Protein AF-J5SD35-F1 (afdb_monomer)

Foldseek 3Di:
DPDDLLLLLLVCQQVQLAFADACVVVVLQDPDRGFHLAPNNHDRFLRNLLCLVVVNGSHSCSDDADPVRNSSPNSVCSCPVVPNPNSVQSNPTRVSSVVSNCVSVVCCVPPVPPPVDDDDPDDDPDQWAKFWFWAAAPNWIATDKIKIKGWQCPPFFDDKDKFFAKQVRHTDDDCQQKDKADWDWDCPVGIMIMIIMGGNDRHDPLVGHTQFMDIWTQTPVRDTPPQDPNRTDTDDPQKHKHLYLQAWAAEDDDLVAGWTKTKMKGFDPDDPLKWKWKWWQFPVGIDTFTWDWDAAPDPGITMTMATDRCCVVRRTFFMWMWIQDNVRDIDTHPRRVDTHGPVPHYHHDPNHDDDPDRPPGPPPDDDDDDDDDDDDDDDDDPQWDQAPNDTHRCVVCVPSRQADPVRRGHPLVVSDPAPWDGDPRHTHGDDPPD

Radius of gyration: 27.71 Å; Cα contacts (8 Å, |Δi|>4): 828; chains: 1; bounding box: 59×79×64 Å

Secondary structure (DSSP, 8-state):
----HHHHHHHHHHHHTS-EE-TTT-TTT-SSSSEESSTTTTS-SSHHHHHHHHT----TTSSPP-TT-GGGGHHHHHHTTTTSHHHHHHTT-HHHHHHHHHHHHHHHHHTSS-TT--PPSPPPPPSEEEEEEEEEETTEEEEEEEEEEEES-TTTEEEEEEEEE-TTSPBP--TTTEEEEEEEEEESSSEEEEEEEEE--S---TTT---EEEEEEEETTSPBP---TTS--B---SEEEB-STTTSEEE-S-TTS-EEEEEEEEES---TT-EEEEEEEETTEEEEEEPEEEEESSSSEEEEEEEES-HHHHT--EEEEEEE-TTS-EEE--GGG-PEEGGG--BPPTT----SS----S-----------PPPPPPPPTT-EEETTEEE-TTT-SSTT-SBTTTTSB-GGGSSSS-EEEETTEEEE--S--

InterPro domains:
  IPR010255 Haem peroxidase superfamily [SSF48113] (1-114)

Nearest PDB structures (foldseek):
  1izk-assembly1_A  TM=6.372E-01  e=6.452E-02  Thermoactinomyces vulgaris
  7s11-assembly4_O  TM=3.031E-01  e=4.224E-03  Rattus
  1qkz-assembly1_L  TM=3.150E-01  e=8.706E-03  Mus musculus
  8fax-assembly1_B  TM=2.892E-01  e=2.649E-02  Homo sapiens
  3cm9-assembly1_A  TM=2.551E-01  e=1.572E-01  Homo sapiens

Solvent-accessible surface area (backbone atoms only — not comparable to full-atom values): 24555 Å² total; per-residue (Å²): 120,89,70,52,67,56,40,52,27,32,47,50,49,59,55,37,12,44,38,63,49,37,19,93,83,37,60,91,56,36,89,42,76,68,40,32,31,22,94,53,27,91,43,94,54,28,54,35,38,40,25,66,77,66,77,69,50,62,19,52,30,56,37,75,87,35,92,92,44,61,67,23,16,51,49,41,53,45,39,43,69,66,74,35,51,57,38,53,51,22,37,72,36,50,72,46,26,52,51,44,34,52,54,35,57,46,41,52,65,72,65,50,46,55,91,90,59,81,78,73,74,82,87,70,78,62,49,36,38,49,51,52,34,56,47,34,42,69,89,30,49,34,51,50,76,22,40,38,40,34,45,69,46,82,91,50,54,72,45,82,45,78,51,39,26,25,49,88,66,46,78,59,81,62,70,65,44,55,45,74,51,70,83,46,77,48,76,80,96,50,48,34,38,32,30,46,29,37,51,69,44,62,59,66,54,83,89,56,49,56,36,23,55,46,76,50,40,35,28,68,89,73,46,68,58,82,72,55,86,80,24,51,55,75,45,64,72,51,33,39,58,27,65,10,36,42,39,17,18,34,39,83,86,42,96,94,52,33,23,39,38,40,27,36,38,30,56,46,84,92,54,93,68,46,44,45,28,35,40,36,37,31,76,87,47,78,43,79,44,75,37,45,81,73,47,70,75,54,101,52,33,28,33,26,40,41,61,40,61,56,48,72,85,47,40,50,52,33,34,46,42,33,35,33,41,76,88,64,54,74,45,60,42,57,44,53,87,54,68,49,43,52,83,73,51,47,59,56,45,91,84,48,70,72,67,94,67,64,68,68,64,81,71,76,76,73,90,71,97,69,83,84,83,77,80,85,76,83,85,44,62,94,79,33,45,75,28,94,95,38,72,36,42,59,91,83,43,59,61,75,30,42,21,18,56,91,57,70,25,48,58,49,72,79,77,53,100,61,68,40,44,73,57,97,46,35,68,38,81,56,69,98,75,130

Structure (mmCIF, N/CA/C/O backbone):
data_AF-J5SD35-F1
#
_entry.id   AF-J5SD35-F1
#
loop_
_atom_site.group_PDB
_atom_site.id
_atom_site.type_symbol
_atom_site.label_atom_id
_atom_site.label_alt_id
_atom_site.label_comp_id
_atom_site.label_asym_id
_atom_site.label_entity_id
_atom_site.label_seq_id
_atom_site.pdbx_PDB_ins_code
_atom_site.Cartn_x
_atom_site.Cartn_y
_atom_site.Cartn_z
_atom_site.occupancy
_atom_site.B_iso_or_equiv
_atom_site.auth_seq_id
_atom_site.auth_comp_id
_atom_site.auth_asym_id
_atom_site.auth_atom_id
_atom_site.pdbx_PDB_model_num
ATOM 1 N N . MET A 1 1 ? -8.246 -31.216 -11.437 1.00 62.94 1 MET A N 1
ATOM 2 C CA . MET A 1 1 ? -8.842 -29.965 -10.920 1.00 62.94 1 MET A CA 1
ATOM 3 C C . MET A 1 1 ? -10.375 -29.949 -10.983 1.00 62.94 1 MET A C 1
ATOM 5 O O . MET A 1 1 ? -10.943 -28.931 -10.642 1.00 62.94 1 MET A O 1
ATOM 9 N N . GLY A 1 2 ? -11.066 -31.021 -11.406 1.00 76.62 2 GLY A N 1
ATOM 10 C CA . GLY A 1 2 ? -12.542 -31.066 -11.377 1.00 76.62 2 GLY A CA 1
ATOM 11 C C . GLY A 1 2 ? -13.265 -30.269 -12.474 1.00 76.62 2 GLY A C 1
ATOM 12 O O . GLY A 1 2 ? -14.464 -30.441 -12.642 1.00 76.62 2 GLY A O 1
ATOM 13 N N . PHE A 1 3 ? -12.548 -29.460 -13.256 1.00 86.88 3 PHE A N 1
ATOM 14 C CA . PHE A 1 3 ? -13.112 -28.668 -14.349 1.00 86.88 3 PHE A CA 1
ATOM 15 C C . PHE A 1 3 ? -13.407 -29.493 -15.606 1.00 86.88 3 PHE A C 1
ATOM 17 O O . PHE A 1 3 ? -12.579 -30.289 -16.059 1.00 86.88 3 PHE A O 1
ATOM 24 N N . SER A 1 4 ? -14.585 -29.263 -16.183 1.00 91.12 4 SER A N 1
ATOM 25 C CA . SER A 1 4 ? -14.988 -29.787 -17.489 1.00 91.12 4 SER A CA 1
ATOM 26 C C . SER A 1 4 ? -14.373 -28.970 -18.642 1.00 91.12 4 SER A C 1
ATOM 28 O O . SER A 1 4 ? -13.872 -27.866 -18.415 1.00 91.12 4 SER A O 1
ATOM 30 N N . PRO A 1 5 ? -14.419 -29.458 -19.898 1.00 94.19 5 PRO A N 1
ATOM 31 C CA . PRO A 1 5 ? -13.945 -28.687 -21.048 1.00 94.19 5 PRO A CA 1
ATOM 32 C C . PRO A 1 5 ? -14.626 -27.317 -21.199 1.00 94.19 5 PRO A C 1
ATOM 34 O O . PRO A 1 5 ? -13.943 -26.345 -21.507 1.00 94.19 5 PRO A O 1
ATOM 37 N N . SER A 1 6 ? -15.929 -27.205 -20.912 1.00 94.44 6 SER A N 1
ATOM 38 C CA . SER A 1 6 ? -16.630 -25.912 -20.918 1.00 94.44 6 SER A CA 1
ATOM 39 C C . SER A 1 6 ? -16.123 -24.980 -19.819 1.00 94.44 6 SER A C 1
ATOM 41 O O . SER A 1 6 ? -15.949 -23.790 -20.059 1.00 94.44 6 SER A O 1
ATOM 43 N N . ASP A 1 7 ? -15.814 -25.513 -18.633 1.00 93.38 7 ASP A N 1
ATOM 44 C CA . ASP A 1 7 ? -15.244 -24.691 -17.564 1.00 93.38 7 ASP A CA 1
ATOM 45 C C . ASP A 1 7 ? -13.842 -24.195 -17.929 1.00 93.38 7 ASP A C 1
ATOM 47 O O . ASP A 1 7 ? -13.495 -23.061 -17.627 1.00 93.38 7 ASP A O 1
ATOM 51 N N . MET A 1 8 ? -13.038 -25.014 -18.615 1.00 94.12 8 MET A N 1
ATO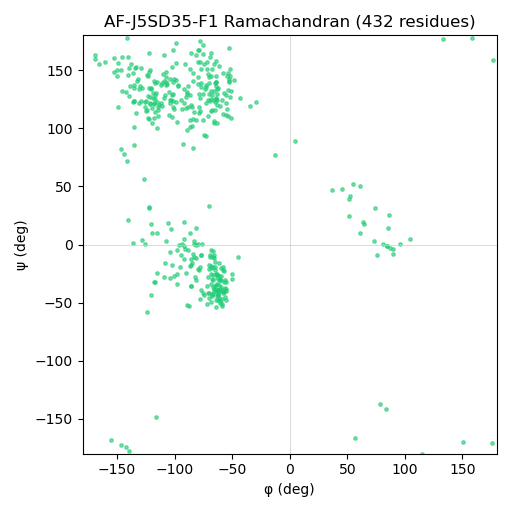M 52 C CA . MET A 1 8 ? -11.727 -24.594 -19.116 1.00 94.12 8 MET A CA 1
ATOM 53 C C . MET A 1 8 ? -11.855 -23.443 -20.124 1.00 94.12 8 MET A C 1
ATOM 55 O O . MET A 1 8 ? -11.096 -22.481 -20.030 1.00 94.12 8 MET A O 1
ATOM 59 N N . VAL A 1 9 ? -12.821 -23.514 -21.049 1.00 97.19 9 VAL A N 1
ATOM 60 C CA . VAL A 1 9 ? -13.118 -22.416 -21.986 1.00 97.19 9 VAL A CA 1
ATOM 61 C C . VAL A 1 9 ? -13.481 -21.145 -21.227 1.00 97.19 9 VAL A C 1
ATOM 63 O O . VAL A 1 9 ? -12.870 -20.105 -21.468 1.00 97.19 9 VAL A O 1
ATOM 66 N N . ALA A 1 10 ? -14.430 -21.243 -20.292 1.00 95.94 10 ALA A N 1
ATOM 67 C CA . ALA A 1 10 ? -14.883 -20.107 -19.501 1.00 95.94 10 ALA A CA 1
ATOM 68 C C . ALA A 1 10 ? -13.733 -19.503 -18.684 1.00 95.94 10 ALA A C 1
ATOM 70 O O . ALA A 1 10 ? -13.467 -18.316 -18.807 1.00 95.94 10 ALA A O 1
ATOM 71 N N . MET A 1 11 ? -12.976 -20.309 -17.935 1.00 94.31 11 MET A N 1
ATOM 72 C CA . MET A 1 11 ? -11.850 -19.833 -17.122 1.00 94.31 11 MET A CA 1
ATOM 73 C C . MET A 1 11 ? -10.808 -19.068 -17.945 1.00 94.31 11 MET A C 1
ATOM 75 O O . MET A 1 11 ? -10.359 -18.003 -17.522 1.00 94.31 11 MET A O 1
ATOM 79 N N . VAL A 1 12 ? -10.430 -19.592 -19.116 1.00 95.75 12 VAL A N 1
ATOM 80 C CA . VAL A 1 12 ? -9.432 -18.941 -19.976 1.00 95.75 12 VAL A CA 1
ATOM 81 C C . VAL A 1 12 ? -9.995 -17.663 -20.590 1.00 95.75 12 VAL A C 1
ATOM 83 O O . VAL A 1 12 ? -9.339 -16.632 -20.511 1.00 95.75 12 VAL A O 1
ATOM 86 N N . ALA A 1 13 ? -11.215 -17.681 -21.133 1.00 96.19 13 ALA A N 1
ATOM 87 C CA . ALA A 1 13 ? -11.825 -16.484 -21.714 1.00 96.19 13 ALA A CA 1
ATOM 88 C C . ALA A 1 13 ? -12.049 -15.385 -20.658 1.00 96.19 13 ALA A C 1
ATOM 90 O O . ALA A 1 13 ? -11.689 -14.235 -20.877 1.00 96.19 13 ALA A O 1
ATOM 91 N N . CYS A 1 14 ? -12.556 -15.737 -19.477 1.00 95.94 14 CYS A N 1
ATOM 92 C CA . CYS A 1 14 ? -12.758 -14.800 -18.374 1.00 95.94 14 CYS A CA 1
ATOM 93 C C . CYS A 1 14 ? -11.443 -14.229 -17.837 1.00 95.94 14 CYS A C 1
ATOM 95 O O . CYS A 1 14 ? -11.389 -13.066 -17.460 1.00 95.94 14 CYS A O 1
ATOM 97 N N . GLY A 1 15 ? -10.366 -15.016 -17.803 1.00 94.50 15 GLY A N 1
ATOM 98 C CA . GLY A 1 15 ? -9.045 -14.501 -17.443 1.00 94.50 15 GLY A CA 1
ATOM 99 C C . GLY A 1 15 ? -8.453 -13.593 -18.524 1.00 94.50 15 GLY A C 1
ATOM 100 O O . GLY A 1 15 ? -7.888 -12.551 -18.209 1.00 94.5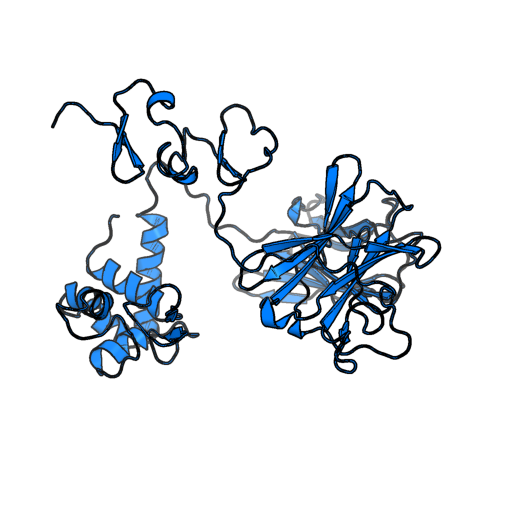0 15 GLY A O 1
ATOM 101 N N . HIS A 1 16 ? -8.595 -13.978 -19.793 1.00 95.62 16 HIS A N 1
ATOM 102 C CA . HIS A 1 16 ? -7.944 -13.324 -20.928 1.00 95.62 16 HIS A CA 1
ATOM 103 C C . HIS A 1 16 ? -8.774 -12.211 -21.585 1.00 95.62 16 HIS A C 1
ATOM 105 O O . HIS A 1 16 ? -8.315 -11.651 -22.568 1.00 95.62 16 HIS A O 1
ATOM 111 N N . THR A 1 17 ? -9.943 -11.825 -21.069 1.00 94.62 17 THR A N 1
ATOM 112 C CA . THR A 1 17 ? -10.501 -10.498 -21.420 1.00 94.62 17 THR A CA 1
ATOM 113 C C . THR A 1 17 ? -9.687 -9.363 -20.784 1.00 94.62 17 THR A C 1
ATOM 115 O O . THR A 1 17 ? -9.670 -8.238 -21.265 1.00 94.62 17 THR A O 1
ATOM 118 N N . LEU A 1 18 ? -8.929 -9.660 -19.719 1.00 93.06 18 LEU A N 1
ATOM 119 C CA . LEU A 1 18 ? -8.058 -8.688 -19.072 1.00 93.06 18 LEU A CA 1
ATOM 120 C C . LEU A 1 18 ? -6.599 -8.879 -19.486 1.00 93.06 18 LEU A C 1
ATOM 122 O O . LEU A 1 18 ? -5.992 -9.939 -19.338 1.00 93.06 18 LEU A O 1
ATOM 126 N N . GLY A 1 19 ? -6.001 -7.776 -19.904 1.00 91.56 19 GLY A N 1
ATOM 127 C CA . GLY A 1 19 ? -4.571 -7.608 -20.036 1.00 91.56 19 GLY A CA 1
ATOM 128 C C . GLY A 1 19 ? -3.944 -8.243 -21.278 1.00 91.56 19 GLY A C 1
ATOM 129 O O . GLY A 1 19 ? -4.417 -8.070 -22.402 1.00 91.56 19 GLY A O 1
ATOM 130 N N . GLY A 1 20 ? -2.794 -8.892 -21.088 1.00 90.12 20 GLY A N 1
ATOM 131 C CA . GLY A 1 20 ? -1.967 -9.393 -22.180 1.00 90.12 20 GLY A CA 1
ATOM 132 C C . GLY A 1 20 ? -0.647 -10.003 -21.720 1.00 90.12 20 GLY A C 1
ATOM 133 O O . GLY A 1 20 ? -0.381 -10.162 -20.528 1.00 90.12 20 GLY A O 1
ATOM 134 N N . VAL A 1 21 ? 0.223 -10.305 -22.682 1.00 91.00 21 VAL A N 1
ATOM 135 C CA . VAL A 1 21 ? 1.564 -10.857 -22.435 1.00 91.00 21 VAL A CA 1
ATOM 136 C C . VAL A 1 21 ? 2.664 -9.845 -22.732 1.00 91.00 21 VAL A C 1
ATOM 138 O O . VAL A 1 21 ? 2.632 -9.126 -23.728 1.00 91.00 21 VAL A O 1
ATOM 141 N N . HIS A 1 22 ? 3.698 -9.833 -21.893 1.00 86.94 22 HIS A N 1
ATOM 142 C CA . HIS A 1 22 ? 4.913 -9.051 -22.121 1.00 86.94 22 HIS A CA 1
ATOM 143 C C . HIS A 1 22 ? 5.973 -9.868 -22.864 1.00 86.94 22 HIS A C 1
ATOM 145 O O . HIS A 1 22 ? 6.283 -10.990 -22.453 1.00 86.94 22 HIS A O 1
ATOM 151 N N . SER A 1 23 ? 6.600 -9.295 -23.897 1.00 82.69 23 SER A N 1
ATOM 152 C CA . SER A 1 23 ? 7.694 -9.955 -24.633 1.00 82.69 23 SER A CA 1
ATOM 153 C C . SER A 1 23 ? 8.916 -10.261 -23.766 1.00 82.69 23 SER A C 1
ATOM 155 O O . SER A 1 23 ? 9.623 -11.228 -24.031 1.00 82.69 23 SER A O 1
ATOM 157 N N . ALA A 1 24 ? 9.149 -9.494 -22.695 1.00 80.19 24 ALA A N 1
ATOM 158 C CA . ALA A 1 24 ? 10.236 -9.750 -21.748 1.00 80.19 24 ALA A CA 1
ATOM 159 C C . ALA A 1 24 ? 10.110 -11.120 -21.054 1.00 80.19 24 ALA A C 1
ATOM 161 O O . ALA A 1 24 ? 11.122 -11.736 -20.720 1.00 80.19 24 ALA A O 1
ATOM 162 N N . ASN A 1 25 ? 8.877 -11.599 -20.859 1.00 84.38 25 ASN A N 1
ATOM 163 C CA . ASN A 1 25 ? 8.578 -12.884 -20.226 1.00 84.38 25 ASN A CA 1
ATOM 164 C C . ASN A 1 25 ? 8.162 -13.953 -21.246 1.00 84.38 25 ASN A C 1
ATOM 166 O O . ASN A 1 25 ? 8.414 -15.133 -21.026 1.00 84.38 25 ASN A O 1
ATOM 170 N N . ASN A 1 26 ? 7.562 -13.541 -22.367 1.00 86.44 26 ASN A N 1
ATOM 171 C CA . ASN A 1 26 ? 7.014 -14.423 -23.397 1.00 86.44 26 ASN A CA 1
ATOM 172 C C . ASN A 1 26 ? 7.570 -14.100 -24.801 1.00 86.44 26 ASN A C 1
ATOM 174 O O . ASN A 1 26 ? 6.792 -13.864 -25.732 1.00 86.44 26 ASN A O 1
ATOM 178 N N . PRO A 1 27 ? 8.904 -14.104 -24.999 1.00 87.56 27 PRO A N 1
ATOM 179 C CA . PRO A 1 27 ? 9.521 -13.679 -26.260 1.00 87.56 27 PRO A CA 1
ATOM 180 C C . PRO A 1 27 ? 9.205 -14.610 -27.441 1.00 87.56 27 PRO A C 1
ATOM 182 O O . PRO A 1 27 ? 9.333 -14.207 -28.592 1.00 87.56 27 PRO A O 1
ATOM 185 N N . ALA A 1 28 ? 8.783 -15.851 -27.170 1.00 86.12 28 ALA A N 1
ATOM 186 C CA . ALA A 1 28 ? 8.348 -16.802 -28.193 1.00 86.12 28 ALA A CA 1
ATOM 187 C C . ALA A 1 28 ? 6.919 -16.533 -28.710 1.00 86.12 28 ALA A C 1
ATOM 189 O O . ALA A 1 28 ? 6.563 -17.002 -29.788 1.00 86.12 28 ALA A O 1
ATOM 190 N N . LEU A 1 29 ? 6.098 -15.790 -27.956 1.00 85.69 29 LEU A N 1
ATOM 191 C CA . LEU A 1 29 ? 4.710 -15.480 -28.322 1.00 85.69 29 LEU A CA 1
ATOM 192 C C . LEU A 1 29 ? 4.568 -14.103 -28.973 1.00 85.69 29 LEU A C 1
ATOM 194 O O . LEU A 1 29 ? 3.714 -13.916 -29.833 1.00 85.69 29 LEU A O 1
ATOM 198 N N . THR A 1 30 ? 5.378 -13.124 -28.565 1.00 84.75 30 THR A N 1
ATOM 199 C CA . THR A 1 30 ? 5.265 -11.759 -29.084 1.00 84.75 30 THR A CA 1
ATOM 200 C C . THR A 1 30 ? 6.584 -10.998 -29.041 1.00 84.75 30 THR A C 1
ATOM 202 O O . THR A 1 30 ? 7.395 -11.164 -28.131 1.00 84.75 30 THR A O 1
ATOM 205 N N . SER A 1 31 ? 6.769 -10.102 -30.013 1.00 88.00 31 SER A N 1
ATOM 206 C CA . SER A 1 31 ? 7.826 -9.087 -30.014 1.00 88.00 31 SER A CA 1
ATOM 207 C C . SER A 1 31 ? 7.364 -7.737 -29.455 1.00 88.00 31 SER A C 1
ATOM 209 O O . SER A 1 31 ? 8.188 -6.844 -29.263 1.00 88.00 31 SER A O 1
ATOM 211 N N . GLN A 1 32 ? 6.064 -7.553 -29.203 1.00 83.50 32 GLN A N 1
ATOM 212 C CA . GLN A 1 32 ? 5.531 -6.319 -28.622 1.00 83.50 32 GLN A CA 1
ATOM 213 C C . GLN A 1 32 ? 5.817 -6.280 -27.118 1.00 83.50 32 GLN A C 1
ATOM 215 O O . GLN A 1 32 ? 5.664 -7.288 -26.430 1.00 83.50 32 GLN A O 1
ATOM 220 N N . GLY A 1 33 ? 6.208 -5.114 -26.591 1.00 80.75 33 GLY A N 1
ATOM 221 C CA . GLY A 1 33 ? 6.501 -4.949 -25.159 1.00 80.75 33 GLY A CA 1
ATOM 222 C C . GLY A 1 33 ? 5.339 -5.369 -24.251 1.00 80.75 33 GLY A C 1
ATOM 223 O O . GLY A 1 33 ? 5.568 -5.910 -23.171 1.00 80.75 33 GLY A O 1
ATOM 224 N N . TYR A 1 34 ? 4.109 -5.177 -24.724 1.00 89.00 34 TYR A N 1
ATOM 225 C CA . TYR A 1 34 ? 2.876 -5.664 -24.123 1.00 89.00 34 TYR A CA 1
ATOM 226 C C . TYR A 1 34 ? 1.867 -5.937 -25.244 1.00 89.00 34 TYR A C 1
ATOM 228 O O . TYR A 1 34 ? 1.562 -5.029 -26.012 1.00 89.00 34 TYR A O 1
ATOM 236 N N . HIS A 1 35 ? 1.426 -7.187 -25.390 1.00 87.81 35 HIS A N 1
ATOM 237 C CA . HIS A 1 35 ? 0.520 -7.630 -26.450 1.00 87.81 35 HIS A CA 1
ATOM 238 C C . HIS A 1 35 ? -0.783 -8.124 -25.831 1.00 87.81 35 HIS A C 1
ATOM 240 O O . HIS A 1 35 ? -0.777 -9.108 -25.088 1.00 87.81 35 HIS A O 1
ATOM 246 N N . HIS A 1 36 ? -1.867 -7.410 -26.104 1.00 92.88 36 HIS A N 1
ATOM 247 C CA . HIS A 1 36 ? -3.155 -7.620 -25.456 1.00 92.88 36 HIS A CA 1
ATOM 248 C C . HIS A 1 36 ? -3.872 -8.870 -25.966 1.00 92.88 36 HIS A C 1
ATOM 250 O O . HIS A 1 36 ? -3.645 -9.314 -27.093 1.00 92.88 36 HIS A O 1
ATOM 256 N N . PHE A 1 37 ? -4.751 -9.423 -25.137 1.00 93.19 37 PHE A N 1
ATOM 257 C CA . PHE A 1 37 ? -5.592 -10.555 -25.519 1.00 93.19 37 PHE A CA 1
ATOM 258 C C . PHE A 1 37 ? -6.842 -10.140 -26.308 1.00 93.19 37 PHE A C 1
ATOM 260 O O . PHE A 1 37 ? -7.298 -10.890 -27.166 1.00 93.19 37 PHE A O 1
ATOM 267 N N . ASP A 1 38 ? -7.356 -8.931 -26.102 1.00 92.19 38 ASP A N 1
ATOM 268 C CA . ASP A 1 38 ? -8.414 -8.331 -26.916 1.00 92.19 38 ASP A CA 1
ATOM 269 C C . ASP A 1 38 ? -8.184 -6.817 -27.108 1.00 92.19 38 ASP A C 1
ATOM 271 O O . ASP A 1 38 ? -7.116 -6.277 -26.793 1.00 92.19 38 ASP A O 1
ATOM 275 N N . ASP A 1 39 ? -9.141 -6.135 -27.734 1.00 91.00 39 ASP A N 1
ATOM 276 C CA . ASP A 1 39 ? -9.097 -4.697 -28.008 1.00 91.00 39 ASP A CA 1
ATOM 277 C C . ASP A 1 39 ? -9.575 -3.827 -26.831 1.00 91.00 39 ASP A C 1
ATOM 279 O O . ASP A 1 39 ? -9.377 -2.609 -26.860 1.00 91.00 39 ASP A O 1
ATOM 283 N N . THR A 1 40 ? -10.117 -4.434 -25.773 1.00 89.56 40 THR A N 1
ATOM 284 C CA . THR A 1 40 ? -10.655 -3.772 -24.575 1.00 89.56 40 THR A CA 1
ATOM 285 C C . THR A 1 40 ? -9.974 -4.248 -23.288 1.00 89.56 40 THR A C 1
ATOM 287 O O . THR A 1 40 ? -10.564 -4.164 -22.224 1.00 89.56 40 THR A O 1
ATOM 290 N N . PHE A 1 41 ? -8.686 -4.601 -23.349 1.00 85.69 41 PHE A N 1
ATOM 291 C CA . PHE A 1 41 ? -7.852 -5.234 -22.304 1.00 85.69 41 PHE A CA 1
ATOM 292 C C . PHE A 1 41 ? -7.915 -4.717 -20.845 1.00 85.69 41 PHE A C 1
ATOM 294 O O . PHE A 1 41 ? -7.312 -5.319 -19.955 1.00 85.69 41 PHE A O 1
ATOM 301 N N . ALA A 1 42 ? -8.542 -3.576 -20.571 1.00 84.69 42 ALA A N 1
ATOM 302 C CA . ALA A 1 42 ? -8.759 -3.035 -19.226 1.00 84.69 42 ALA A CA 1
ATOM 303 C C . ALA A 1 42 ? -10.225 -3.142 -18.756 1.00 84.69 42 ALA A C 1
ATOM 305 O O . ALA A 1 42 ? -10.563 -2.655 -17.675 1.00 84.69 42 ALA A O 1
ATOM 306 N N . HIS A 1 43 ? -11.091 -3.753 -19.560 1.00 84.69 43 HIS A N 1
ATOM 307 C CA . HIS A 1 43 ? -12.513 -3.936 -19.326 1.00 84.69 43 HIS A CA 1
ATOM 308 C C . HIS A 1 43 ? -12.820 -5.430 -19.237 1.00 84.69 43 HIS A C 1
ATOM 310 O O . HIS A 1 43 ? -12.255 -6.238 -19.959 1.00 84.69 43 HIS A O 1
ATOM 316 N N . PHE A 1 44 ? -13.688 -5.801 -18.299 1.00 92.75 44 PHE A N 1
ATOM 317 C CA . PHE A 1 44 ? -14.128 -7.183 -18.143 1.00 92.75 44 PHE A CA 1
ATOM 318 C C . PHE A 1 44 ? -15.413 -7.377 -18.949 1.00 92.75 44 PHE A C 1
ATOM 320 O O . PHE A 1 44 ? -16.512 -7.171 -18.425 1.00 92.75 44 PHE A O 1
ATOM 327 N N . ASP A 1 45 ? -15.271 -7.701 -20.229 1.00 93.69 45 ASP A N 1
ATOM 328 C CA . ASP A 1 45 ? -16.362 -7.759 -21.202 1.00 93.69 45 ASP A CA 1
ATOM 329 C C . ASP A 1 45 ? -16.216 -8.975 -22.134 1.00 93.69 45 ASP A C 1
ATOM 331 O O . ASP A 1 45 ? -15.348 -9.829 -21.952 1.00 93.69 45 ASP A O 1
ATOM 335 N N . ASN A 1 46 ? -17.122 -9.128 -23.099 1.00 95.50 46 ASN A N 1
ATOM 336 C CA . ASN A 1 46 ? -17.118 -10.301 -23.965 1.00 95.50 46 ASN A CA 1
ATOM 337 C C . ASN A 1 46 ? -16.217 -10.193 -25.211 1.00 95.50 46 ASN A C 1
ATOM 339 O O . ASN A 1 46 ? -16.294 -11.072 -26.082 1.00 95.50 46 ASN A O 1
ATOM 343 N N . HIS A 1 47 ? -15.363 -9.169 -25.327 1.00 94.44 47 HIS A N 1
ATOM 344 C CA . HIS A 1 47 ? -14.608 -8.903 -26.553 1.00 94.44 47 HIS A CA 1
ATOM 345 C C . HIS A 1 47 ? -13.646 -10.030 -26.925 1.00 94.44 47 HIS A C 1
ATOM 347 O O . HIS A 1 47 ? -13.589 -10.402 -28.098 1.00 94.44 47 HIS A O 1
ATOM 353 N N . VAL A 1 48 ? -12.970 -10.665 -25.963 1.00 94.19 48 VAL A N 1
ATOM 354 C CA . VAL A 1 48 ? -12.142 -11.858 -26.230 1.00 94.19 48 VAL A CA 1
ATOM 355 C C . VAL A 1 48 ? -12.933 -12.986 -26.916 1.00 94.19 48 VAL A C 1
ATOM 357 O O . VAL A 1 48 ? -12.431 -13.636 -27.838 1.00 94.19 48 VAL A O 1
ATOM 360 N N . ALA A 1 49 ? -14.199 -13.185 -26.530 1.00 94.81 49 ALA A N 1
ATOM 361 C CA . ALA A 1 49 ? -15.072 -14.203 -27.110 1.00 94.81 49 ALA A CA 1
ATOM 362 C C . ALA A 1 49 ? -15.583 -13.787 -28.497 1.00 94.81 49 ALA A C 1
ATOM 364 O O . ALA A 1 49 ? -15.576 -14.593 -29.428 1.00 94.81 49 ALA A O 1
ATOM 365 N N . VAL A 1 50 ? -15.972 -12.520 -28.668 1.00 93.69 50 VAL A N 1
ATOM 366 C CA . VAL A 1 50 ? -16.394 -11.956 -29.963 1.00 93.69 50 VAL A CA 1
ATOM 367 C C . VAL A 1 50 ? -15.246 -11.994 -30.980 1.00 93.69 50 VAL A C 1
ATOM 369 O O . VAL A 1 50 ? -15.427 -12.395 -32.135 1.00 93.69 50 VAL A O 1
ATOM 372 N N . ALA A 1 51 ? -14.041 -11.626 -30.551 1.00 89.62 51 ALA A N 1
ATOM 373 C CA . ALA A 1 51 ? -12.858 -11.544 -31.394 1.00 89.62 51 ALA A CA 1
ATOM 374 C C . ALA A 1 51 ? -12.386 -12.918 -31.893 1.00 89.62 51 ALA A C 1
ATOM 376 O O . ALA A 1 51 ? -11.857 -13.005 -33.006 1.00 89.62 51 ALA A O 1
ATOM 377 N N . HIS A 1 52 ? -12.625 -13.990 -31.125 1.00 90.12 52 HIS A N 1
ATOM 378 C CA . HIS A 1 52 ? -12.345 -15.363 -31.554 1.00 90.12 52 HIS A CA 1
ATOM 379 C C . HIS A 1 52 ? -13.091 -15.731 -32.851 1.00 90.12 52 HIS A C 1
ATOM 381 O O . HIS A 1 52 ? -12.496 -16.322 -33.753 1.00 90.12 52 HIS A O 1
ATOM 387 N N . PHE A 1 53 ? -14.361 -15.330 -32.991 1.00 82.94 53 PHE A N 1
ATOM 388 C CA . PHE A 1 53 ? -15.167 -15.618 -34.189 1.00 82.94 53 PHE A CA 1
ATOM 389 C C . PHE A 1 53 ? -14.913 -14.656 -35.347 1.00 82.94 53 PHE A C 1
ATOM 391 O O . PHE A 1 53 ? -15.024 -15.043 -36.509 1.00 82.94 53 PHE A O 1
ATOM 398 N N . ASN A 1 54 ? -14.556 -13.409 -35.047 1.00 76.81 54 ASN A N 1
ATOM 399 C CA . ASN A 1 54 ? -14.359 -12.386 -36.072 1.00 76.81 54 ASN A CA 1
ATOM 400 C C . ASN A 1 54 ? -12.978 -12.453 -36.749 1.00 76.81 54 ASN A C 1
ATOM 402 O O . ASN A 1 54 ? -12.704 -11.644 -37.633 1.00 76.81 54 ASN A O 1
ATOM 406 N N . HIS A 1 55 ? -12.106 -13.393 -36.349 1.00 64.12 55 HIS A N 1
ATOM 407 C CA . HIS A 1 55 ? -10.733 -13.560 -36.858 1.00 64.12 55 HIS A CA 1
ATOM 408 C C . HIS A 1 55 ? -9.890 -12.266 -36.840 1.00 64.12 55 HIS A C 1
ATOM 410 O O . HIS A 1 55 ? -8.937 -12.127 -37.604 1.00 64.12 55 HIS A O 1
ATOM 416 N N . GLY A 1 56 ? -10.245 -11.320 -35.966 1.00 61.81 56 GLY A N 1
ATOM 417 C CA . GLY A 1 56 ? -9.612 -10.004 -35.837 1.00 61.81 56 GLY A CA 1
ATOM 418 C C . GLY A 1 56 ? -8.910 -9.791 -34.497 1.00 61.81 56 GLY A C 1
ATOM 419 O O . GLY A 1 56 ? -8.549 -8.663 -34.180 1.00 61.81 56 GLY A O 1
ATOM 420 N N . SER A 1 57 ? -8.762 -10.846 -33.692 1.00 66.94 57 SER A N 1
ATOM 421 C CA . SER A 1 57 ? -8.254 -10.732 -32.326 1.00 66.94 57 SER A CA 1
ATOM 422 C C . SER A 1 57 ? -6.767 -10.341 -32.292 1.00 66.94 57 SER A C 1
ATOM 424 O O . SER A 1 57 ? -5.963 -10.987 -32.971 1.00 66.94 57 SER A O 1
ATOM 426 N N . PRO A 1 58 ? -6.366 -9.346 -31.472 1.00 78.94 58 PRO A N 1
ATOM 427 C CA . PRO A 1 58 ? -4.958 -9.078 -31.179 1.00 78.94 58 PRO A CA 1
ATOM 428 C C . PRO A 1 58 ? -4.307 -10.197 -30.347 1.00 78.94 58 PRO A C 1
ATOM 430 O O . PRO A 1 58 ? -3.101 -10.162 -30.137 1.00 78.94 58 PRO A O 1
ATOM 433 N N . ASN A 1 59 ? -5.066 -11.209 -29.907 1.00 90.69 59 ASN A N 1
ATOM 434 C CA . ASN A 1 59 ? -4.579 -12.264 -29.031 1.00 90.69 59 ASN A CA 1
ATOM 435 C C . ASN A 1 59 ? -3.376 -13.031 -29.625 1.00 90.69 59 ASN A C 1
ATOM 437 O O . ASN A 1 59 ? -3.558 -13.820 -30.563 1.00 90.69 59 ASN A O 1
ATOM 441 N N . PRO A 1 60 ? -2.161 -12.928 -29.051 1.00 91.38 60 PRO A N 1
ATOM 442 C CA . PRO A 1 60 ? -0.997 -13.690 -29.517 1.00 91.38 60 PRO A CA 1
ATOM 443 C C . PRO A 1 60 ? -1.125 -15.209 -29.342 1.00 91.38 60 PRO A C 1
ATOM 445 O O . PRO A 1 60 ? -0.342 -15.951 -29.929 1.00 91.38 60 PRO A O 1
ATOM 448 N N . MET A 1 61 ? -2.082 -15.666 -28.534 1.00 92.62 61 MET A N 1
ATOM 449 C CA . MET A 1 61 ? -2.397 -17.073 -28.274 1.00 92.62 61 MET A CA 1
ATOM 450 C C . MET A 1 61 ? -3.664 -17.552 -29.004 1.00 92.62 61 MET A C 1
ATOM 452 O O . MET A 1 61 ? -3.973 -18.747 -28.998 1.00 92.62 61 MET A O 1
ATOM 456 N N . GLY A 1 62 ? -4.385 -16.631 -29.649 1.00 89.88 62 GLY A N 1
ATOM 457 C CA . GLY A 1 62 ? -5.578 -16.880 -30.460 1.00 89.88 62 GLY A CA 1
ATOM 458 C C . GLY A 1 62 ? -5.273 -17.096 -31.946 1.00 89.88 62 GLY A C 1
ATOM 459 O O . GLY A 1 62 ? -6.154 -16.929 -32.788 1.00 89.88 62 GLY A O 1
ATOM 460 N N . GLN A 1 63 ? -4.027 -17.429 -32.293 1.00 87.56 63 GLN A N 1
ATOM 461 C CA . GLN A 1 63 ? -3.608 -17.642 -33.677 1.00 87.56 63 GLN A CA 1
ATOM 462 C C . GLN A 1 63 ? -4.012 -19.036 -34.174 1.00 87.56 63 GLN A C 1
ATOM 464 O O . GLN A 1 63 ? -4.404 -19.926 -33.409 1.00 87.56 63 GLN A O 1
ATOM 469 N N . GLN A 1 64 ? -3.919 -19.237 -35.490 1.00 85.44 64 GLN A N 1
ATOM 470 C CA . GLN A 1 64 ? -4.048 -20.567 -36.082 1.00 85.44 64 GLN A CA 1
ATOM 471 C C . GLN A 1 64 ? -2.887 -21.467 -35.641 1.00 85.44 64 GLN A C 1
ATOM 473 O O . GLN A 1 64 ? -1.812 -20.992 -35.282 1.00 85.44 64 GLN A O 1
ATOM 478 N N . TRP A 1 65 ? -3.108 -22.782 -35.659 1.00 86.81 65 TRP A N 1
ATOM 479 C CA . TRP A 1 65 ? -2.070 -23.741 -35.294 1.00 86.81 65 TRP A CA 1
ATOM 480 C C . TRP A 1 65 ? -0.836 -23.610 -36.196 1.00 86.81 65 TRP A C 1
ATOM 482 O O . TRP A 1 65 ? -0.927 -23.769 -37.413 1.00 86.81 65 TRP A O 1
ATOM 492 N N . ASP A 1 66 ? 0.319 -23.406 -35.567 1.00 83.62 66 ASP A N 1
ATOM 493 C CA . ASP A 1 66 ? 1.636 -23.456 -36.190 1.00 83.62 66 ASP A CA 1
ATOM 494 C C . ASP A 1 66 ? 2.511 -24.466 -35.436 1.00 83.62 66 ASP A C 1
ATOM 496 O O . ASP A 1 66 ? 2.733 -24.345 -34.231 1.00 83.62 66 ASP A O 1
ATOM 500 N N . ALA A 1 67 ? 3.034 -25.463 -36.152 1.00 83.50 67 ALA A N 1
ATOM 501 C CA . ALA A 1 67 ? 3.924 -26.467 -35.578 1.00 83.50 67 ALA A CA 1
ATOM 502 C C . ALA A 1 67 ? 5.272 -25.875 -35.123 1.00 83.50 67 ALA A C 1
ATOM 504 O O . ALA A 1 67 ? 5.899 -26.428 -34.220 1.00 83.50 67 ALA A O 1
ATOM 505 N N . ALA A 1 68 ? 5.714 -24.762 -35.722 1.00 85.06 68 ALA A N 1
ATOM 506 C CA . ALA A 1 68 ? 6.925 -24.053 -35.316 1.00 85.06 68 ALA A CA 1
ATOM 507 C C . ALA A 1 68 ? 6.708 -23.180 -34.067 1.00 85.06 68 ALA A C 1
ATOM 509 O O . ALA A 1 68 ? 7.670 -22.890 -33.355 1.00 85.06 68 ALA A O 1
ATOM 510 N N . ASN A 1 69 ? 5.460 -22.800 -33.770 1.00 81.31 69 ASN A N 1
ATOM 511 C CA . ASN A 1 69 ? 5.096 -22.032 -32.583 1.00 81.31 69 ASN A CA 1
ATOM 512 C C . ASN A 1 69 ? 3.763 -22.510 -31.974 1.00 81.31 69 ASN A C 1
ATOM 514 O O . ASN A 1 69 ? 2.753 -21.798 -32.027 1.00 81.31 69 ASN A O 1
ATOM 518 N N . PRO A 1 70 ? 3.735 -23.699 -31.346 1.00 82.12 70 PRO A N 1
ATOM 519 C CA . PRO A 1 70 ? 2.498 -24.283 -30.831 1.00 82.12 70 PRO A CA 1
ATOM 520 C C . PRO A 1 70 ? 1.873 -23.461 -29.694 1.00 82.12 70 PRO A C 1
ATOM 522 O O . PRO A 1 70 ? 0.684 -23.612 -29.413 1.00 82.12 70 PRO A O 1
ATOM 525 N N . GLY A 1 71 ? 2.635 -22.581 -29.036 1.00 84.25 71 GLY A N 1
ATOM 526 C CA . GLY A 1 71 ? 2.111 -21.678 -28.008 1.00 84.25 71 GLY A CA 1
ATOM 527 C C . GLY A 1 71 ? 1.136 -20.636 -28.563 1.00 84.25 71 GLY A C 1
ATOM 528 O O . GLY A 1 71 ? 0.184 -20.279 -27.883 1.00 84.25 71 GLY A O 1
ATOM 529 N N . SER A 1 72 ? 1.308 -20.223 -29.822 1.00 88.19 72 SER A N 1
ATOM 530 C CA . SER A 1 72 ? 0.506 -19.158 -30.448 1.00 88.19 72 SER A CA 1
ATOM 531 C C . SER A 1 72 ? -0.974 -19.498 -30.660 1.00 88.19 72 SER A C 1
ATOM 533 O O . SER A 1 72 ? -1.764 -18.619 -30.978 1.00 88.19 72 SER A O 1
ATOM 535 N N . SER A 1 73 ? -1.366 -20.761 -30.478 1.00 90.31 73 SER A N 1
ATOM 536 C CA . SER A 1 73 ? -2.739 -21.241 -30.682 1.00 90.31 73 SER A CA 1
ATOM 537 C C . SER A 1 73 ? -3.357 -21.860 -29.427 1.00 90.31 73 SER A C 1
ATOM 539 O O . SER A 1 73 ? -4.316 -22.624 -29.537 1.00 90.31 73 SER A O 1
ATOM 541 N N . SER A 1 74 ? -2.805 -21.611 -28.232 1.00 93.12 74 SER A N 1
ATOM 542 C CA . SER A 1 74 ? -3.359 -22.182 -26.996 1.00 93.12 74 SER A CA 1
ATOM 543 C C . SER A 1 74 ? -4.809 -21.776 -26.770 1.00 93.12 74 SER A C 1
ATOM 545 O O . SER A 1 74 ? -5.633 -22.657 -26.534 1.00 93.12 74 SER A O 1
ATOM 547 N N . ASP A 1 75 ? -5.134 -20.494 -26.920 1.00 94.62 75 ASP A N 1
ATOM 548 C CA . ASP A 1 75 ? -6.483 -19.985 -26.671 1.00 94.62 75 ASP A CA 1
ATOM 549 C C . ASP A 1 75 ? -7.439 -20.488 -27.747 1.00 94.62 75 ASP A C 1
ATOM 551 O O . ASP A 1 75 ? -8.504 -20.998 -27.421 1.00 94.62 75 ASP A O 1
ATOM 555 N N . THR A 1 76 ? -7.018 -20.492 -29.017 1.00 91.75 76 THR A N 1
ATOM 556 C CA . THR A 1 76 ? -7.796 -21.095 -30.113 1.00 91.75 76 THR A CA 1
ATOM 557 C C . THR A 1 76 ? -8.138 -22.553 -29.821 1.00 91.75 76 THR A C 1
ATOM 559 O O . THR A 1 76 ? -9.286 -22.963 -29.963 1.00 91.75 76 THR A O 1
ATOM 562 N N . ARG A 1 77 ? -7.160 -23.360 -29.387 1.00 93.00 77 ARG A N 1
ATOM 563 C CA . ARG A 1 77 ? -7.396 -24.775 -29.064 1.00 93.00 77 ARG A CA 1
ATOM 564 C C . ARG A 1 77 ? -8.317 -24.946 -27.863 1.00 93.00 77 ARG A C 1
ATOM 566 O O . ARG A 1 77 ? -9.141 -25.855 -27.878 1.00 93.00 77 ARG A O 1
ATOM 573 N N . VAL A 1 78 ? -8.158 -24.111 -26.835 1.00 95.81 78 VAL A N 1
ATOM 574 C CA . VAL A 1 78 ? -9.017 -24.145 -25.650 1.00 95.81 78 VAL A CA 1
ATOM 575 C C . VAL A 1 78 ? -10.443 -23.793 -26.045 1.00 95.81 78 VAL A C 1
ATOM 577 O O . VAL A 1 78 ? -11.330 -24.603 -25.816 1.00 95.81 78 VAL A O 1
ATOM 580 N N . PHE A 1 79 ? -10.658 -22.655 -26.703 1.00 95.31 79 PHE A N 1
ATOM 581 C CA . PHE A 1 79 ? -11.981 -22.173 -27.108 1.00 95.31 79 PHE A CA 1
ATOM 582 C C . PHE A 1 79 ? -12.708 -23.139 -28.048 1.00 95.31 79 PHE A C 1
ATOM 584 O O . PHE A 1 79 ? -13.934 -23.217 -28.015 1.00 95.31 79 PHE A O 1
ATOM 591 N N . SER A 1 80 ? -11.959 -23.936 -28.814 1.00 93.75 80 SER A N 1
ATOM 592 C CA . SER A 1 80 ? -12.508 -24.956 -29.708 1.00 93.75 80 SER A CA 1
ATOM 593 C C . SER A 1 80 ? -12.658 -26.355 -29.114 1.00 93.75 80 SER A C 1
ATOM 595 O O . SER A 1 80 ? -13.162 -27.239 -29.809 1.00 93.75 80 SER A O 1
ATOM 597 N N . VAL A 1 81 ? -12.275 -26.590 -27.853 1.00 95.88 81 VAL A N 1
ATOM 598 C CA . VAL A 1 81 ? -12.289 -27.940 -27.256 1.00 95.88 81 VAL A CA 1
ATOM 599 C C . VAL A 1 81 ? -13.688 -28.564 -27.208 1.00 95.88 81 VAL A C 1
ATOM 601 O O . VAL A 1 81 ? -13.828 -29.783 -27.292 1.00 95.88 81 VAL A O 1
ATOM 604 N N . ASP A 1 82 ? -14.723 -27.735 -27.085 1.00 96.25 82 ASP A N 1
ATOM 605 C CA . ASP A 1 82 ? -16.124 -28.147 -27.003 1.00 96.25 82 ASP A CA 1
ATOM 606 C C . ASP A 1 82 ? -16.897 -27.862 -28.301 1.00 96.25 82 ASP A C 1
ATOM 608 O O . ASP A 1 82 ? -18.126 -27.815 -28.304 1.00 96.25 82 ASP A O 1
ATOM 612 N N . GLY A 1 83 ? -16.179 -27.668 -29.413 1.00 94.94 83 GLY A N 1
ATOM 613 C CA . GLY A 1 83 ? -16.778 -27.305 -30.696 1.00 94.94 83 GLY A CA 1
ATOM 614 C C . GLY A 1 83 ? -17.254 -25.852 -30.758 1.00 94.94 83 GLY A C 1
ATOM 615 O O . GLY A 1 83 ? -18.226 -25.570 -31.456 1.00 94.94 83 GLY A O 1
ATOM 616 N N . ASN A 1 84 ? -16.579 -24.941 -30.046 1.00 94.88 84 ASN A N 1
ATOM 617 C CA . ASN A 1 84 ? -16.901 -23.513 -29.932 1.00 94.88 84 ASN A CA 1
ATOM 618 C C . ASN A 1 84 ? -18.258 -23.223 -29.260 1.00 94.88 84 ASN A C 1
ATOM 620 O O . ASN A 1 84 ? -18.809 -22.131 -29.423 1.00 94.88 84 ASN A O 1
ATOM 624 N N . VAL A 1 85 ? -18.820 -24.173 -28.510 1.00 97.19 85 VAL A N 1
ATOM 625 C CA . VAL A 1 85 ? -20.155 -24.025 -27.911 1.00 97.19 85 VAL A CA 1
ATOM 626 C C . VAL A 1 85 ? -20.118 -23.015 -26.767 1.00 97.19 85 VAL A C 1
ATOM 628 O O . VAL A 1 85 ? -20.905 -22.065 -26.759 1.00 97.19 85 VAL A O 1
ATOM 631 N N . THR A 1 86 ? -19.194 -23.176 -25.815 1.00 97.00 86 THR A N 1
ATOM 632 C CA . THR A 1 86 ? -19.112 -22.281 -24.653 1.00 97.00 86 THR A CA 1
ATOM 633 C C . THR A 1 86 ? -18.668 -20.885 -25.062 1.00 97.00 86 THR A C 1
ATOM 635 O O . THR A 1 86 ? -19.358 -19.918 -24.743 1.00 97.00 86 THR A O 1
ATOM 638 N N . ILE A 1 87 ? -17.590 -20.768 -25.844 1.00 96.50 87 ILE A N 1
ATOM 639 C CA . ILE A 1 87 ? -17.106 -19.460 -26.306 1.00 96.50 87 ILE A CA 1
ATOM 640 C C . ILE A 1 87 ? -18.149 -18.757 -27.193 1.00 96.50 87 ILE A C 1
ATOM 642 O O . ILE A 1 87 ? -18.323 -17.544 -27.108 1.00 96.50 87 ILE A O 1
ATOM 646 N N . GLY A 1 88 ? -18.920 -19.521 -27.978 1.00 96.75 88 GLY A N 1
ATOM 647 C CA . GLY A 1 88 ? -20.028 -19.013 -28.789 1.00 96.75 88 GLY A CA 1
ATOM 648 C C . GLY A 1 88 ? -21.163 -18.426 -27.964 1.00 96.75 88 GLY A C 1
ATOM 649 O O . GLY A 1 88 ? -21.712 -17.393 -28.335 1.00 96.75 88 GLY A O 1
ATOM 650 N N . ARG A 1 89 ? -21.496 -19.040 -26.824 1.00 96.44 89 ARG A N 1
ATOM 651 C CA . ARG A 1 89 ? -22.469 -18.497 -25.865 1.00 96.44 89 ARG A CA 1
ATOM 652 C C . ARG A 1 89 ? -21.948 -17.224 -25.199 1.00 96.44 89 ARG A C 1
ATOM 654 O O . ARG A 1 89 ? -22.679 -16.240 -25.133 1.00 96.44 89 ARG A O 1
ATOM 661 N N . MET A 1 90 ? -20.686 -17.219 -24.776 1.00 97.19 90 MET A N 1
ATOM 662 C CA . MET A 1 90 ? -20.033 -16.049 -24.177 1.00 97.19 90 MET A CA 1
ATOM 663 C C . MET A 1 90 ? -20.003 -14.848 -25.139 1.00 97.19 90 MET A C 1
ATOM 665 O O . MET A 1 90 ? -20.236 -13.715 -24.729 1.00 97.19 90 MET A O 1
ATOM 669 N N . ALA A 1 91 ? -19.821 -15.088 -26.440 1.00 96.25 91 ALA A N 1
ATOM 670 C CA . ALA A 1 91 ? -19.818 -14.041 -27.462 1.00 96.25 91 ALA A CA 1
ATOM 671 C C . ALA A 1 91 ? -21.194 -13.382 -27.718 1.00 96.25 91 ALA A C 1
ATOM 673 O O . ALA A 1 91 ? -21.259 -12.369 -28.409 1.00 96.25 91 ALA A O 1
ATOM 674 N N . GLN A 1 92 ? -22.305 -13.920 -27.192 1.00 95.88 92 GLN A N 1
ATOM 675 C CA . GLN A 1 92 ? -23.652 -13.401 -27.486 1.00 95.88 92 GLN A CA 1
ATOM 676 C C . GLN A 1 92 ? -23.942 -12.048 -26.826 1.00 95.88 92 GLN A C 1
ATOM 678 O O . GLN A 1 92 ? -24.670 -11.236 -27.395 1.00 95.88 92 GLN A O 1
ATOM 683 N N . SER A 1 93 ? -23.434 -11.827 -25.611 1.00 94.31 93 SER A N 1
ATOM 684 C CA . SER A 1 93 ? -23.596 -10.578 -24.855 1.00 94.31 93 SER A CA 1
ATOM 685 C C . SER A 1 93 ? -22.676 -10.554 -23.635 1.00 94.31 93 SER A C 1
ATOM 687 O O . SER A 1 93 ? -22.320 -11.618 -23.126 1.00 94.31 93 SER A O 1
ATOM 689 N N . ASP A 1 94 ? -22.398 -9.364 -23.100 1.00 88.00 94 ASP A N 1
ATOM 690 C CA . ASP A 1 94 ? -21.687 -9.209 -21.822 1.00 88.00 94 ASP A CA 1
ATOM 691 C C . ASP A 1 94 ? -22.371 -9.961 -20.679 1.00 88.00 94 ASP A C 1
ATOM 693 O O . ASP A 1 94 ? -21.711 -10.633 -19.898 1.00 88.00 94 ASP A O 1
ATOM 697 N N . ALA A 1 95 ? -23.705 -9.937 -20.619 1.00 87.50 95 ALA A N 1
ATOM 698 C CA . ALA A 1 95 ? -24.449 -10.651 -19.584 1.00 87.50 95 ALA A CA 1
ATOM 699 C C . ALA A 1 95 ? -24.220 -12.173 -19.641 1.00 87.50 95 ALA A C 1
ATOM 701 O O . ALA A 1 95 ? -24.068 -12.813 -18.601 1.00 87.50 95 ALA A O 1
ATOM 702 N N . ALA A 1 96 ? -24.174 -12.753 -20.846 1.00 90.56 96 ALA A N 1
ATOM 703 C CA . ALA A 1 96 ? -23.879 -14.173 -21.025 1.00 90.56 96 ALA A CA 1
ATOM 704 C C . ALA A 1 96 ? -22.428 -14.490 -20.639 1.00 90.56 96 ALA A C 1
ATOM 706 O O . ALA A 1 96 ? -22.180 -15.470 -19.943 1.00 90.56 96 ALA A O 1
ATOM 707 N N . PHE A 1 97 ? -21.484 -13.635 -21.039 1.00 96.19 97 PHE A N 1
ATOM 708 C CA . PHE A 1 97 ? -20.081 -13.745 -20.652 1.00 96.19 97 PHE A CA 1
ATOM 709 C C . PHE A 1 97 ? -19.902 -13.702 -19.128 1.00 96.19 97 PHE A C 1
ATOM 711 O O . PHE A 1 97 ? -19.338 -14.630 -18.552 1.00 96.19 97 PHE A O 1
ATOM 718 N N . HIS A 1 98 ? -20.446 -12.682 -18.455 1.00 90.19 98 HIS A N 1
ATOM 719 C CA . HIS A 1 98 ? -20.359 -12.531 -17.000 1.00 90.19 98 HIS A CA 1
ATOM 720 C C . HIS A 1 98 ? -20.967 -13.718 -16.260 1.00 90.19 98 HIS A C 1
ATOM 722 O O . HIS A 1 98 ? -20.388 -14.166 -15.273 1.00 90.19 98 HIS A O 1
ATOM 728 N N . HIS A 1 99 ? -22.091 -14.253 -16.743 1.00 90.94 99 HIS A N 1
ATOM 729 C CA . HIS A 1 99 ? -22.708 -15.437 -16.151 1.00 90.94 99 HIS A CA 1
ATOM 730 C C . HIS A 1 99 ? -21.770 -16.654 -16.197 1.00 90.94 99 HIS A C 1
ATOM 732 O O . HIS A 1 99 ? -21.547 -17.286 -15.166 1.00 90.94 99 HIS A O 1
ATOM 738 N N . GLU A 1 100 ? -21.156 -16.950 -17.351 1.00 93.31 100 GLU A N 1
ATOM 739 C CA . GLU A 1 100 ? -20.172 -18.042 -17.447 1.00 93.31 100 GLU A CA 1
ATOM 740 C C . GLU A 1 100 ? -18.960 -17.815 -16.533 1.00 93.31 100 GLU A C 1
ATOM 742 O O . GLU A 1 100 ? -18.463 -18.759 -15.918 1.00 93.31 100 GLU A O 1
ATOM 747 N N . CYS A 1 101 ? -18.498 -16.567 -16.410 1.00 92.56 101 CYS A N 1
ATOM 748 C CA . CYS A 1 101 ? -17.366 -16.233 -15.548 1.00 92.56 101 CYS A CA 1
ATOM 749 C C . CYS A 1 101 ? -17.669 -16.425 -14.065 1.00 92.56 101 CYS A C 1
ATOM 751 O O . CYS A 1 101 ? -16.839 -16.970 -13.336 1.00 92.56 101 CYS A O 1
ATOM 753 N N . VAL A 1 102 ? -18.852 -16.003 -13.612 1.00 88.44 102 VAL A N 1
ATOM 754 C CA . VAL A 1 102 ? -19.285 -16.197 -12.224 1.00 88.44 102 VAL A CA 1
ATOM 755 C C . VAL A 1 102 ? -19.357 -17.684 -11.898 1.00 88.44 102 VAL A C 1
ATOM 757 O O . VAL A 1 102 ? -18.824 -18.095 -10.866 1.00 88.44 102 VAL A O 1
ATOM 760 N N . ASP A 1 103 ? -19.942 -18.496 -12.777 1.00 89.31 103 ASP A N 1
ATOM 761 C CA . ASP A 1 103 ? -20.040 -19.941 -12.570 1.00 89.31 103 ASP A CA 1
ATOM 762 C C . ASP A 1 103 ? -18.652 -20.596 -12.509 1.00 89.31 103 ASP A C 1
ATOM 764 O O . ASP A 1 103 ? -18.353 -21.350 -11.577 1.00 89.31 103 ASP A O 1
ATOM 768 N N . ALA A 1 104 ? -17.770 -20.273 -13.459 1.00 89.81 104 ALA A N 1
ATOM 769 C CA . ALA A 1 104 ? -16.430 -20.848 -13.538 1.00 89.81 104 ALA A CA 1
ATOM 770 C C . ALA A 1 104 ? -15.553 -20.472 -12.327 1.00 89.81 104 ALA A C 1
ATOM 772 O O . ALA A 1 104 ? -14.959 -21.351 -11.692 1.00 89.81 104 ALA A O 1
ATOM 773 N N . PHE A 1 105 ? -15.517 -19.190 -11.943 1.00 89.25 105 PHE A N 1
ATOM 774 C CA . PHE A 1 105 ? -14.763 -18.742 -10.769 1.00 89.25 105 PHE A CA 1
ATOM 775 C C . PHE A 1 105 ? -15.363 -19.252 -9.457 1.00 89.25 105 PHE A C 1
ATOM 777 O O . PHE A 1 105 ? -14.615 -19.593 -8.540 1.00 89.25 105 PHE A O 1
ATOM 784 N N . SER A 1 106 ? -16.689 -19.390 -9.366 1.00 84.50 106 SER A N 1
ATOM 785 C CA . SER A 1 106 ? -17.331 -19.974 -8.182 1.00 84.50 106 SER A CA 1
ATOM 786 C C . SER A 1 106 ? -16.916 -21.429 -7.981 1.00 84.50 106 SER A C 1
ATOM 788 O O . SER A 1 106 ? -16.596 -21.816 -6.861 1.00 84.50 106 SER A O 1
ATOM 790 N N . LYS A 1 107 ? -16.837 -22.233 -9.050 1.00 84.19 107 LYS A N 1
ATOM 791 C CA . LYS A 1 107 ? -16.338 -23.619 -8.971 1.00 84.19 107 LYS A CA 1
ATOM 792 C C . LYS A 1 107 ? -14.892 -23.699 -8.501 1.00 84.19 107 LYS A C 1
ATOM 794 O O . LYS A 1 107 ? -14.533 -24.615 -7.766 1.00 84.19 107 LYS A O 1
ATOM 799 N N . MET A 1 108 ? -14.056 -22.733 -8.878 1.00 79.44 108 MET A N 1
ATOM 800 C CA . MET A 1 108 ? -12.678 -22.676 -8.390 1.00 79.44 108 MET A CA 1
ATOM 801 C C . MET A 1 108 ? -12.631 -22.628 -6.857 1.00 79.44 108 MET A C 1
ATOM 803 O O . MET A 1 108 ? -11.814 -23.316 -6.249 1.00 79.44 108 MET A O 1
ATOM 807 N N . TRP A 1 109 ? -13.529 -21.871 -6.224 1.00 77.81 109 TRP A N 1
ATOM 808 C CA . TRP A 1 109 ? -13.584 -21.747 -4.764 1.00 77.81 109 TRP A CA 1
ATOM 809 C C . TRP A 1 109 ? -14.399 -22.845 -4.091 1.00 77.81 109 TRP A C 1
ATOM 811 O O . TRP A 1 109 ? -14.028 -23.302 -3.014 1.00 77.81 109 TRP A O 1
ATOM 821 N N . ASN A 1 110 ? -15.476 -23.295 -4.721 1.00 74.44 110 ASN A N 1
ATOM 822 C CA . ASN A 1 110 ? -16.395 -24.247 -4.109 1.00 74.44 110 ASN A CA 1
ATOM 823 C C . ASN A 1 110 ? -15.958 -25.705 -4.307 1.00 74.44 110 ASN A C 1
ATOM 825 O O . ASN A 1 110 ? -16.129 -26.513 -3.399 1.00 74.44 110 ASN A O 1
ATOM 829 N N . ASP A 1 111 ? -15.366 -26.026 -5.462 1.00 75.25 111 ASP A N 1
ATOM 830 C CA . ASP A 1 111 ? -15.139 -27.411 -5.895 1.00 75.25 111 ASP A CA 1
ATOM 831 C C . ASP A 1 111 ? -13.653 -27.756 -6.070 1.00 75.25 111 ASP A C 1
ATOM 833 O O . ASP A 1 111 ? -13.253 -28.901 -5.856 1.00 75.25 111 ASP A O 1
ATOM 837 N N . ALA A 1 112 ? -12.816 -26.791 -6.478 1.00 75.62 112 ALA A N 1
ATOM 838 C CA . ALA A 1 112 ? -11.383 -27.032 -6.684 1.00 75.62 112 ALA A CA 1
ATOM 839 C C . ALA A 1 112 ? -10.549 -26.877 -5.400 1.00 75.62 112 ALA A C 1
ATOM 841 O O . ALA A 1 112 ? -9.386 -27.291 -5.369 1.00 75.62 112 ALA A O 1
ATOM 842 N N . VAL A 1 113 ? -11.136 -26.319 -4.338 1.00 76.12 113 VAL A N 1
ATOM 843 C CA . VAL A 1 113 ? -10.517 -26.275 -3.013 1.00 76.12 113 VAL A CA 1
ATOM 844 C C . VAL A 1 113 ? -10.508 -27.693 -2.426 1.00 76.12 113 VAL A C 1
ATOM 846 O O . VAL A 1 113 ? -11.564 -28.323 -2.351 1.00 76.12 113 VAL A O 1
ATOM 849 N N . PRO A 1 114 ? -9.337 -28.238 -2.025 1.00 79.50 114 PRO A N 1
ATOM 850 C CA . PRO A 1 114 ? -9.255 -29.584 -1.466 1.00 79.50 114 PRO A CA 1
ATOM 851 C C . PRO A 1 114 ? -10.232 -29.770 -0.306 1.00 79.50 114 PRO A C 1
ATOM 853 O O . PRO A 1 114 ? -10.349 -28.896 0.546 1.00 79.50 114 PRO A O 1
ATOM 856 N N . SER A 1 115 ? -10.873 -30.935 -0.205 1.00 76.56 115 SER A N 1
ATOM 857 C CA . SER A 1 115 ? -11.871 -31.210 0.844 1.00 76.56 115 SER A CA 1
ATOM 858 C C . SER A 1 115 ? -11.312 -31.146 2.273 1.00 76.56 115 SER A C 1
ATOM 860 O O . SER A 1 115 ? -12.072 -31.096 3.234 1.00 76.56 115 SER A O 1
ATOM 862 N N . SER A 1 116 ? -9.985 -31.175 2.425 1.00 80.81 116 SER A N 1
ATOM 863 C CA . SER A 1 116 ? -9.279 -30.960 3.691 1.00 80.81 116 SER A CA 1
ATOM 864 C C . SER A 1 116 ? -9.190 -29.484 4.101 1.00 80.81 116 SER A C 1
ATOM 866 O O . SER A 1 116 ? -8.740 -29.189 5.206 1.00 80.81 116 SER A O 1
ATOM 868 N N . VAL A 1 117 ? -9.576 -28.557 3.222 1.00 75.88 117 VAL A N 1
ATOM 869 C CA . VAL A 1 117 ? -9.557 -27.113 3.448 1.00 75.88 117 VAL A CA 1
ATOM 870 C C . VAL A 1 117 ? -10.982 -26.636 3.691 1.00 75.88 117 VAL A C 1
ATOM 872 O O . VAL A 1 117 ? -11.817 -26.602 2.792 1.00 75.88 117 VAL A O 1
ATOM 875 N N . THR A 1 118 ? -11.253 -26.211 4.920 1.00 76.94 118 THR A N 1
ATOM 876 C CA . THR A 1 118 ? -12.498 -25.515 5.246 1.00 76.94 118 THR A CA 1
ATOM 877 C C . THR A 1 118 ? -12.313 -24.031 4.968 1.00 76.94 118 THR A C 1
ATOM 879 O O . THR A 1 118 ? -11.635 -23.335 5.730 1.00 76.94 118 THR A O 1
ATOM 882 N N . LEU A 1 119 ? -12.932 -23.531 3.899 1.00 72.44 119 LEU A N 1
ATOM 883 C CA . LEU A 1 119 ? -13.039 -22.092 3.696 1.00 72.44 119 LEU A CA 1
ATOM 884 C C . LEU A 1 119 ? -13.884 -21.499 4.824 1.00 72.44 119 LEU A C 1
ATOM 886 O O . LEU A 1 119 ? -15.007 -21.936 5.084 1.00 72.44 119 LEU A O 1
ATOM 890 N N . LYS A 1 120 ? -13.346 -20.489 5.508 1.00 70.69 120 LYS A N 1
ATOM 891 C CA . LYS A 1 120 ? -14.198 -19.608 6.306 1.00 70.69 120 LYS A CA 1
ATOM 892 C C . LYS A 1 120 ? -15.078 -18.817 5.335 1.00 70.69 120 LYS A C 1
ATOM 894 O O . LYS A 1 120 ? -14.683 -18.600 4.191 1.00 70.69 120 LYS A O 1
ATOM 899 N N . GLY A 1 121 ? -16.274 -18.435 5.785 1.00 69.56 121 GLY A N 1
ATOM 900 C CA . GLY A 1 121 ? -17.201 -17.632 4.983 1.00 69.56 121 GLY A CA 1
ATOM 901 C C . GLY A 1 121 ? -16.549 -16.356 4.429 1.00 69.56 121 GLY A C 1
ATOM 902 O O . GLY A 1 121 ? -15.439 -16.005 4.840 1.00 69.56 121 GLY A O 1
ATOM 903 N N . PRO A 1 122 ? -17.225 -15.656 3.502 1.00 70.06 122 PRO A N 1
ATOM 904 C CA . PRO A 1 122 ? -16.670 -14.466 2.867 1.00 70.06 122 PRO A CA 1
ATOM 905 C C . PRO A 1 122 ? -16.155 -13.492 3.926 1.00 70.06 122 PRO A C 1
ATOM 907 O O . PRO A 1 122 ? -16.861 -13.222 4.903 1.00 70.06 122 PRO A O 1
ATOM 910 N N . MET A 1 123 ? -14.932 -12.984 3.728 1.00 69.44 123 MET A N 1
ATOM 911 C CA . MET A 1 123 ? -14.368 -11.955 4.599 1.00 69.44 123 MET A CA 1
ATOM 912 C C . MET A 1 123 ? -15.350 -10.787 4.648 1.00 69.44 123 MET A C 1
ATOM 914 O O . MET A 1 123 ? -15.658 -10.186 3.620 1.00 69.44 123 MET A O 1
ATOM 918 N N . GLN A 1 124 ? -15.882 -10.515 5.835 1.00 74.31 124 GLN A N 1
ATOM 919 C CA . GLN A 1 124 ? -16.755 -9.371 6.040 1.00 74.31 124 GLN A CA 1
ATOM 920 C C . GLN A 1 124 ? -15.892 -8.137 6.291 1.00 74.31 124 GLN A C 1
ATOM 922 O O . GLN A 1 124 ? -14.878 -8.245 6.985 1.00 74.31 124 GLN A O 1
ATOM 927 N N . PRO A 1 125 ? -16.270 -6.966 5.755 1.00 81.25 125 PRO A N 1
ATOM 928 C CA . PRO A 1 125 ? -15.649 -5.719 6.161 1.00 81.25 125 PRO A CA 1
ATOM 929 C C . PRO A 1 125 ? -15.737 -5.538 7.678 1.00 81.25 125 PRO A C 1
ATOM 931 O O . PRO A 1 125 ? -16.750 -5.881 8.291 1.00 81.25 125 PRO A O 1
ATOM 934 N N . LEU A 1 126 ? -14.698 -4.938 8.261 1.00 84.06 126 LEU A N 1
ATOM 935 C CA . LEU A 1 126 ? -14.698 -4.571 9.675 1.00 84.06 126 LEU A CA 1
ATOM 936 C C . LEU A 1 126 ? -15.920 -3.720 10.004 1.00 84.06 126 LEU A C 1
ATOM 938 O O . LEU A 1 126 ? -16.217 -2.745 9.292 1.00 84.06 126 LEU A O 1
ATOM 942 N N . LYS A 1 127 ? -16.588 -4.085 11.104 1.00 88.06 127 LYS A N 1
ATOM 943 C CA . LYS A 1 127 ? -17.766 -3.379 11.617 1.00 88.06 127 LYS A CA 1
ATOM 944 C C . LYS A 1 127 ? -17.452 -1.918 11.908 1.00 88.06 127 LYS A C 1
ATOM 946 O O . LYS A 1 127 ? -18.248 -1.058 11.554 1.00 88.06 127 LYS A O 1
ATOM 951 N N . VAL A 1 128 ? -16.270 -1.641 12.450 1.00 87.62 128 VAL A N 1
ATOM 952 C CA . VAL A 1 128 ? -15.739 -0.292 12.661 1.00 87.62 128 VAL A CA 1
ATOM 953 C C . VAL A 1 128 ? -14.431 -0.160 11.892 1.00 87.62 128 VAL A C 1
ATOM 955 O O . VAL A 1 128 ? -13.593 -1.055 11.950 1.00 87.62 128 VAL A O 1
ATOM 958 N N . ALA A 1 129 ? -14.236 0.939 11.169 1.00 82.94 129 ALA A N 1
ATOM 959 C CA . ALA A 1 129 ? -12.968 1.220 10.500 1.00 82.94 129 ALA A CA 1
ATOM 960 C C . ALA A 1 129 ? -12.669 2.719 10.461 1.00 82.94 129 ALA A C 1
ATOM 962 O O . ALA A 1 129 ? -13.580 3.546 10.375 1.00 82.94 129 ALA A O 1
ATOM 963 N N . THR A 1 130 ? -11.382 3.056 10.470 1.00 78.56 130 THR A N 1
ATOM 964 C CA . THR A 1 130 ? -10.879 4.405 10.204 1.00 78.56 130 THR A CA 1
ATOM 965 C C . THR A 1 130 ? -9.877 4.377 9.066 1.00 78.56 130 THR A C 1
ATOM 967 O O . THR A 1 130 ? -9.123 3.424 8.914 1.00 78.56 130 THR A O 1
ATOM 970 N N . SER A 1 131 ? -9.863 5.435 8.266 1.00 75.81 131 SER A N 1
ATOM 971 C CA . SER A 1 131 ? -8.842 5.653 7.247 1.00 75.81 131 SER A CA 1
ATOM 972 C C . SER A 1 131 ? -8.518 7.133 7.184 1.00 75.81 131 SER A C 1
ATOM 974 O O . SER A 1 131 ? -9.430 7.957 7.086 1.00 75.81 131 SER A O 1
ATOM 976 N N . PHE A 1 132 ? -7.243 7.492 7.199 1.00 73.75 132 PHE A N 1
ATOM 977 C CA . PHE A 1 132 ? -6.821 8.861 6.939 1.00 73.75 132 PHE A CA 1
ATOM 978 C C . PHE A 1 132 ? -5.483 8.874 6.217 1.00 73.75 132 PHE A C 1
ATOM 980 O O . PHE A 1 132 ? -4.728 7.905 6.228 1.00 73.75 132 PHE A O 1
ATOM 987 N N . ARG A 1 133 ? -5.174 10.007 5.587 1.00 72.00 133 ARG A N 1
ATOM 988 C CA . ARG A 1 133 ? -3.887 10.203 4.930 1.00 72.00 133 ARG A CA 1
ATOM 989 C C . ARG A 1 133 ? -3.195 11.427 5.499 1.00 72.00 133 ARG A C 1
ATOM 991 O O . ARG A 1 133 ? -3.595 12.555 5.215 1.00 72.00 133 ARG A O 1
ATOM 998 N N . SER A 1 134 ? -2.134 11.204 6.261 1.00 71.62 134 SER A N 1
ATOM 999 C CA . SER A 1 134 ? -1.185 12.249 6.641 1.00 71.62 134 SER A CA 1
ATOM 1000 C C . SER A 1 134 ? -0.111 12.413 5.575 1.00 71.62 134 SER A C 1
ATOM 1002 O O . SER A 1 134 ? 0.223 11.456 4.878 1.00 71.62 134 SER A O 1
ATOM 1004 N N . TYR A 1 135 ? 0.434 13.618 5.452 1.00 72.56 135 TYR A N 1
ATOM 1005 C CA . TYR A 1 135 ? 1.647 13.860 4.693 1.00 72.56 135 TYR A CA 1
ATOM 1006 C C . TYR A 1 135 ? 2.464 15.024 5.232 1.00 72.56 135 TYR A C 1
ATOM 1008 O O . TYR A 1 135 ? 1.924 16.036 5.668 1.00 72.56 135 TYR A O 1
ATOM 1016 N N . LEU A 1 136 ? 3.786 14.909 5.157 1.00 76.25 136 LEU A N 1
ATOM 1017 C CA . LEU A 1 136 ? 4.693 16.006 5.468 1.00 76.25 136 LEU A CA 1
ATOM 1018 C C . LEU A 1 136 ? 5.059 16.745 4.179 1.00 76.25 136 LEU A C 1
ATOM 1020 O O . LEU A 1 136 ? 5.536 16.144 3.215 1.00 76.25 136 LEU A O 1
ATOM 1024 N N . ARG A 1 137 ? 4.832 18.059 4.146 1.00 78.25 137 ARG A N 1
ATOM 1025 C CA . ARG A 1 137 ? 5.186 18.903 3.002 1.00 78.25 137 ARG A CA 1
ATOM 1026 C C . ARG A 1 137 ? 5.838 20.193 3.467 1.00 78.25 137 ARG A C 1
ATOM 1028 O O . ARG A 1 137 ? 5.211 20.988 4.158 1.00 78.25 137 ARG A O 1
ATOM 1035 N N . ASN A 1 138 ? 7.053 20.446 2.990 1.00 76.19 138 ASN A N 1
ATOM 1036 C CA . ASN A 1 138 ? 7.819 21.657 3.291 1.00 76.19 138 ASN A CA 1
ATOM 1037 C C . ASN A 1 138 ? 7.918 21.902 4.805 1.00 76.19 138 ASN A C 1
ATOM 1039 O O . ASN A 1 138 ? 7.744 23.020 5.285 1.00 76.19 138 ASN A O 1
ATOM 1043 N N . GLY A 1 139 ? 8.152 20.831 5.556 1.00 72.00 139 GLY A N 1
ATOM 1044 C CA . GLY A 1 139 ? 8.294 20.853 6.998 1.00 72.00 139 GLY A CA 1
ATOM 1045 C C . GLY A 1 139 ? 6.985 20.874 7.790 1.00 72.00 139 GLY A C 1
ATOM 1046 O O . GLY A 1 139 ? 7.015 20.888 9.022 1.00 72.00 139 GLY A O 1
ATOM 1047 N N . VAL A 1 140 ? 5.841 20.861 7.115 1.00 71.88 140 VAL A N 1
ATOM 1048 C CA . VAL A 1 140 ? 4.522 21.001 7.731 1.00 71.88 140 VAL A CA 1
ATOM 1049 C C . VAL A 1 140 ? 3.734 19.701 7.564 1.00 71.88 140 VAL A C 1
ATOM 1051 O O . VAL A 1 140 ? 3.490 19.267 6.436 1.00 71.88 140 VAL A O 1
ATOM 1054 N N . ILE A 1 141 ? 3.372 19.051 8.677 1.00 69.88 141 ILE A N 1
ATOM 1055 C CA . ILE A 1 141 ? 2.540 17.837 8.655 1.00 69.88 141 ILE A CA 1
ATOM 1056 C C . ILE A 1 141 ? 1.100 18.255 8.377 1.00 69.88 141 ILE A C 1
ATOM 1058 O O . ILE A 1 141 ? 0.429 18.809 9.240 1.00 69.88 141 ILE A O 1
ATOM 1062 N N . SER A 1 142 ? 0.633 17.966 7.171 1.00 67.06 142 SER A N 1
ATOM 1063 C CA . SER A 1 142 ? -0.741 18.170 6.731 1.00 67.06 142 SER A CA 1
ATOM 1064 C C . SER A 1 142 ? -1.505 16.849 6.724 1.00 67.06 142 SER A C 1
ATOM 1066 O O . SER A 1 142 ? -0.934 15.780 6.519 1.00 67.06 142 SER A O 1
ATOM 1068 N N . PHE A 1 143 ? -2.819 16.917 6.888 1.00 64.62 143 PHE A N 1
ATOM 1069 C CA . PHE A 1 143 ? -3.701 15.758 6.783 1.00 64.62 143 PHE A CA 1
ATOM 1070 C C . PHE A 1 143 ? -4.711 16.031 5.683 1.00 64.62 143 PHE A C 1
ATOM 1072 O O . PHE A 1 143 ? -5.293 17.113 5.628 1.00 64.62 143 PHE A O 1
ATOM 1079 N N . ASN A 1 144 ? -4.914 15.054 4.806 1.00 64.38 144 ASN A N 1
ATOM 1080 C CA . ASN A 1 144 ? -6.088 15.038 3.945 1.00 64.38 144 ASN A CA 1
ATOM 1081 C C . ASN A 1 144 ? -7.287 14.471 4.718 1.00 64.38 144 ASN A C 1
ATOM 1083 O O . ASN A 1 144 ? -7.113 13.798 5.736 1.00 64.38 144 ASN A O 1
ATOM 1087 N N . LEU A 1 145 ? -8.483 14.724 4.177 1.00 68.81 145 LEU A N 1
ATOM 1088 C CA . LEU A 1 145 ? -9.765 14.136 4.578 1.00 68.81 145 LEU A CA 1
ATOM 1089 C C . LEU A 1 145 ? -9.604 12.678 5.026 1.00 68.81 145 LEU A C 1
ATOM 1091 O O . LEU A 1 145 ? -9.179 11.825 4.245 1.00 68.81 145 LEU A O 1
ATOM 1095 N N . GLY A 1 146 ? -9.951 12.407 6.280 1.00 80.81 146 GLY A N 1
ATOM 1096 C CA . GLY A 1 146 ? -10.116 11.059 6.798 1.00 80.81 146 GLY A CA 1
ATOM 1097 C C . GLY A 1 146 ? -11.589 10.671 6.889 1.00 80.81 146 GLY A C 1
ATOM 1098 O O . GLY A 1 146 ? -12.492 11.501 6.749 1.00 80.81 146 GLY A O 1
ATOM 1099 N N . ASN A 1 147 ? -11.835 9.386 7.102 1.00 85.94 147 ASN A N 1
ATOM 1100 C CA . ASN A 1 147 ? -13.164 8.817 7.235 1.00 85.94 147 ASN A CA 1
ATOM 1101 C C . ASN A 1 147 ? -13.192 7.781 8.359 1.00 85.94 147 ASN A C 1
ATOM 1103 O O . ASN A 1 147 ? -12.283 6.961 8.481 1.00 85.94 147 ASN A O 1
ATOM 1107 N N . ALA A 1 148 ? -14.238 7.836 9.176 1.00 89.06 148 ALA A N 1
ATOM 1108 C CA . ALA A 1 148 ? -14.614 6.774 10.093 1.00 89.06 148 ALA A CA 1
ATOM 1109 C C . ALA A 1 148 ? -15.919 6.148 9.598 1.00 89.06 148 ALA A C 1
ATOM 1111 O O . ALA A 1 148 ? -16.827 6.874 9.187 1.00 89.06 148 ALA A O 1
ATOM 1112 N N . ARG A 1 149 ? -16.018 4.820 9.662 1.00 89.88 149 ARG A N 1
ATOM 1113 C CA . ARG A 1 149 ? -17.082 4.040 9.028 1.00 89.88 149 ARG A CA 1
ATOM 1114 C C . ARG A 1 149 ? -17.630 2.967 9.963 1.00 89.88 149 ARG A C 1
ATOM 1116 O O . ARG A 1 149 ? -16.845 2.234 10.564 1.00 89.88 149 ARG A O 1
ATOM 1123 N N . LEU A 1 150 ? -18.955 2.826 9.984 1.00 92.25 150 LEU A N 1
ATOM 1124 C CA . LEU A 1 150 ? -19.682 1.709 10.584 1.00 92.25 150 LEU A CA 1
ATOM 1125 C C . LEU A 1 150 ? -20.360 0.878 9.494 1.00 92.25 150 LEU A C 1
ATOM 1127 O O . LEU A 1 150 ? -21.157 1.409 8.720 1.00 92.25 150 LEU A O 1
ATOM 1131 N N . TYR A 1 151 ? -20.032 -0.410 9.422 1.00 91.19 151 TYR A N 1
ATOM 1132 C CA . TYR A 1 151 ? -20.534 -1.336 8.406 1.00 91.19 151 TYR A CA 1
ATOM 1133 C C . TYR A 1 151 ? -21.672 -2.197 8.951 1.00 91.19 151 TYR A C 1
ATOM 1135 O O . TYR A 1 151 ? -21.454 -3.019 9.843 1.00 91.19 151 TYR A O 1
ATOM 1143 N N . ASP A 1 152 ? -22.873 -2.058 8.383 1.00 92.19 152 ASP A N 1
ATOM 1144 C CA . ASP A 1 152 ? -24.047 -2.846 8.766 1.00 92.19 152 ASP A CA 1
ATOM 1145 C C . ASP A 1 152 ? -24.337 -2.748 10.281 1.00 92.19 152 ASP A C 1
ATOM 1147 O O . ASP A 1 152 ? -24.392 -3.739 11.019 1.00 92.19 152 ASP A O 1
ATOM 1151 N N . MET A 1 153 ? -24.415 -1.502 10.762 1.00 91.56 153 MET A N 1
ATOM 1152 C CA . MET A 1 153 ? -24.666 -1.147 12.167 1.00 91.56 153 MET A CA 1
ATOM 1153 C C . MET A 1 153 ? -25.820 -0.149 12.346 1.00 91.56 153 MET A C 1
ATOM 1155 O O . MET A 1 153 ? -26.111 0.248 13.479 1.00 91.56 153 MET A O 1
ATOM 1159 N N . GLU A 1 154 ? -26.508 0.223 11.262 1.00 93.06 154 GLU A N 1
ATOM 1160 C CA . GLU A 1 154 ? -27.556 1.243 11.298 1.00 93.06 154 GLU A CA 1
ATOM 1161 C C . GLU A 1 154 ? -28.635 0.889 12.327 1.00 93.06 154 GLU A C 1
ATOM 1163 O O . GLU A 1 154 ? -29.161 -0.225 12.386 1.00 93.06 154 GLU A O 1
ATOM 1168 N N . GLY A 1 155 ? -28.938 1.851 13.198 1.00 92.50 155 GLY A N 1
ATOM 1169 C CA . GLY A 1 155 ? -29.939 1.684 14.246 1.00 92.50 155 GLY A CA 1
ATOM 1170 C C . GLY A 1 155 ? -29.520 0.791 15.421 1.00 92.50 155 GLY A C 1
ATOM 1171 O O . GLY A 1 155 ? -30.338 0.611 16.326 1.00 92.50 155 GLY A O 1
ATOM 1172 N N . GLN A 1 156 ? -28.286 0.282 15.471 1.00 93.19 156 GLN A N 1
ATOM 1173 C CA . GLN A 1 156 ? -27.787 -0.566 16.568 1.00 93.19 156 GLN A CA 1
ATOM 1174 C C . GLN A 1 156 ? -27.024 0.225 17.645 1.00 93.19 156 GLN A C 1
ATOM 1176 O O . GLN A 1 156 ? -26.902 -0.232 18.783 1.00 93.19 156 GLN A O 1
ATOM 1181 N N . TRP A 1 157 ? -26.552 1.430 17.320 1.00 94.06 157 TRP A N 1
ATOM 1182 C CA . TRP A 1 157 ? -25.745 2.276 18.200 1.00 94.06 157 TRP A CA 1
ATOM 1183 C C . TRP A 1 157 ? -26.499 3.514 18.717 1.00 94.06 157 TRP A C 1
ATOM 1185 O O . TRP A 1 157 ? -27.577 3.873 18.237 1.00 94.06 157 TRP A O 1
ATOM 1195 N N . SER A 1 158 ? -25.954 4.114 19.774 1.00 93.00 158 SER A N 1
ATOM 1196 C CA . SER A 1 158 ? -26.461 5.291 20.491 1.00 93.00 158 SER A CA 1
ATOM 1197 C C . SER A 1 158 ? -25.500 6.480 20.421 1.00 93.00 158 SER A C 1
ATOM 1199 O O . SER A 1 158 ? -25.957 7.620 20.348 1.00 93.00 158 SER A O 1
ATOM 1201 N N . SER A 1 159 ? -24.186 6.230 20.364 1.00 91.44 159 SER A N 1
ATOM 1202 C CA . SER A 1 159 ? -23.187 7.232 19.986 1.00 91.44 159 SER A CA 1
ATOM 1203 C C . SER A 1 159 ? -22.149 6.660 19.019 1.00 91.44 159 SER A C 1
ATOM 1205 O O . SER A 1 159 ? -21.820 5.476 19.070 1.00 91.44 159 SER A O 1
ATOM 1207 N N . PHE A 1 160 ? -21.652 7.522 18.132 1.00 91.50 160 PHE A N 1
ATOM 1208 C CA . PHE A 1 160 ? -20.543 7.260 17.218 1.00 91.50 160 PHE A CA 1
ATOM 1209 C C . PHE A 1 160 ? -19.623 8.479 17.261 1.00 91.50 160 PHE A C 1
ATOM 1211 O O . PHE A 1 160 ? -19.921 9.528 16.681 1.00 91.50 160 PHE A O 1
ATOM 1218 N N . GLU A 1 161 ? -18.529 8.356 17.996 1.00 87.94 161 GLU A N 1
ATOM 1219 C CA . GLU A 1 161 ? -17.577 9.424 18.268 1.00 87.94 161 GLU A CA 1
ATOM 1220 C C . GLU A 1 161 ? -16.253 9.139 17.572 1.00 87.94 161 GLU A C 1
ATOM 1222 O O . GLU A 1 161 ? -15.755 8.014 17.583 1.00 87.94 161 GLU A O 1
ATOM 1227 N N . VAL A 1 162 ? -15.681 10.183 16.979 1.00 86.06 162 VAL A N 1
ATOM 1228 C CA . VAL A 1 162 ? -14.342 10.161 16.392 1.00 86.06 162 VAL A CA 1
ATOM 1229 C C . VAL A 1 162 ? -13.502 11.156 17.173 1.00 86.06 162 VAL A C 1
ATOM 1231 O O . VAL A 1 162 ? -13.911 12.305 17.345 1.00 86.06 162 VAL A O 1
ATOM 1234 N N . GLY A 1 163 ? -12.342 10.720 17.644 1.00 82.50 163 GLY A N 1
ATOM 1235 C CA . GLY A 1 163 ? -11.414 11.560 18.387 1.00 82.50 163 GLY A CA 1
ATOM 1236 C C . GLY A 1 163 ? -9.967 11.187 18.110 1.00 82.50 163 GLY A C 1
ATOM 1237 O O . GLY A 1 163 ? -9.671 10.386 17.224 1.00 82.50 163 GLY A O 1
ATOM 1238 N N . TYR A 1 164 ? -9.053 11.795 18.858 1.00 79.12 164 TYR A N 1
ATOM 1239 C CA . TYR A 1 164 ? -7.621 11.573 18.703 1.00 79.12 164 TYR A CA 1
ATOM 1240 C C . TYR A 1 164 ? -6.919 11.466 20.057 1.00 79.12 164 TYR A C 1
ATOM 1242 O O . TYR A 1 164 ? -7.379 12.012 21.062 1.00 79.12 164 TYR A O 1
ATOM 1250 N N . TYR A 1 165 ? -5.783 10.778 20.065 1.00 76.50 165 TYR A N 1
ATOM 1251 C CA . TYR A 1 165 ? -4.846 10.767 21.181 1.00 76.50 165 TYR A CA 1
ATOM 1252 C C . TYR A 1 165 ? -3.700 11.741 20.909 1.00 76.50 165 TYR A C 1
ATOM 1254 O O . TYR A 1 165 ? -3.207 11.838 19.781 1.00 76.50 165 TYR A O 1
ATOM 1262 N N . ASN A 1 166 ? -3.249 12.435 21.948 1.00 72.69 166 ASN A N 1
ATOM 1263 C CA . ASN A 1 166 ? -1.954 13.107 21.960 1.00 72.69 166 ASN A CA 1
ATOM 1264 C C . ASN A 1 166 ? -0.835 12.052 21.959 1.00 72.69 166 ASN A C 1
ATOM 1266 O O . ASN A 1 166 ? -1.079 10.873 22.237 1.00 72.69 166 ASN A O 1
ATOM 1270 N N . ARG A 1 167 ? 0.408 12.449 21.664 1.00 72.75 167 ARG A N 1
ATOM 1271 C CA . ARG A 1 167 ? 1.519 11.484 21.588 1.00 72.75 167 ARG A CA 1
ATOM 1272 C C . ARG A 1 167 ? 1.833 10.805 22.926 1.00 72.75 167 ARG A C 1
ATOM 1274 O O . ARG A 1 167 ? 2.339 9.690 22.943 1.00 72.75 167 ARG A O 1
ATOM 1281 N N . ASP A 1 168 ? 1.503 11.442 24.045 1.00 67.94 168 ASP A N 1
ATOM 1282 C CA . ASP A 1 168 ? 1.634 10.853 25.384 1.00 67.94 168 ASP A CA 1
ATOM 1283 C C . ASP A 1 168 ? 0.532 9.824 25.722 1.00 67.94 168 ASP A C 1
ATOM 1285 O O . ASP A 1 168 ? 0.527 9.261 26.816 1.00 67.94 168 ASP A O 1
ATOM 1289 N N . GLY A 1 169 ? -0.401 9.577 24.796 1.00 69.44 169 GLY A N 1
ATOM 1290 C CA . GLY A 1 169 ? -1.529 8.663 24.967 1.00 69.44 169 GLY A CA 1
ATOM 1291 C C . GLY A 1 169 ? -2.745 9.282 25.661 1.00 69.44 169 GLY A C 1
ATOM 1292 O O . GLY A 1 169 ? -3.766 8.611 25.807 1.00 69.44 169 GLY A O 1
ATOM 1293 N N . SER A 1 170 ? -2.684 10.550 26.077 1.00 71.88 170 SER A N 1
ATOM 1294 C CA . SER A 1 170 ? -3.852 11.252 26.615 1.00 71.88 170 SER A CA 1
ATOM 1295 C C . SER A 1 170 ? -4.870 11.573 25.516 1.00 71.88 170 SER A C 1
ATOM 1297 O O . SER A 1 170 ? -4.522 11.747 24.349 1.00 71.88 170 SER A O 1
ATOM 1299 N N . VAL A 1 171 ? -6.155 11.653 25.873 1.00 78.62 171 VAL A N 1
ATOM 1300 C CA . VAL A 1 171 ? -7.217 12.036 24.928 1.00 78.62 171 VAL A CA 1
ATOM 1301 C C . VAL A 1 171 ? -7.087 13.519 24.581 1.00 78.62 171 VAL A C 1
ATOM 1303 O O . VAL A 1 171 ? -7.013 14.375 25.464 1.00 78.62 171 VAL A O 1
ATOM 1306 N N . GLY A 1 172 ? -7.086 13.820 23.286 1.00 77.12 172 GLY A N 1
ATOM 1307 C CA . GLY A 1 172 ? -7.071 15.178 22.769 1.00 77.12 172 GLY A CA 1
ATOM 1308 C C . GLY A 1 172 ? -8.384 15.922 23.011 1.00 77.12 172 GLY A C 1
ATOM 1309 O O . GLY A 1 172 ? -9.465 15.362 22.846 1.00 77.12 172 GLY A O 1
ATOM 1310 N N . THR A 1 173 ? -8.299 17.197 23.393 1.00 80.56 173 THR A N 1
ATOM 1311 C CA . THR A 1 173 ? -9.467 18.043 23.714 1.00 80.56 173 THR A CA 1
ATOM 1312 C C . THR A 1 173 ? -9.517 19.351 22.919 1.00 80.56 173 THR A C 1
ATOM 1314 O O . THR A 1 173 ? -10.438 20.149 23.096 1.00 80.56 173 THR A O 1
ATOM 1317 N N . ASP A 1 174 ? -8.545 19.593 22.034 1.00 79.75 174 ASP A N 1
ATOM 1318 C CA . ASP A 1 174 ? -8.491 20.808 21.223 1.00 79.75 174 ASP A CA 1
ATOM 1319 C C . ASP A 1 174 ? -9.355 20.648 19.965 1.00 79.75 174 ASP A C 1
ATOM 1321 O O . ASP A 1 174 ? -8.954 20.056 18.961 1.00 79.75 174 ASP A O 1
ATOM 1325 N N . ASN A 1 175 ? -10.547 21.243 20.002 1.00 75.31 175 ASN A N 1
ATOM 1326 C CA . ASN A 1 175 ? -11.490 21.249 18.881 1.00 75.31 175 ASN A CA 1
ATOM 1327 C C . ASN A 1 175 ? -10.981 22.028 17.649 1.00 75.31 175 ASN A C 1
ATOM 1329 O O . ASN A 1 175 ? -11.610 21.978 16.595 1.00 75.31 175 ASN A O 1
ATOM 1333 N N . SER A 1 176 ? -9.860 22.757 17.752 1.00 77.56 176 SER A N 1
ATOM 1334 C CA . SER A 1 176 ? -9.180 23.348 16.592 1.00 77.56 176 SER A CA 1
ATOM 1335 C C . SER A 1 176 ? -8.289 22.355 15.845 1.00 77.56 176 SER A C 1
ATOM 1337 O O . SER A 1 176 ? -7.839 22.671 14.747 1.00 77.56 176 SER A O 1
ATOM 1339 N N . ILE A 1 177 ? -8.019 21.172 16.411 1.00 78.50 177 ILE A N 1
ATOM 1340 C CA . ILE A 1 177 ? -7.176 20.148 15.788 1.00 78.50 177 ILE A CA 1
ATOM 1341 C C . ILE A 1 177 ? -8.002 19.248 14.883 1.00 78.50 177 ILE A C 1
ATOM 1343 O O . ILE A 1 177 ? -7.650 19.130 13.717 1.00 78.50 177 ILE A O 1
ATOM 1347 N N . LEU A 1 178 ? -9.093 18.660 15.377 1.00 82.94 178 LEU A N 1
ATOM 1348 C CA . LEU A 1 178 ? -9.925 17.713 14.633 1.00 82.94 178 LEU A CA 1
ATOM 1349 C C . LEU A 1 178 ? -11.344 18.263 14.459 1.00 82.94 178 LEU A C 1
ATOM 1351 O O . LEU A 1 178 ? -12.052 18.497 15.435 1.00 82.94 178 LEU A O 1
ATOM 1355 N N . GLN A 1 179 ? -11.780 18.411 13.211 1.00 86.56 179 GLN A N 1
ATOM 1356 C CA . GLN A 1 179 ? -13.175 18.652 12.863 1.00 86.56 179 GLN A CA 1
ATOM 1357 C C . GLN A 1 179 ? -13.788 17.376 12.314 1.00 86.56 179 GLN A C 1
ATOM 1359 O O . GLN A 1 179 ? -13.340 16.851 11.298 1.00 86.56 179 GLN A O 1
ATOM 1364 N N . VAL A 1 180 ? -14.852 16.918 12.961 1.00 89.00 180 VAL A N 1
ATOM 1365 C CA . VAL A 1 180 ? -15.639 15.769 12.521 1.00 89.00 180 VAL A CA 1
ATOM 1366 C C . VAL A 1 180 ? -16.910 16.293 11.864 1.00 89.00 180 VAL A C 1
ATOM 1368 O O . VAL A 1 180 ? -17.591 17.156 12.414 1.00 89.00 180 VAL A O 1
ATOM 1371 N N . GLY A 1 181 ? -17.190 15.812 10.661 1.00 88.81 181 GLY A N 1
ATOM 1372 C CA . GLY A 1 181 ? -18.401 16.116 9.917 1.00 88.81 181 GLY A CA 1
ATOM 1373 C C . GLY A 1 181 ? -19.620 15.370 10.453 1.00 88.81 181 GLY A C 1
ATOM 1374 O O . GLY A 1 181 ? -19.527 14.480 11.303 1.00 88.81 181 GLY A O 1
ATOM 1375 N N . GLU A 1 182 ? -20.776 15.742 9.916 1.00 92.38 182 GLU A N 1
ATOM 1376 C CA . GLU A 1 182 ? -22.041 15.073 10.204 1.00 92.38 182 GLU A CA 1
ATOM 1377 C C . GLU A 1 182 ? -22.040 13.617 9.723 1.00 92.38 182 GLU A C 1
ATOM 1379 O O . GLU A 1 182 ? -21.275 13.228 8.834 1.00 92.38 182 GLU A O 1
ATOM 1384 N N . LEU A 1 183 ? -22.920 12.811 10.321 1.00 93.88 183 LEU A N 1
ATOM 1385 C CA . LEU A 1 183 ? -23.148 11.436 9.893 1.00 93.88 183 LEU A CA 1
ATOM 1386 C C . LEU A 1 183 ? -23.762 11.413 8.487 1.00 93.88 183 LEU A C 1
ATOM 1388 O O . LEU A 1 183 ? -24.757 12.088 8.227 1.00 93.88 183 LEU A O 1
ATOM 1392 N N . VAL A 1 184 ? -23.205 10.586 7.608 1.00 92.88 184 VAL A N 1
ATOM 1393 C CA . VAL A 1 184 ? -23.754 10.303 6.280 1.00 92.88 184 VAL A CA 1
ATOM 1394 C C . VAL A 1 184 ? -23.969 8.804 6.138 1.00 92.88 184 VAL A C 1
ATOM 1396 O O . VAL A 1 184 ? -23.028 8.034 6.329 1.00 92.88 184 VAL A O 1
ATOM 1399 N N . THR A 1 185 ? -25.178 8.408 5.748 1.00 91.56 185 THR A N 1
ATOM 1400 C CA . THR A 1 185 ? -25.543 7.009 5.491 1.00 91.56 185 THR A CA 1
ATOM 1401 C C . THR A 1 185 ? -25.703 6.768 3.994 1.00 91.56 185 THR A C 1
ATOM 1403 O O . THR A 1 185 ? -26.302 7.582 3.289 1.00 91.56 185 THR A O 1
ATOM 1406 N N . PHE A 1 186 ? -25.178 5.649 3.505 1.00 85.19 186 PHE A N 1
ATOM 1407 C CA . PHE A 1 186 ? -25.342 5.184 2.130 1.00 85.19 186 PHE A CA 1
ATOM 1408 C C . PHE A 1 186 ? -25.540 3.668 2.083 1.00 85.19 186 PHE A C 1
ATOM 1410 O O . PHE A 1 186 ? -25.229 2.964 3.038 1.00 85.19 186 PHE A O 1
ATOM 1417 N N . ASP A 1 187 ? -26.077 3.174 0.970 1.00 82.31 187 ASP A N 1
ATOM 1418 C CA . ASP A 1 187 ? -26.434 1.768 0.777 1.00 82.31 187 ASP A CA 1
ATOM 1419 C C . ASP A 1 187 ? -25.598 1.172 -0.366 1.00 82.31 187 ASP A C 1
ATOM 1421 O O . ASP A 1 187 ? -25.557 1.718 -1.471 1.00 82.31 187 ASP A O 1
ATOM 1425 N N . VAL A 1 188 ? -24.906 0.069 -0.079 1.00 73.69 188 VAL A N 1
ATOM 1426 C CA . VAL A 1 188 ? -24.114 -0.718 -1.044 1.00 73.69 188 VAL A CA 1
ATOM 1427 C C . VAL A 1 188 ? -24.588 -2.179 -1.114 1.00 73.69 188 VAL A C 1
ATOM 1429 O O . VAL A 1 188 ? -23.794 -3.093 -1.320 1.00 73.69 188 VAL A O 1
ATOM 1432 N N . GLY A 1 189 ? -25.884 -2.410 -0.889 1.00 81.12 189 GLY A N 1
ATOM 1433 C CA . GLY A 1 189 ? -26.481 -3.717 -0.583 1.00 81.12 189 GLY A CA 1
ATOM 1434 C C . GLY A 1 189 ? -26.523 -4.022 0.921 1.00 81.12 189 GLY A C 1
ATOM 1435 O O . GLY A 1 189 ? -27.135 -5.002 1.339 1.00 81.12 189 GLY A O 1
ATOM 1436 N N . VAL A 1 190 ? -25.881 -3.167 1.718 1.00 84.06 190 VAL A N 1
ATOM 1437 C CA . VAL A 1 190 ? -25.866 -3.110 3.183 1.00 84.06 190 VAL A CA 1
ATOM 1438 C C . VAL A 1 190 ? -25.673 -1.645 3.600 1.00 84.06 190 VAL A C 1
ATOM 1440 O O . VAL A 1 190 ? -25.029 -0.891 2.855 1.00 84.06 190 VAL A O 1
ATOM 1443 N N . PRO A 1 191 ? -26.194 -1.216 4.764 1.00 89.62 191 PRO A N 1
ATOM 1444 C CA . PRO A 1 191 ? -26.058 0.165 5.200 1.00 89.62 191 PRO A CA 1
ATOM 1445 C C . PRO A 1 191 ? -24.627 0.464 5.657 1.00 89.62 191 PRO A C 1
ATOM 1447 O O . PRO A 1 191 ? -24.007 -0.305 6.401 1.00 89.62 191 PRO A O 1
ATOM 1450 N N . LEU A 1 192 ? -24.113 1.611 5.223 1.00 90.44 192 LEU A N 1
ATOM 1451 C CA . LEU A 1 192 ? -22.802 2.131 5.579 1.00 90.44 192 LEU A CA 1
ATOM 1452 C C . LEU A 1 192 ? -22.950 3.542 6.139 1.00 90.44 192 LEU A C 1
ATOM 1454 O O . LEU A 1 192 ? -23.412 4.451 5.452 1.00 90.44 192 LEU A O 1
ATOM 1458 N N . GLU A 1 193 ? -22.551 3.726 7.392 1.00 93.25 193 GLU A N 1
ATOM 1459 C CA . GLU A 1 193 ? -22.638 5.007 8.090 1.00 93.25 193 GLU A CA 1
ATOM 1460 C C . GLU A 1 193 ? -21.235 5.586 8.247 1.00 93.25 193 GLU A C 1
ATOM 1462 O O . GLU A 1 193 ? -20.323 4.904 8.714 1.00 93.25 193 GLU A O 1
ATOM 1467 N N . THR A 1 194 ? -21.028 6.841 7.858 1.00 91.75 194 THR A N 1
ATOM 1468 C CA . THR A 1 194 ? -19.697 7.451 7.864 1.00 91.75 194 THR A CA 1
ATOM 1469 C C . THR A 1 194 ? -19.675 8.842 8.458 1.00 91.75 194 THR A C 1
ATOM 1471 O O . THR A 1 194 ? -20.641 9.596 8.367 1.00 91.75 194 THR A O 1
ATOM 1474 N N . LYS A 1 195 ? -18.522 9.196 9.023 1.00 92.06 195 LYS A N 1
ATOM 1475 C CA . LYS A 1 195 ? -18.164 10.562 9.391 1.00 92.06 195 LYS A CA 1
ATOM 1476 C C . LYS A 1 195 ? -16.847 10.912 8.724 1.00 92.06 195 LYS A C 1
ATOM 1478 O O . LYS A 1 195 ? -15.810 10.318 9.024 1.00 92.06 195 LYS A O 1
ATOM 1483 N N . ALA A 1 196 ? -16.889 11.877 7.812 1.00 88.94 196 ALA A N 1
ATOM 1484 C CA . ALA A 1 196 ? -15.671 12.498 7.314 1.00 88.94 196 ALA A CA 1
ATOM 1485 C C . ALA A 1 196 ? -15.059 13.352 8.427 1.00 88.94 196 ALA A C 1
ATOM 1487 O O . ALA A 1 196 ? -15.788 13.980 9.190 1.00 88.94 196 ALA A O 1
ATOM 1488 N N . PHE A 1 197 ? -13.739 13.410 8.520 1.00 85.44 197 PHE A N 1
ATOM 1489 C CA . PHE A 1 197 ? -13.062 14.297 9.456 1.00 85.44 197 PHE A CA 1
ATOM 1490 C C . PHE A 1 197 ? -11.835 14.935 8.814 1.00 85.44 197 PHE A C 1
ATOM 1492 O O . PHE A 1 197 ? -11.218 14.378 7.908 1.00 85.44 197 PHE A O 1
ATOM 1499 N N . ASN A 1 198 ? -11.490 16.126 9.286 1.00 80.94 198 ASN A N 1
ATOM 1500 C CA . ASN A 1 198 ? -10.353 16.905 8.821 1.00 80.94 198 ASN A CA 1
ATOM 1501 C C . ASN A 1 198 ? -9.551 17.398 10.011 1.00 80.94 198 ASN A C 1
ATOM 1503 O O . ASN A 1 198 ? -10.128 17.829 11.010 1.00 80.94 198 ASN A O 1
ATOM 1507 N N . PHE A 1 199 ? -8.230 17.423 9.867 1.00 75.50 199 PHE A N 1
ATOM 1508 C CA . PHE A 1 199 ? -7.411 18.169 10.805 1.00 75.50 199 PHE A CA 1
ATOM 1509 C C . PHE A 1 199 ? -7.347 19.632 10.366 1.00 75.50 199 PHE A C 1
ATOM 15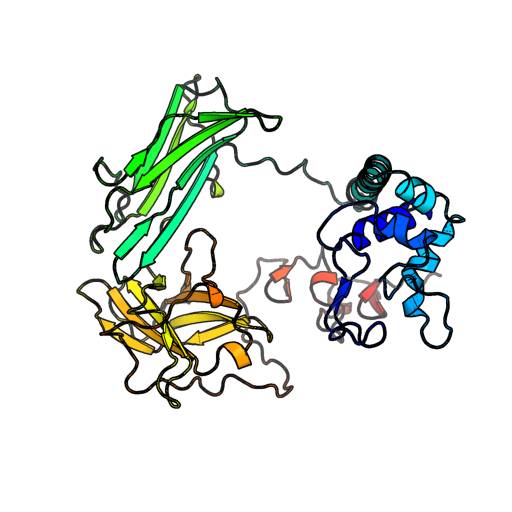11 O O . PHE A 1 199 ? -6.907 19.936 9.259 1.00 75.50 199 PHE A O 1
ATOM 1518 N N . LEU A 1 200 ? -7.841 20.537 11.211 1.00 68.06 200 LEU A N 1
ATOM 1519 C CA . LEU A 1 200 ? -8.001 21.956 10.872 1.00 68.06 200 LEU A CA 1
ATOM 1520 C C . LEU A 1 200 ? -6.733 22.782 11.094 1.00 68.06 200 LEU A C 1
ATOM 1522 O O . LEU A 1 200 ? -6.624 23.890 10.561 1.00 68.06 200 LEU A O 1
ATOM 1526 N N . ARG A 1 201 ? -5.757 22.260 11.847 1.00 65.62 201 ARG A N 1
ATOM 1527 C CA . ARG A 1 201 ? -4.440 22.890 11.955 1.00 65.62 201 ARG A CA 1
ATOM 1528 C C . ARG A 1 201 ? -3.503 22.361 10.873 1.00 65.62 201 ARG A C 1
ATOM 1530 O O . ARG A 1 201 ? -3.282 21.155 10.816 1.00 65.62 201 ARG A O 1
ATOM 1537 N N . PRO A 1 202 ? -2.870 23.247 10.082 1.00 55.41 202 PRO A N 1
ATOM 1538 C CA . PRO A 1 202 ? -1.876 22.823 9.107 1.00 55.41 202 PRO A CA 1
ATOM 1539 C C . PRO A 1 202 ? -0.597 22.299 9.768 1.00 55.41 202 PRO A C 1
ATOM 1541 O O . PRO A 1 202 ? 0.150 21.609 9.101 1.00 55.41 202 PRO A O 1
ATOM 1544 N N . SER A 1 203 ? -0.325 22.597 11.044 1.00 59.66 203 SER A N 1
ATOM 1545 C CA . SER A 1 203 ? 0.874 22.133 11.751 1.00 59.66 203 SER A CA 1
ATOM 1546 C C . SER A 1 203 ? 0.528 21.588 13.137 1.00 59.66 203 SER A C 1
ATOM 1548 O O . SER A 1 203 ? 0.133 22.350 14.024 1.00 59.66 203 SER A O 1
ATOM 1550 N N . ILE A 1 204 ? 0.703 20.284 13.332 1.00 65.62 204 ILE A N 1
ATOM 1551 C CA . ILE A 1 204 ? 0.804 19.685 14.668 1.00 65.62 204 ILE A CA 1
ATOM 1552 C C . ILE A 1 204 ? 2.160 20.068 15.249 1.00 65.62 204 ILE A C 1
ATOM 1554 O O . ILE A 1 204 ? 3.162 20.033 14.534 1.00 65.62 204 ILE A O 1
ATOM 1558 N N . ASP A 1 205 ? 2.187 20.435 16.528 1.00 63.56 205 ASP A N 1
ATOM 1559 C CA . ASP A 1 205 ? 3.433 20.716 17.233 1.00 63.56 205 ASP A CA 1
ATOM 1560 C C . ASP A 1 205 ? 4.298 19.438 17.296 1.00 63.56 205 ASP A C 1
ATOM 1562 O O . ASP A 1 205 ? 3.862 18.431 17.860 1.00 63.56 205 ASP A O 1
ATOM 1566 N N . PRO A 1 206 ? 5.521 19.453 16.736 1.00 60.25 206 PRO A N 1
ATOM 1567 C CA . PRO A 1 206 ? 6.475 18.353 16.828 1.00 60.25 206 PRO A CA 1
ATOM 1568 C C . PRO A 1 206 ? 6.731 17.826 18.238 1.00 60.25 206 PRO A C 1
ATOM 1570 O O . PRO A 1 206 ? 7.043 16.645 18.368 1.00 60.25 206 PRO A O 1
ATOM 1573 N N . ALA A 1 207 ? 6.609 18.660 19.273 1.00 59.03 207 ALA A N 1
ATOM 1574 C CA . ALA A 1 207 ? 6.868 18.294 20.660 1.00 59.03 207 ALA A CA 1
ATOM 1575 C C . ALA A 1 207 ? 5.755 17.417 21.249 1.00 59.03 207 ALA A C 1
ATOM 1577 O O . ALA A 1 207 ? 6.034 16.428 21.926 1.00 59.03 207 ALA A O 1
ATOM 1578 N N . THR A 1 208 ? 4.495 17.766 20.979 1.00 63.31 208 THR A N 1
ATOM 1579 C CA . THR A 1 208 ? 3.317 17.114 21.576 1.00 63.31 208 THR A CA 1
ATOM 1580 C C . THR A 1 208 ? 2.661 16.098 20.647 1.00 63.31 208 THR A C 1
ATOM 1582 O O . THR A 1 208 ? 2.105 15.117 21.138 1.00 63.31 208 THR A O 1
ATOM 1585 N N . GLY A 1 209 ? 2.796 16.275 19.329 1.00 66.44 209 GLY A N 1
ATOM 1586 C CA . GLY A 1 209 ? 2.415 15.309 18.303 1.00 66.44 209 GLY A CA 1
ATOM 1587 C C . GLY A 1 209 ? 0.960 14.851 18.333 1.00 66.44 209 GLY A C 1
ATOM 1588 O O . GLY A 1 209 ? 0.106 15.405 19.021 1.00 66.44 209 GLY A O 1
ATOM 1589 N N . LEU A 1 210 ? 0.698 13.776 17.593 1.00 72.56 210 LEU A N 1
ATOM 1590 C CA . LEU A 1 210 ? -0.485 12.935 17.764 1.00 72.56 210 LEU A CA 1
ATOM 1591 C C . LEU A 1 210 ? -0.020 11.504 18.054 1.00 72.56 210 LEU A C 1
ATOM 1593 O O . LEU A 1 210 ? 1.052 11.101 17.614 1.00 72.56 210 LEU A O 1
ATOM 1597 N N . GLY A 1 211 ? -0.809 10.748 18.810 1.00 68.19 211 GLY A N 1
ATOM 1598 C CA . GLY A 1 211 ? -0.586 9.319 19.052 1.00 68.19 211 GLY A CA 1
ATOM 1599 C C . GLY A 1 211 ? -1.428 8.426 18.137 1.00 68.19 211 GLY A C 1
ATOM 1600 O O . GLY A 1 211 ? -1.065 7.290 17.852 1.00 68.19 211 GLY A O 1
ATOM 1601 N N . GLY A 1 212 ? -2.558 8.937 17.646 1.00 73.44 212 GLY A N 1
ATOM 1602 C CA . GLY A 1 212 ? -3.461 8.191 16.776 1.00 73.44 212 GLY A CA 1
ATOM 1603 C C . GLY A 1 212 ? -4.870 8.758 16.778 1.00 73.44 212 GLY A C 1
ATOM 1604 O O . GLY A 1 212 ? -5.175 9.713 17.494 1.00 73.44 212 GLY A O 1
ATOM 1605 N N . LEU A 1 213 ? -5.731 8.148 15.973 1.00 75.75 213 LEU A N 1
ATOM 1606 C CA . LEU A 1 213 ? -7.170 8.382 15.997 1.00 75.75 213 LEU A CA 1
ATOM 1607 C C . LEU A 1 213 ? -7.867 7.285 16.784 1.00 75.75 213 LEU A C 1
ATOM 1609 O O . LEU A 1 213 ? -7.363 6.169 16.881 1.00 75.75 213 LEU A O 1
ATOM 1613 N N . PHE A 1 214 ? -9.052 7.593 17.296 1.00 76.31 214 PHE A N 1
ATOM 1614 C CA . PHE A 1 214 ? -9.950 6.585 17.826 1.00 76.31 214 PHE A CA 1
ATOM 1615 C C . PHE A 1 214 ? -11.371 6.763 17.333 1.00 76.31 214 PHE A C 1
ATOM 1617 O O . PHE A 1 214 ? -11.824 7.872 17.037 1.00 76.31 214 PHE A O 1
ATOM 1624 N N . VAL A 1 215 ? -12.077 5.638 17.299 1.00 82.44 215 VAL A N 1
ATOM 1625 C CA . VAL A 1 215 ? -13.517 5.586 17.106 1.00 82.44 215 VAL A CA 1
ATOM 1626 C C . VAL A 1 215 ? -14.125 4.889 18.303 1.00 82.44 215 VAL A C 1
ATOM 1628 O O . VAL A 1 215 ? -13.802 3.740 18.576 1.00 82.44 215 VAL A O 1
ATOM 1631 N N . ASN A 1 216 ? -15.023 5.585 18.990 1.00 83.75 216 ASN A N 1
ATOM 1632 C CA . ASN A 1 216 ? -15.817 5.016 20.065 1.00 83.75 216 ASN A CA 1
ATOM 1633 C C . ASN A 1 216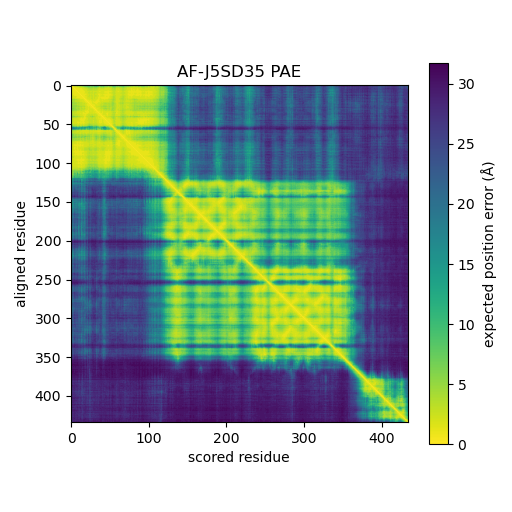 ? -17.258 4.896 19.588 1.00 83.75 216 ASN A C 1
ATOM 1635 O O . ASN A 1 216 ? -17.866 5.876 19.155 1.00 83.75 216 ASN A O 1
ATOM 1639 N N . VAL A 1 217 ? -17.814 3.695 19.686 1.00 88.94 217 VAL A N 1
ATOM 1640 C CA . VAL A 1 217 ? -19.210 3.433 19.339 1.00 88.94 217 VAL A CA 1
ATOM 1641 C C . VAL A 1 217 ? -19.876 2.807 20.550 1.00 88.94 217 VAL A C 1
ATOM 1643 O O . VAL A 1 217 ? -19.492 1.712 20.961 1.00 88.94 217 VAL A O 1
ATOM 1646 N N . GLN A 1 218 ? -20.860 3.498 21.123 1.00 89.94 218 GLN A N 1
ATOM 1647 C CA . GLN A 1 218 ? -21.710 2.924 22.165 1.00 89.94 218 GLN A CA 1
ATOM 1648 C C . GLN A 1 218 ? -22.943 2.307 21.533 1.00 89.94 218 GLN A C 1
ATOM 1650 O O . GLN A 1 218 ? -23.735 2.996 20.892 1.00 89.94 218 GLN A O 1
ATOM 1655 N N . MET A 1 219 ? -23.145 1.020 21.766 1.00 91.12 219 MET A N 1
ATOM 1656 C CA . MET A 1 219 ? -24.317 0.273 21.331 1.00 91.12 219 MET A CA 1
ATOM 1657 C C . MET A 1 219 ? -25.551 0.672 22.155 1.00 91.12 219 MET A C 1
ATOM 1659 O O . MET A 1 219 ? -25.443 1.179 23.273 1.00 91.12 219 MET A O 1
ATOM 1663 N N . LYS A 1 220 ? -26.757 0.462 21.615 1.00 93.00 220 LYS A N 1
ATOM 1664 C CA . LYS A 1 220 ? -28.013 0.779 22.330 1.00 93.00 220 LYS A CA 1
ATOM 1665 C C . LYS A 1 220 ? -28.240 -0.072 23.579 1.00 93.00 220 LYS A C 1
ATOM 1667 O O . LYS A 1 220 ? -28.989 0.341 24.460 1.00 93.00 220 LYS A O 1
ATOM 1672 N N . ASP A 1 221 ? -27.609 -1.240 23.657 1.00 89.75 221 ASP A N 1
ATOM 1673 C CA . ASP A 1 221 ? -27.631 -2.106 24.839 1.00 89.75 221 ASP A CA 1
ATOM 1674 C C . ASP A 1 221 ? -26.647 -1.656 25.940 1.00 89.75 221 ASP A C 1
ATOM 1676 O O . ASP A 1 221 ? -26.586 -2.272 27.004 1.00 89.75 221 ASP A O 1
ATOM 1680 N N . GLY A 1 222 ? -25.908 -0.563 25.709 1.00 82.81 222 GLY A N 1
ATOM 1681 C CA . GLY A 1 222 ? -24.935 0.007 26.637 1.00 82.81 222 GLY A CA 1
ATOM 1682 C C . GLY A 1 222 ? -23.531 -0.593 26.536 1.00 82.81 222 GLY A C 1
ATOM 1683 O O . GLY A 1 222 ? -22.636 -0.117 27.237 1.00 82.81 222 GLY A O 1
ATOM 1684 N N . SER A 1 223 ? -23.321 -1.604 25.687 1.00 82.62 223 SER A N 1
ATOM 1685 C CA . SER A 1 223 ? -21.993 -2.149 25.396 1.00 82.62 223 SER A CA 1
ATOM 1686 C C . SER A 1 223 ? -21.208 -1.254 24.429 1.00 82.62 223 SER A C 1
ATOM 1688 O O . SER A 1 223 ? -21.790 -0.492 23.658 1.00 82.62 223 SER A O 1
ATOM 1690 N N . ALA A 1 224 ? -19.879 -1.353 24.450 1.00 79.12 224 ALA A N 1
ATOM 1691 C CA . ALA A 1 224 ? -19.046 -0.769 23.403 1.00 79.12 224 ALA A CA 1
ATOM 1692 C C . ALA A 1 224 ? -19.042 -1.695 22.180 1.00 79.12 224 ALA A C 1
ATOM 1694 O O . ALA A 1 224 ? -19.034 -2.920 22.334 1.00 79.12 224 ALA A O 1
ATOM 1695 N N . ALA A 1 225 ? -19.021 -1.129 20.971 1.00 75.62 225 ALA A N 1
ATOM 1696 C CA . ALA A 1 225 ? -18.877 -1.934 19.764 1.00 75.62 225 ALA A CA 1
ATOM 1697 C C . ALA A 1 225 ? -17.573 -2.750 19.809 1.00 75.62 225 ALA A C 1
ATOM 1699 O O . ALA A 1 225 ? -16.570 -2.275 20.353 1.00 75.62 225 ALA A O 1
ATOM 1700 N N . PRO A 1 226 ? -17.554 -3.957 19.221 1.00 65.19 226 PRO A N 1
ATOM 1701 C CA . PRO A 1 226 ? -16.318 -4.700 19.054 1.00 65.19 226 PRO A CA 1
ATOM 1702 C C . PRO A 1 226 ? -15.423 -3.921 18.088 1.00 65.19 226 PRO A C 1
ATOM 1704 O O . PRO A 1 226 ? -15.702 -3.854 16.892 1.00 65.19 226 PRO A O 1
ATOM 1707 N N . ILE A 1 227 ? -14.379 -3.288 18.621 1.00 67.25 227 ILE A N 1
ATOM 1708 C CA . ILE A 1 227 ? -13.359 -2.650 17.797 1.00 67.25 227 ILE A CA 1
ATOM 1709 C C . ILE A 1 227 ? -12.235 -3.659 17.601 1.00 67.25 227 ILE A C 1
ATOM 1711 O O . ILE A 1 227 ? -11.608 -4.106 18.564 1.00 67.25 227 ILE A O 1
ATOM 1715 N N . GLU A 1 228 ? -12.029 -4.056 16.353 1.00 66.44 228 GLU A N 1
ATOM 1716 C CA . GLU A 1 228 ? -10.990 -5.005 15.974 1.00 66.44 228 GLU A CA 1
ATOM 1717 C C . GLU A 1 228 ? -9.634 -4.276 15.897 1.00 66.44 228 GLU A C 1
ATOM 1719 O O . GLU A 1 228 ? -9.569 -3.049 15.787 1.00 66.44 228 GLU A O 1
ATOM 1724 N N . ALA A 1 229 ? -8.521 -5.004 16.031 1.00 59.31 229 ALA A N 1
ATOM 1725 C CA . ALA A 1 229 ? -7.189 -4.388 16.129 1.00 59.31 229 ALA A CA 1
ATOM 1726 C C . ALA A 1 229 ? -6.790 -3.602 14.862 1.00 59.31 229 ALA A C 1
ATOM 1728 O O . ALA A 1 229 ? -6.001 -2.665 14.932 1.00 59.31 229 ALA A O 1
ATOM 1729 N N . ASP A 1 230 ? -7.358 -3.976 13.721 1.00 61.00 230 ASP A N 1
ATOM 1730 C CA . ASP A 1 2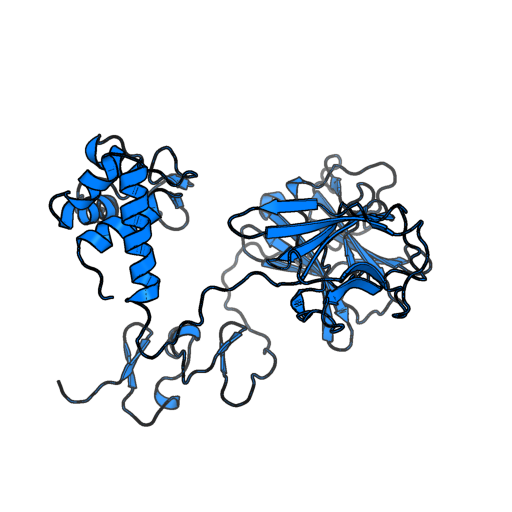30 ? -7.203 -3.377 12.397 1.00 61.00 230 ASP A CA 1
ATOM 1731 C C . ASP A 1 230 ? -8.242 -2.283 12.088 1.00 61.00 230 ASP A C 1
ATOM 1733 O O . ASP A 1 230 ? -8.143 -1.601 11.069 1.00 61.00 230 ASP A O 1
ATOM 1737 N N . SER A 1 231 ? -9.204 -2.039 12.984 1.00 62.38 231 SER A N 1
ATOM 1738 C CA . SER A 1 231 ? -10.110 -0.885 12.903 1.00 62.38 231 SER A CA 1
ATOM 1739 C C . SER A 1 231 ? -9.392 0.450 13.152 1.00 62.38 231 SER A C 1
ATOM 1741 O O . SER A 1 231 ? -9.909 1.516 12.791 1.00 62.38 231 SER A O 1
ATOM 1743 N N . PHE A 1 232 ? -8.219 0.393 13.792 1.00 61.34 232 PHE A N 1
ATOM 1744 C CA . PHE A 1 232 ? -7.392 1.532 14.170 1.00 61.34 232 PHE A CA 1
ATOM 1745 C C . PHE A 1 232 ? -6.173 1.672 13.264 1.00 61.34 232 PHE A C 1
ATOM 1747 O O . PHE A 1 232 ? -5.386 0.742 13.103 1.00 61.34 232 PHE A O 1
ATOM 1754 N N . GLN A 1 233 ? -5.953 2.889 12.775 1.00 59.50 233 GLN A N 1
ATOM 1755 C CA . GLN A 1 233 ? -4.702 3.266 12.133 1.00 59.50 233 GLN A CA 1
ATOM 1756 C C . GLN A 1 233 ? -3.857 4.091 13.122 1.00 59.50 233 GLN A C 1
ATOM 1758 O O . GLN A 1 233 ? -4.239 5.225 13.442 1.00 59.50 233 GLN A O 1
ATOM 1763 N N . PRO A 1 234 ? -2.736 3.556 13.651 1.00 61.16 234 PRO A N 1
ATOM 1764 C CA . PRO A 1 234 ? -1.851 4.338 14.504 1.00 61.16 234 PRO A CA 1
ATOM 1765 C C . PRO A 1 234 ? -1.251 5.488 13.695 1.00 61.16 234 PRO A C 1
ATOM 1767 O O . PRO A 1 234 ? -0.874 5.321 12.534 1.00 61.16 234 PRO A O 1
ATOM 1770 N N . PHE A 1 235 ? -1.147 6.663 14.312 1.00 67.50 235 PHE A N 1
ATOM 1771 C CA . PHE A 1 235 ? -0.397 7.756 13.711 1.00 67.50 235 PHE A CA 1
ATOM 1772 C C . PHE A 1 235 ? 1.057 7.640 14.149 1.00 67.50 235 PHE A C 1
ATOM 1774 O O . PHE A 1 235 ? 1.358 7.707 15.338 1.00 67.50 235 PHE A O 1
ATOM 1781 N N . GLN A 1 236 ? 1.956 7.459 13.188 1.00 67.81 236 GLN A N 1
ATOM 1782 C CA . GLN A 1 236 ? 3.381 7.350 13.456 1.00 67.81 236 GLN A CA 1
ATOM 1783 C C . GLN A 1 236 ? 4.140 8.420 12.675 1.00 67.81 236 GLN A C 1
ATOM 1785 O O . GLN A 1 236 ? 4.337 8.310 11.470 1.00 67.81 236 GLN A O 1
ATOM 1790 N N . ASP A 1 237 ? 4.634 9.425 13.389 1.00 71.69 237 ASP A N 1
ATOM 1791 C CA . ASP A 1 237 ? 5.445 10.524 12.854 1.00 71.69 237 ASP A CA 1
ATOM 1792 C C . ASP A 1 237 ? 6.943 10.385 13.163 1.00 71.69 237 ASP A C 1
ATOM 1794 O O . ASP A 1 237 ? 7.724 11.315 12.970 1.00 71.69 237 ASP A O 1
ATOM 1798 N N . THR A 1 238 ? 7.364 9.203 13.620 1.00 78.50 238 THR A N 1
ATOM 1799 C CA . THR A 1 238 ? 8.761 8.931 13.973 1.00 78.50 238 THR A CA 1
ATOM 1800 C C . THR A 1 238 ? 9.705 9.045 12.783 1.00 78.50 238 THR A C 1
ATOM 1802 O O . THR A 1 238 ? 10.818 9.545 12.929 1.00 78.50 238 THR A O 1
ATOM 1805 N N . VAL A 1 239 ? 9.277 8.582 11.611 1.00 83.38 239 VAL A N 1
ATOM 1806 C CA . VAL A 1 239 ? 10.007 8.742 10.357 1.00 83.38 239 VAL A CA 1
ATOM 1807 C C . VAL A 1 239 ? 9.010 9.051 9.249 1.00 83.38 239 VAL A C 1
ATOM 1809 O O . VAL A 1 239 ? 8.011 8.348 9.109 1.00 83.38 239 VAL A O 1
ATOM 1812 N N . LEU A 1 240 ? 9.262 10.123 8.500 1.00 83.31 240 LEU A N 1
ATOM 1813 C CA . LEU A 1 240 ? 8.391 10.591 7.422 1.00 83.31 240 LEU A CA 1
ATOM 1814 C C . LEU A 1 240 ? 9.225 11.071 6.237 1.00 83.31 240 LEU A C 1
ATOM 1816 O O . LEU A 1 240 ? 10.274 11.692 6.426 1.00 83.31 240 LEU A O 1
ATOM 1820 N N . VAL A 1 241 ? 8.738 10.869 5.015 1.00 87.38 241 VAL A N 1
ATOM 1821 C CA . VAL A 1 241 ? 9.261 11.602 3.855 1.00 87.38 241 VAL A CA 1
ATOM 1822 C C . VAL A 1 241 ? 8.682 13.017 3.824 1.00 87.38 241 VAL A C 1
ATOM 1824 O O . VAL A 1 241 ? 7.465 13.194 3.843 1.00 87.38 241 VAL A O 1
ATOM 1827 N N . ASP A 1 242 ? 9.539 14.034 3.691 1.00 85.38 242 ASP A N 1
ATOM 1828 C CA . ASP A 1 242 ? 9.087 15.397 3.404 1.00 85.38 242 ASP A CA 1
ATOM 1829 C C . ASP A 1 242 ? 8.946 15.598 1.894 1.00 85.38 242 ASP A C 1
ATOM 1831 O O . ASP A 1 242 ? 9.925 15.817 1.179 1.00 85.38 242 ASP A O 1
ATOM 1835 N N . TYR A 1 243 ? 7.714 15.533 1.398 1.00 80.50 243 TYR A N 1
ATOM 1836 C CA . TYR A 1 243 ? 7.373 15.632 -0.023 1.00 80.50 243 TYR A CA 1
ATOM 1837 C C . TYR A 1 243 ? 7.309 17.092 -0.543 1.00 80.50 243 TYR A C 1
ATOM 1839 O O . TYR A 1 243 ? 6.793 17.403 -1.621 1.00 80.50 243 TYR A O 1
ATOM 1847 N N . GLY A 1 244 ? 7.829 18.042 0.230 1.00 76.94 244 GLY A N 1
ATOM 1848 C CA . GLY A 1 244 ? 7.986 19.429 -0.179 1.00 76.94 244 GLY A CA 1
ATOM 1849 C C . GLY A 1 244 ? 9.040 19.633 -1.269 1.00 76.94 244 GLY A C 1
ATOM 1850 O O . GLY A 1 244 ? 10.089 19.002 -1.242 1.00 76.94 244 GLY A O 1
ATOM 1851 N N . ASN A 1 245 ? 8.823 20.578 -2.189 1.00 80.69 245 ASN A N 1
ATOM 1852 C CA . ASN A 1 245 ? 9.785 20.912 -3.250 1.00 80.69 245 ASN A CA 1
ATOM 1853 C C . ASN A 1 245 ? 11.097 21.551 -2.744 1.00 80.69 245 ASN A C 1
ATOM 1855 O O . ASN A 1 245 ? 12.006 21.781 -3.539 1.00 80.69 245 ASN A O 1
ATOM 1859 N N . LEU A 1 246 ? 11.192 21.842 -1.444 1.00 81.00 246 LEU A N 1
ATOM 1860 C CA . LEU A 1 246 ? 12.430 22.225 -0.761 1.00 81.00 246 LEU A CA 1
ATOM 1861 C C . LEU A 1 246 ? 13.249 21.016 -0.267 1.00 81.00 246 LEU A C 1
ATOM 1863 O O . LEU A 1 246 ? 14.440 21.159 0.009 1.00 81.00 246 LEU A O 1
ATOM 1867 N N . TYR A 1 247 ? 12.616 19.844 -0.158 1.00 85.88 247 TYR A N 1
ATOM 1868 C CA . TYR A 1 247 ? 13.145 18.664 0.527 1.00 85.88 247 TYR A CA 1
ATOM 1869 C C . TYR A 1 247 ? 13.187 17.427 -0.381 1.00 85.88 247 TYR A C 1
ATOM 1871 O O . TYR A 1 247 ? 14.262 16.877 -0.608 1.00 85.88 247 TYR A O 1
ATOM 1879 N N . THR A 1 248 ? 12.054 16.998 -0.941 1.00 89.00 248 THR A N 1
ATOM 1880 C CA . THR A 1 248 ? 11.980 15.893 -1.910 1.00 89.00 248 THR A CA 1
ATOM 1881 C C . THR A 1 248 ? 11.520 16.426 -3.259 1.00 89.00 248 THR A C 1
ATOM 1883 O O . THR A 1 248 ? 10.378 16.861 -3.419 1.00 89.00 248 THR A O 1
ATOM 1886 N N . CYS A 1 249 ? 12.416 16.431 -4.242 1.00 88.62 249 CYS A N 1
ATOM 1887 C CA . CYS A 1 249 ? 12.198 17.144 -5.496 1.00 88.62 249 CYS A CA 1
ATOM 1888 C C . CYS A 1 249 ? 13.094 16.645 -6.641 1.00 88.62 249 CYS A C 1
ATOM 1890 O O . CYS A 1 249 ? 14.163 16.071 -6.423 1.00 88.62 249 CYS A O 1
ATOM 1892 N N . LYS A 1 250 ? 12.647 16.879 -7.881 1.00 88.06 250 LYS A N 1
ATOM 1893 C CA . LYS A 1 250 ? 13.383 16.575 -9.115 1.00 88.06 250 LYS A CA 1
ATOM 1894 C C . LYS A 1 250 ? 14.262 17.747 -9.542 1.00 88.06 250 LYS A C 1
ATOM 1896 O O . LYS A 1 250 ? 13.773 18.862 -9.742 1.00 88.06 250 LYS A O 1
ATOM 1901 N N . TYR A 1 251 ? 15.526 17.460 -9.800 1.00 83.88 251 TYR A N 1
ATOM 1902 C CA . TYR A 1 251 ? 16.503 18.388 -10.349 1.00 83.88 251 TYR A CA 1
ATOM 1903 C C . TYR A 1 251 ? 16.645 18.221 -11.863 1.00 83.88 251 TYR A C 1
ATOM 1905 O O . TYR A 1 251 ? 16.707 17.102 -12.371 1.00 83.88 251 TYR A O 1
ATOM 1913 N N . LYS A 1 252 ? 16.711 19.342 -12.595 1.00 73.31 252 LYS A N 1
ATOM 1914 C CA . LYS A 1 252 ? 16.801 19.355 -14.071 1.00 73.31 252 LYS A CA 1
ATOM 1915 C C . LYS A 1 252 ? 17.823 20.348 -14.657 1.00 73.31 252 LYS A C 1
ATOM 1917 O O . LYS A 1 252 ? 17.898 20.468 -15.873 1.00 73.31 252 LYS A O 1
ATOM 1922 N N . GLY A 1 253 ? 18.565 21.088 -13.827 1.00 60.97 253 GLY A N 1
ATOM 1923 C CA . GLY A 1 253 ? 19.300 22.291 -14.263 1.00 60.97 253 GLY A CA 1
ATOM 1924 C C . GLY A 1 253 ? 20.828 22.195 -14.349 1.00 60.97 253 GLY A C 1
ATOM 1925 O O . GLY A 1 253 ? 21.442 23.048 -14.979 1.00 60.97 253 GLY A O 1
ATOM 1926 N N . ASP A 1 254 ? 21.450 21.187 -13.740 1.00 64.06 254 ASP A N 1
ATOM 1927 C CA . ASP A 1 254 ? 22.909 21.021 -13.677 1.00 64.06 254 ASP A CA 1
ATOM 1928 C C . ASP A 1 254 ? 23.236 19.582 -14.081 1.00 64.06 254 ASP A C 1
ATOM 1930 O O . ASP A 1 254 ? 22.725 18.651 -13.464 1.00 64.06 254 ASP A O 1
ATOM 1934 N N . ALA A 1 255 ? 24.054 19.389 -15.122 1.00 57.09 255 ALA A N 1
ATOM 1935 C CA . ALA A 1 255 ? 24.391 18.065 -15.656 1.00 57.09 255 ALA A CA 1
ATOM 1936 C C . ALA A 1 255 ? 25.029 17.130 -14.609 1.00 57.09 255 ALA A C 1
ATOM 1938 O O . ALA A 1 255 ? 24.968 15.916 -14.771 1.00 57.09 255 ALA A O 1
ATOM 1939 N N . SER A 1 256 ? 25.605 17.682 -13.535 1.00 61.53 256 SER A N 1
ATOM 1940 C CA . SER A 1 256 ? 26.155 16.925 -12.402 1.00 61.53 256 SER A CA 1
ATOM 1941 C C . SER A 1 256 ? 25.140 16.624 -11.288 1.00 61.53 256 SER A C 1
ATOM 1943 O O . SER A 1 256 ? 25.475 15.944 -10.322 1.00 61.53 256 SER A O 1
ATOM 1945 N N . LYS A 1 257 ? 23.913 17.152 -11.392 1.00 65.25 257 LYS A N 1
ATOM 1946 C CA . LYS A 1 257 ? 22.863 17.068 -10.365 1.00 65.25 257 LYS A CA 1
ATOM 1947 C C . LYS A 1 257 ? 21.470 16.843 -10.948 1.00 65.25 257 LYS A C 1
ATOM 1949 O O . LYS A 1 257 ? 20.492 17.162 -10.286 1.00 65.25 257 LYS A O 1
ATOM 1954 N N . VAL A 1 258 ? 21.336 16.332 -12.170 1.00 77.94 258 VAL A N 1
ATOM 1955 C CA . VAL A 1 258 ? 20.039 15.811 -12.634 1.00 77.94 258 VAL A CA 1
ATOM 1956 C C . VAL A 1 258 ? 19.690 14.622 -11.744 1.00 77.94 258 VAL A C 1
ATOM 1958 O O . VAL A 1 258 ? 20.594 13.870 -11.402 1.00 77.94 258 VAL A O 1
ATOM 1961 N N . GLY A 1 259 ? 18.436 14.504 -11.298 1.00 84.00 259 GLY A N 1
ATOM 1962 C CA . GLY A 1 259 ? 18.031 13.404 -10.422 1.00 84.00 259 GLY A CA 1
ATOM 1963 C C . GLY A 1 259 ? 16.895 13.723 -9.456 1.00 84.00 259 GLY A C 1
ATOM 1964 O O . GLY A 1 259 ? 16.241 14.763 -9.546 1.00 84.00 259 GLY A O 1
ATOM 1965 N N . LEU A 1 260 ? 16.655 12.811 -8.518 1.00 87.94 260 LEU A N 1
ATOM 1966 C CA . LEU A 1 260 ? 15.682 12.931 -7.438 1.00 87.94 260 LEU A CA 1
ATOM 1967 C C . LEU A 1 260 ? 16.412 13.066 -6.102 1.00 87.94 260 LEU A C 1
ATOM 1969 O O . LEU A 1 260 ? 17.128 12.158 -5.687 1.00 87.94 260 LEU A O 1
ATOM 1973 N N . ASN A 1 261 ? 16.193 14.183 -5.413 1.00 87.75 261 ASN A N 1
ATOM 1974 C CA . ASN A 1 261 ? 16.527 14.310 -3.998 1.00 87.75 261 ASN A CA 1
ATOM 1975 C C . ASN A 1 261 ? 15.337 13.846 -3.172 1.00 87.75 261 ASN A C 1
ATOM 1977 O O . ASN A 1 261 ? 14.195 14.187 -3.479 1.00 87.75 261 ASN A O 1
ATOM 1981 N N . MET A 1 262 ? 15.625 13.078 -2.135 1.00 89.75 262 MET A N 1
ATOM 1982 C CA . MET A 1 262 ? 14.656 12.495 -1.226 1.00 89.75 262 MET A CA 1
ATOM 1983 C C . MET A 1 262 ? 15.106 12.828 0.184 1.00 89.75 262 MET A C 1
ATOM 1985 O O . MET A 1 262 ? 16.235 12.512 0.566 1.00 89.75 262 MET A O 1
ATOM 1989 N N . THR A 1 263 ? 14.234 13.467 0.954 1.00 89.62 263 THR A N 1
ATOM 1990 C CA . THR A 1 263 ? 14.535 13.843 2.334 1.00 89.62 263 THR A CA 1
ATOM 1991 C C . THR A 1 263 ? 13.567 13.158 3.278 1.00 89.62 263 THR A C 1
ATOM 1993 O O . THR A 1 263 ? 12.350 13.290 3.150 1.00 89.62 263 THR A O 1
ATOM 1996 N N . ALA A 1 264 ? 14.131 12.453 4.246 1.00 89.75 264 ALA A N 1
ATOM 1997 C CA . ALA A 1 264 ? 13.421 11.918 5.384 1.00 89.75 264 ALA A CA 1
ATOM 1998 C C . ALA A 1 264 ? 13.642 12.820 6.596 1.00 89.75 264 ALA A C 1
ATOM 2000 O O . ALA A 1 264 ? 14.746 13.330 6.816 1.00 89.75 264 ALA A O 1
ATOM 2001 N N . VAL A 1 265 ? 12.596 12.980 7.397 1.00 86.50 265 VAL A N 1
ATOM 2002 C CA . VAL A 1 265 ? 12.686 13.553 8.736 1.00 86.50 265 VAL A CA 1
ATOM 2003 C C . VAL A 1 265 ? 12.527 12.441 9.760 1.00 86.50 265 VAL A C 1
ATOM 2005 O O . VAL A 1 265 ? 11.685 11.559 9.597 1.00 86.50 265 VAL A O 1
ATOM 2008 N N . VAL A 1 266 ? 13.339 12.482 10.812 1.00 87.06 266 VAL A N 1
ATOM 2009 C CA . VAL A 1 266 ? 13.283 11.528 11.922 1.00 87.06 266 VAL A CA 1
ATOM 2010 C C . VAL A 1 266 ? 13.043 12.278 13.218 1.00 87.06 266 VAL A C 1
ATOM 2012 O O . VAL A 1 266 ? 13.853 13.125 13.593 1.00 87.06 266 VAL A O 1
ATOM 2015 N N . LEU A 1 267 ? 11.952 11.955 13.906 1.00 80.50 267 LEU A N 1
ATOM 2016 C CA . LEU A 1 267 ? 11.643 12.456 15.240 1.00 80.50 267 LEU A CA 1
ATOM 2017 C C . LEU A 1 267 ? 12.354 11.598 16.287 1.00 80.50 267 LEU A C 1
ATOM 2019 O O . LEU A 1 267 ? 11.798 10.645 16.840 1.00 80.50 267 LEU A O 1
ATOM 2023 N N . ALA A 1 268 ? 13.621 11.903 16.525 1.00 71.75 268 ALA A N 1
ATOM 2024 C CA . ALA A 1 268 ? 14.410 11.279 17.574 1.00 71.75 268 ALA A CA 1
ATOM 2025 C C . ALA A 1 268 ? 15.685 12.082 17.814 1.00 71.75 268 ALA A C 1
ATOM 2027 O O . ALA A 1 268 ? 16.180 12.696 16.867 1.00 71.75 268 ALA A O 1
ATOM 2028 N N . PRO A 1 269 ? 16.292 11.997 19.010 1.00 73.44 269 PRO A N 1
ATOM 2029 C CA . PRO A 1 269 ? 17.697 12.344 19.172 1.00 73.44 269 PRO A CA 1
ATOM 2030 C C . PRO A 1 269 ? 18.554 11.598 18.144 1.00 73.44 269 PRO A C 1
ATOM 2032 O O . PRO A 1 269 ? 18.261 10.453 17.799 1.00 73.44 269 PRO A O 1
ATOM 2035 N N . TYR A 1 270 ? 19.610 12.246 17.655 1.00 77.75 270 TYR A N 1
ATOM 2036 C CA . TYR A 1 270 ? 20.522 11.601 16.717 1.00 77.75 270 TYR A CA 1
ATOM 2037 C C . TYR A 1 270 ? 21.260 10.445 17.402 1.00 77.75 270 TYR A C 1
ATOM 2039 O O . TYR A 1 270 ? 21.959 10.654 18.396 1.00 77.75 270 TYR A O 1
ATOM 2047 N N . ASP A 1 271 ? 21.153 9.254 16.817 1.00 76.69 271 ASP A N 1
ATOM 2048 C CA . ASP A 1 271 ? 21.947 8.080 17.158 1.00 76.69 271 ASP A CA 1
ATOM 2049 C C . ASP A 1 271 ? 22.702 7.616 15.903 1.00 76.69 271 ASP A C 1
ATOM 2051 O O . ASP A 1 271 ? 22.121 7.422 14.835 1.00 76.69 271 ASP A O 1
ATOM 2055 N N . ALA A 1 272 ? 24.021 7.452 16.012 1.00 79.88 272 ALA A N 1
ATOM 2056 C CA . ALA A 1 272 ? 24.860 7.021 14.895 1.00 79.88 272 ALA A CA 1
ATOM 2057 C C . ALA A 1 272 ? 24.631 5.550 14.495 1.00 79.88 272 ALA A C 1
ATOM 2059 O O . ALA A 1 272 ? 25.036 5.134 13.405 1.00 79.88 272 ALA A O 1
ATOM 2060 N N . SER A 1 273 ? 24.024 4.759 15.383 1.00 83.06 273 SER A N 1
ATOM 2061 C CA . SER A 1 273 ? 23.672 3.362 15.136 1.00 83.06 273 SER A CA 1
ATOM 2062 C C . SER A 1 273 ? 22.318 3.194 14.442 1.00 83.06 273 SER A C 1
ATOM 2064 O O . SER A 1 273 ? 22.106 2.164 13.798 1.00 83.06 273 SER A O 1
ATOM 2066 N N . ASP A 1 274 ? 21.466 4.224 14.465 1.00 82.25 274 ASP A N 1
ATOM 2067 C CA . ASP A 1 274 ? 20.224 4.245 13.701 1.00 82.25 274 ASP A CA 1
ATOM 2068 C C . ASP A 1 274 ? 20.514 4.229 12.188 1.00 82.25 274 ASP A C 1
ATOM 2070 O O . ASP A 1 274 ? 21.437 4.873 11.662 1.00 82.25 274 ASP A O 1
ATOM 2074 N N . LYS A 1 275 ? 19.700 3.472 11.450 1.00 89.25 275 LYS A N 1
ATOM 2075 C CA . LYS A 1 275 ? 19.757 3.393 9.988 1.00 89.25 275 LYS A CA 1
ATOM 2076 C C . LYS A 1 275 ? 18.479 3.970 9.411 1.00 89.25 275 LYS A C 1
ATOM 2078 O O . LYS A 1 275 ? 17.407 3.408 9.597 1.00 89.25 275 LYS A O 1
ATOM 2083 N N . VAL A 1 276 ? 18.609 5.067 8.677 1.00 90.12 276 VAL A N 1
ATOM 2084 C CA . VAL A 1 276 ? 17.522 5.607 7.858 1.00 90.12 276 VAL A CA 1
ATOM 2085 C C . VAL A 1 276 ? 17.743 5.147 6.431 1.00 90.12 276 VAL A C 1
ATOM 2087 O O . VAL A 1 276 ? 18.811 5.379 5.861 1.00 90.12 276 VAL A O 1
ATOM 2090 N N . GLU A 1 277 ? 16.760 4.464 5.867 1.00 91.38 277 GLU A N 1
ATOM 2091 C CA . GLU A 1 277 ? 16.862 3.818 4.564 1.00 91.38 277 GLU A CA 1
ATOM 2092 C C . GLU A 1 277 ? 15.610 4.106 3.746 1.00 91.38 277 GLU A C 1
ATOM 2094 O O . GLU A 1 277 ? 14.491 3.993 4.241 1.00 91.38 277 GLU A O 1
ATOM 2099 N N . PHE A 1 278 ? 15.794 4.460 2.480 1.00 89.75 278 PHE A N 1
ATOM 2100 C CA . PHE A 1 278 ? 14.697 4.540 1.533 1.00 89.75 278 PHE A CA 1
ATOM 2101 C C . PHE A 1 278 ? 14.469 3.179 0.900 1.00 89.75 278 PHE A C 1
ATOM 2103 O O . PHE A 1 278 ? 15.395 2.568 0.367 1.00 89.75 278 PHE A O 1
ATOM 2110 N N . PHE A 1 279 ? 13.223 2.732 0.942 1.00 88.25 279 PHE A N 1
ATOM 2111 C CA . PHE A 1 279 ? 12.747 1.614 0.152 1.00 88.25 279 PHE A CA 1
ATOM 2112 C C . PHE A 1 279 ? 12.336 2.144 -1.220 1.00 88.25 279 PHE A C 1
ATOM 2114 O O . PHE A 1 279 ? 11.471 3.014 -1.311 1.00 88.25 279 PHE A O 1
ATOM 2121 N N . LEU A 1 280 ? 12.973 1.643 -2.270 1.00 87.50 280 LEU A N 1
ATOM 2122 C CA . LEU A 1 280 ? 12.791 2.056 -3.654 1.00 87.50 280 LEU A CA 1
ATOM 2123 C C . LEU A 1 280 ? 12.209 0.892 -4.448 1.00 87.50 280 LEU A C 1
ATOM 2125 O O . LEU A 1 280 ? 12.848 -0.158 -4.543 1.00 87.50 280 LEU A O 1
ATOM 2129 N N . ARG A 1 281 ? 11.050 1.087 -5.076 1.00 86.25 281 ARG A N 1
ATOM 2130 C CA . ARG A 1 281 ? 10.532 0.137 -6.057 1.00 86.25 281 ARG A CA 1
ATOM 2131 C C . ARG A 1 281 ? 11.034 0.502 -7.441 1.00 86.25 281 ARG A C 1
ATOM 2133 O O . ARG A 1 281 ? 10.751 1.581 -7.964 1.00 86.25 281 ARG A O 1
ATOM 2140 N N . THR A 1 282 ? 11.800 -0.403 -8.033 1.00 83.69 282 THR A N 1
ATOM 2141 C CA . THR A 1 282 ? 12.447 -0.190 -9.329 1.00 83.69 282 THR A CA 1
ATOM 2142 C C . THR A 1 282 ? 12.022 -1.258 -10.329 1.00 83.69 282 THR A C 1
ATOM 2144 O O . THR A 1 282 ? 11.561 -2.335 -9.951 1.00 83.69 282 THR A O 1
ATOM 2147 N N . SER A 1 283 ? 12.271 -1.018 -11.615 1.00 79.75 283 SER A N 1
ATOM 2148 C CA . SER A 1 283 ? 12.084 -2.025 -12.673 1.00 79.75 283 SER A CA 1
ATOM 2149 C C . SER A 1 283 ? 12.894 -3.316 -12.457 1.00 79.75 283 SER A C 1
ATOM 2151 O O . SER A 1 283 ? 12.578 -4.357 -13.029 1.00 79.75 283 SER A O 1
ATOM 2153 N N . SER A 1 284 ? 13.941 -3.256 -11.627 1.00 76.56 284 SER A N 1
ATOM 2154 C CA . SER A 1 284 ? 14.813 -4.386 -11.294 1.00 76.56 284 SER A CA 1
ATOM 2155 C C . SER A 1 284 ? 14.446 -5.106 -9.991 1.00 76.56 284 SER A C 1
ATOM 2157 O O . SER A 1 284 ? 15.114 -6.077 -9.637 1.00 76.56 284 SER A O 1
ATOM 2159 N N . GLY A 1 285 ? 13.401 -4.644 -9.298 1.00 77.50 285 GLY A N 1
ATOM 2160 C CA . GLY A 1 285 ? 12.987 -5.120 -7.981 1.00 77.50 285 GLY A CA 1
ATOM 2161 C C . GLY A 1 285 ? 13.117 -4.055 -6.892 1.00 77.50 285 GLY A C 1
ATOM 2162 O O . GLY A 1 285 ? 13.527 -2.916 -7.143 1.00 77.50 285 GLY A O 1
ATOM 2163 N N . ASP A 1 286 ? 12.753 -4.445 -5.677 1.00 83.31 286 ASP A N 1
ATOM 2164 C CA . ASP A 1 286 ? 12.767 -3.574 -4.507 1.00 83.31 286 ASP A CA 1
ATOM 2165 C C . ASP A 1 286 ? 14.187 -3.446 -3.930 1.00 83.31 286 ASP A C 1
ATOM 2167 O O . ASP A 1 286 ? 14.932 -4.425 -3.840 1.00 83.31 286 ASP A O 1
ATOM 2171 N N . GLN A 1 287 ? 14.576 -2.231 -3.542 1.00 81.38 287 GLN A N 1
ATOM 2172 C CA . GLN A 1 287 ? 15.904 -1.926 -3.005 1.00 81.38 287 GLN A CA 1
ATOM 2173 C C . GLN A 1 287 ? 15.801 -1.085 -1.733 1.00 81.38 287 GLN A C 1
ATOM 2175 O O . GLN A 1 287 ? 15.002 -0.157 -1.666 1.00 81.38 287 GLN A O 1
ATOM 2180 N N . LEU A 1 288 ? 16.652 -1.365 -0.746 1.00 84.00 288 LEU A N 1
ATOM 2181 C CA . LEU A 1 288 ? 16.853 -0.503 0.419 1.00 84.00 288 LEU A CA 1
ATOM 2182 C C . LEU A 1 288 ? 18.159 0.268 0.255 1.00 84.00 288 LEU A C 1
ATOM 2184 O O . LEU A 1 288 ? 19.219 -0.325 0.055 1.00 84.00 288 LEU A O 1
ATOM 2188 N N . VAL A 1 289 ? 18.082 1.594 0.331 1.00 86.62 289 VAL A N 1
ATOM 2189 C CA . VAL A 1 289 ? 19.234 2.476 0.135 1.00 86.62 289 VAL A CA 1
ATOM 2190 C C . VAL A 1 289 ? 19.384 3.404 1.329 1.00 86.62 289 VAL A C 1
ATOM 2192 O O . VAL A 1 289 ? 18.476 4.160 1.671 1.00 86.62 289 VAL A O 1
ATOM 2195 N N . ARG A 1 290 ? 20.557 3.363 1.965 1.00 87.81 290 ARG A N 1
ATOM 2196 C CA . ARG A 1 290 ? 20.847 4.156 3.161 1.00 87.81 290 ARG A CA 1
ATOM 2197 C C . ARG A 1 290 ? 20.898 5.651 2.848 1.00 87.81 290 ARG A C 1
ATOM 2199 O O . ARG A 1 290 ? 21.635 6.084 1.964 1.00 87.81 290 ARG A O 1
ATOM 2206 N N . ALA A 1 291 ? 20.156 6.430 3.625 1.00 88.50 291 ALA A N 1
ATOM 2207 C CA . ALA A 1 291 ? 20.193 7.882 3.610 1.00 88.50 291 ALA A CA 1
ATOM 2208 C C . ALA A 1 291 ? 21.340 8.410 4.486 1.00 88.50 291 ALA A C 1
ATOM 2210 O O . ALA A 1 291 ? 21.701 7.825 5.512 1.00 88.50 291 ALA A O 1
ATOM 2211 N N . ALA A 1 292 ? 21.910 9.543 4.090 1.00 86.81 292 ALA A N 1
ATOM 2212 C CA . ALA A 1 292 ? 22.964 10.217 4.832 1.00 86.81 292 ALA A CA 1
ATOM 2213 C C . ALA A 1 292 ? 22.367 11.204 5.837 1.00 86.81 292 ALA A C 1
ATOM 2215 O O . ALA A 1 292 ? 21.546 12.040 5.458 1.00 86.81 292 ALA A O 1
ATOM 2216 N N . TYR A 1 293 ? 22.819 11.153 7.092 1.00 87.06 293 TYR A N 1
ATOM 2217 C CA . TYR A 1 293 ? 22.473 12.165 8.089 1.00 87.06 293 TYR A CA 1
ATOM 2218 C C . TYR A 1 293 ? 22.991 13.542 7.664 1.00 87.06 293 TYR A C 1
ATOM 2220 O O . TYR A 1 293 ? 24.133 13.686 7.220 1.00 87.06 293 TYR A O 1
ATOM 2228 N N . ARG A 1 294 ? 22.144 14.560 7.798 1.00 85.12 294 ARG A N 1
ATOM 2229 C CA . ARG A 1 294 ? 22.440 15.938 7.385 1.00 85.12 294 ARG A CA 1
ATOM 2230 C C . ARG A 1 294 ? 22.631 16.881 8.557 1.00 85.12 294 ARG A C 1
ATOM 2232 O O . ARG A 1 294 ? 23.353 17.864 8.415 1.00 85.12 294 ARG A O 1
ATOM 2239 N N . GLY A 1 295 ? 21.995 16.586 9.681 1.00 82.25 295 GLY A N 1
ATOM 2240 C CA . GLY A 1 295 ? 21.939 17.476 10.827 1.00 82.25 295 GLY A CA 1
ATOM 2241 C C . GLY A 1 295 ? 20.524 17.606 11.384 1.00 82.25 295 GLY A C 1
ATOM 2242 O O . GLY A 1 295 ? 19.573 17.072 10.798 1.00 82.25 295 GLY A O 1
ATOM 2243 N N . PRO A 1 296 ? 20.382 18.354 12.485 1.00 81.88 296 PRO A N 1
ATOM 2244 C CA . PRO A 1 296 ? 19.078 18.727 13.001 1.00 81.88 296 PRO A CA 1
ATOM 2245 C C . PRO A 1 296 ? 18.365 19.643 12.001 1.00 81.88 296 PRO A C 1
ATOM 2247 O O . PRO A 1 296 ? 18.968 20.541 11.406 1.00 81.88 296 PRO A O 1
ATOM 2250 N N . ARG A 1 297 ? 17.068 19.409 11.822 1.00 78.06 297 ARG A N 1
ATOM 2251 C CA . ARG A 1 297 ? 16.142 20.341 11.177 1.00 78.06 297 ARG A CA 1
ATOM 2252 C C . ARG A 1 297 ? 15.759 21.454 12.152 1.00 78.06 297 ARG A C 1
ATOM 2254 O O . ARG A 1 297 ? 15.747 22.625 11.786 1.00 78.06 297 ARG A O 1
ATOM 2261 N N 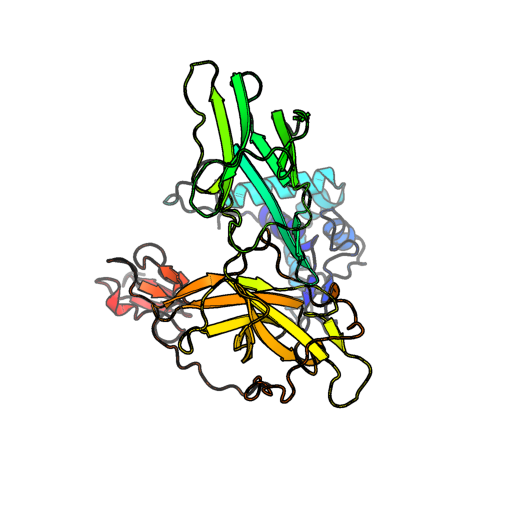. ASP A 1 298 ? 15.419 21.035 13.365 1.00 75.50 298 ASP A N 1
ATOM 2262 C CA . ASP A 1 298 ? 14.956 21.821 14.503 1.00 75.50 298 ASP A CA 1
ATOM 2263 C C . ASP A 1 298 ? 15.270 21.044 15.799 1.00 75.50 298 ASP A C 1
ATOM 2265 O O . ASP A 1 298 ? 16.029 20.072 15.769 1.00 75.50 298 ASP A O 1
ATOM 2269 N N . ASP A 1 299 ? 14.712 21.471 16.934 1.00 71.62 299 ASP A N 1
ATOM 2270 C CA . ASP A 1 299 ? 14.950 20.851 18.246 1.00 71.62 299 ASP A CA 1
ATOM 2271 C C . ASP A 1 299 ? 14.414 19.408 18.361 1.00 71.62 299 ASP A C 1
ATOM 2273 O O . ASP A 1 299 ? 14.738 18.706 19.321 1.00 71.62 299 ASP A O 1
ATOM 2277 N N . TYR A 1 300 ? 13.605 18.952 17.399 1.00 73.56 300 TYR A N 1
ATOM 2278 C CA . TYR A 1 300 ? 12.886 17.679 17.457 1.00 73.56 300 TYR A CA 1
ATOM 2279 C C . TYR A 1 300 ? 13.252 16.739 16.307 1.00 73.56 300 TYR A C 1
ATOM 2281 O O . TYR A 1 300 ? 13.442 15.539 16.522 1.00 73.56 300 TYR A O 1
ATOM 2289 N N . TYR A 1 301 ? 13.344 17.266 15.086 1.00 80.12 301 TYR A N 1
ATOM 2290 C CA . TYR A 1 301 ? 13.558 16.474 13.881 1.00 80.12 301 TYR A CA 1
ATOM 2291 C C . TYR A 1 301 ? 15.000 16.519 13.389 1.00 80.12 301 TYR A C 1
ATOM 2293 O O . TYR A 1 301 ? 15.627 17.572 13.297 1.00 80.12 301 TYR A O 1
ATOM 2301 N N . ASN A 1 302 ? 15.47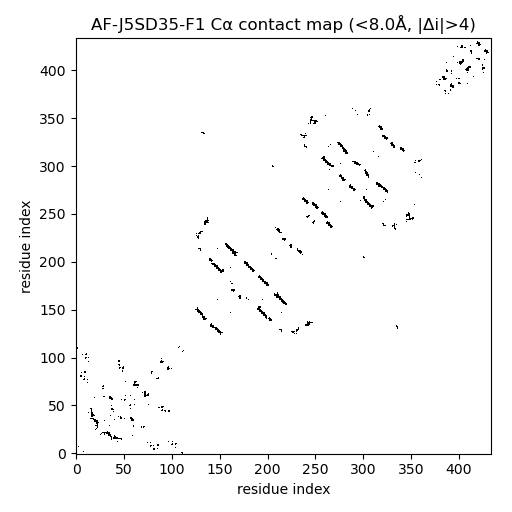8 15.366 12.937 1.00 84.50 302 ASN A N 1
ATOM 2302 C CA . ASN A 1 302 ? 16.727 15.195 12.207 1.00 84.50 302 ASN A CA 1
ATOM 2303 C C . ASN A 1 302 ? 16.467 14.976 10.715 1.00 84.50 302 ASN A C 1
ATOM 2305 O O . ASN A 1 302 ? 15.512 14.293 10.347 1.00 84.50 302 ASN A O 1
ATOM 2309 N N . LEU A 1 303 ? 17.324 15.530 9.853 1.00 87.75 303 LEU A N 1
ATOM 2310 C CA . LEU A 1 303 ? 17.244 15.359 8.401 1.00 87.75 303 LEU A CA 1
ATOM 2311 C C . LEU A 1 303 ? 18.181 14.258 7.912 1.00 87.75 303 LEU A C 1
ATOM 2313 O O . LEU A 1 303 ? 19.362 14.217 8.271 1.00 87.75 303 LEU A O 1
ATOM 2317 N N . TYR A 1 304 ? 17.664 13.425 7.016 1.00 90.12 304 TYR A N 1
ATOM 2318 C CA . TYR A 1 304 ? 18.424 12.420 6.288 1.00 90.12 304 TYR A CA 1
ATOM 2319 C C . TYR A 1 304 ? 18.099 12.516 4.802 1.00 90.12 304 TYR A C 1
ATOM 2321 O O . TYR A 1 304 ? 16.932 12.577 4.426 1.00 90.12 304 TYR A O 1
ATOM 2329 N N . ASN A 1 305 ? 19.120 12.501 3.946 1.00 87.88 305 ASN A N 1
ATOM 2330 C CA . ASN A 1 305 ? 18.939 12.674 2.506 1.00 87.88 305 ASN A CA 1
ATOM 2331 C C . ASN A 1 305 ? 19.496 11.504 1.703 1.00 87.88 305 ASN A C 1
ATOM 2333 O O . ASN A 1 305 ? 20.554 10.956 2.020 1.00 87.88 305 ASN A O 1
ATOM 2337 N N . LEU A 1 306 ? 18.811 11.202 0.606 1.00 88.50 306 LEU A N 1
ATOM 2338 C CA . LEU A 1 306 ? 19.272 10.336 -0.468 1.00 88.50 306 LEU A CA 1
ATOM 2339 C C . LEU A 1 306 ? 19.098 11.067 -1.802 1.00 88.50 306 LEU A C 1
ATOM 2341 O O . LEU A 1 306 ? 18.056 11.668 -2.052 1.00 88.50 306 LEU A O 1
ATOM 2345 N N . PHE A 1 307 ? 20.115 11.010 -2.658 1.00 86.88 307 PHE A N 1
ATOM 2346 C CA . PHE A 1 307 ? 20.055 11.565 -4.005 1.00 86.88 307 PHE A CA 1
ATOM 2347 C C . PHE A 1 307 ? 20.262 10.460 -5.040 1.00 86.88 307 PHE A C 1
ATOM 2349 O O . PHE A 1 307 ? 21.217 9.691 -4.937 1.00 86.88 307 PHE A O 1
ATOM 2356 N N . ILE A 1 308 ? 19.371 10.395 -6.028 1.00 84.81 308 ILE A N 1
ATOM 2357 C CA . ILE A 1 308 ? 19.416 9.436 -7.134 1.00 84.81 308 ILE A CA 1
ATOM 2358 C C . ILE A 1 308 ? 19.554 10.212 -8.441 1.00 84.81 308 ILE A C 1
ATOM 2360 O O . ILE A 1 308 ? 18.602 10.858 -8.869 1.00 84.81 308 ILE A O 1
ATOM 2364 N N . GLU A 1 309 ? 20.723 10.138 -9.077 1.00 80.19 309 GLU A N 1
ATOM 2365 C CA . GLU A 1 309 ? 21.045 10.897 -10.297 1.00 80.19 309 GLU A CA 1
ATOM 2366 C C . GLU A 1 309 ? 20.135 10.551 -11.489 1.00 80.19 309 GLU A C 1
ATOM 2368 O O . GLU A 1 309 ? 19.703 11.418 -12.243 1.00 80.19 309 GLU A O 1
ATOM 2373 N N . ASP A 1 310 ? 19.793 9.275 -11.658 1.00 79.06 310 ASP A N 1
ATOM 2374 C CA . ASP A 1 310 ? 19.029 8.820 -12.819 1.00 79.06 310 ASP A CA 1
ATOM 2375 C C . ASP A 1 310 ? 17.919 7.854 -12.399 1.00 79.06 310 ASP A C 1
ATOM 2377 O O . ASP A 1 310 ? 18.084 6.631 -12.369 1.00 79.06 310 ASP A O 1
ATOM 2381 N N . ILE A 1 311 ? 16.777 8.434 -12.022 1.00 81.81 311 ILE A N 1
ATOM 2382 C CA . ILE A 1 311 ? 15.588 7.672 -11.623 1.00 81.81 311 ILE A CA 1
ATOM 2383 C C . ILE A 1 311 ? 14.952 6.911 -12.791 1.00 81.81 311 ILE A C 1
ATOM 2385 O O . ILE A 1 311 ? 14.311 5.883 -12.562 1.00 81.81 311 ILE A O 1
ATOM 2389 N N . ASP A 1 312 ? 15.151 7.379 -14.026 1.00 81.94 312 ASP A N 1
ATOM 2390 C CA . ASP A 1 312 ? 14.603 6.748 -15.225 1.00 81.94 312 ASP A CA 1
ATOM 2391 C C . ASP A 1 312 ? 15.422 5.501 -15.584 1.00 81.94 312 ASP A C 1
ATOM 2393 O O . ASP A 1 312 ? 14.849 4.457 -15.894 1.00 81.94 312 ASP A O 1
ATOM 2397 N N . ALA A 1 313 ? 16.753 5.551 -15.443 1.00 77.44 313 ALA A N 1
ATOM 2398 C CA . ALA A 1 313 ? 17.626 4.400 -15.688 1.00 77.44 313 ALA A CA 1
ATOM 2399 C C . ALA A 1 313 ? 17.372 3.214 -14.749 1.00 77.44 313 ALA A C 1
ATOM 2401 O O . ALA A 1 313 ? 17.626 2.071 -15.134 1.00 77.44 313 ALA A O 1
ATOM 2402 N N . ILE A 1 314 ? 16.893 3.464 -13.527 1.00 77.50 314 ILE A N 1
ATOM 2403 C CA . ILE A 1 314 ? 16.484 2.394 -12.605 1.00 77.50 314 ILE A CA 1
ATOM 2404 C C . ILE A 1 314 ? 14.992 2.052 -12.740 1.00 77.50 314 ILE A C 1
ATOM 2406 O O . ILE A 1 314 ? 14.545 1.015 -12.251 1.00 77.50 314 ILE A O 1
ATOM 2410 N N . GLY A 1 315 ? 14.207 2.874 -13.438 1.00 82.81 315 GLY A N 1
ATOM 2411 C CA . GLY A 1 315 ? 12.758 2.718 -13.533 1.00 82.81 315 GLY A CA 1
ATOM 2412 C C . GLY A 1 315 ? 12.091 2.819 -12.163 1.00 82.81 315 GLY A C 1
ATOM 2413 O O . GLY A 1 315 ? 11.351 1.916 -11.781 1.00 82.81 315 GLY A O 1
ATOM 2414 N N . LEU A 1 316 ? 12.414 3.867 -11.397 1.00 84.81 316 LEU A N 1
ATOM 2415 C CA . LEU A 1 316 ? 11.839 4.111 -10.071 1.00 84.81 316 LEU A CA 1
ATOM 2416 C C . LEU A 1 316 ? 10.345 4.441 -10.191 1.00 84.81 316 LEU A C 1
ATOM 2418 O O . LEU A 1 316 ? 9.982 5.490 -10.732 1.00 84.81 316 LEU A O 1
ATOM 2422 N N . THR A 1 317 ? 9.477 3.593 -9.641 1.00 86.00 317 THR A N 1
ATOM 2423 C CA . THR A 1 317 ? 8.024 3.825 -9.628 1.00 86.00 317 THR A CA 1
ATOM 2424 C C . THR A 1 317 ? 7.606 4.598 -8.390 1.00 86.00 317 THR A C 1
ATOM 2426 O O . THR A 1 317 ? 6.951 5.639 -8.479 1.00 86.00 317 THR A O 1
ATOM 2429 N N . ASP A 1 318 ? 8.019 4.103 -7.232 1.00 88.19 318 ASP A N 1
ATOM 2430 C CA . ASP A 1 318 ? 7.571 4.579 -5.940 1.00 88.19 318 ASP A CA 1
ATOM 2431 C C . ASP A 1 318 ? 8.632 4.344 -4.861 1.00 88.19 318 ASP A C 1
ATOM 2433 O O . ASP A 1 318 ? 9.589 3.585 -5.044 1.00 88.19 318 ASP A O 1
ATOM 2437 N N . PHE A 1 319 ? 8.509 5.081 -3.763 1.00 88.06 319 PHE A N 1
ATOM 2438 C CA . PHE A 1 319 ? 9.410 4.972 -2.629 1.00 88.06 319 PHE A CA 1
ATOM 2439 C C . PHE A 1 319 ? 8.746 5.290 -1.286 1.00 88.06 319 PHE A C 1
ATOM 2441 O O . PHE A 1 319 ? 7.769 6.036 -1.200 1.00 88.06 319 PHE A O 1
ATOM 2448 N N . THR A 1 320 ? 9.332 4.751 -0.221 1.00 88.44 320 THR A N 1
ATOM 2449 C CA . THR A 1 320 ? 9.034 5.097 1.175 1.00 88.44 320 THR A CA 1
ATOM 2450 C C . THR A 1 320 ? 10.332 5.122 1.988 1.00 88.44 320 THR A C 1
ATOM 2452 O O . THR A 1 320 ? 11.408 4.850 1.452 1.00 88.44 320 THR A O 1
ATOM 2455 N N . VAL A 1 321 ? 10.261 5.467 3.269 1.00 88.69 321 VAL A N 1
ATOM 2456 C CA . VAL A 1 321 ? 11.403 5.470 4.185 1.00 88.69 321 VAL A CA 1
ATOM 2457 C C . VAL A 1 321 ? 11.146 4.560 5.381 1.00 88.69 321 VAL A C 1
ATOM 2459 O O . VAL A 1 321 ? 10.016 4.408 5.843 1.00 88.69 321 VAL A O 1
ATOM 2462 N N . GLN A 1 322 ? 12.212 3.961 5.897 1.00 90.88 322 GLN A N 1
ATOM 2463 C CA . GLN A 1 322 ? 12.221 3.273 7.175 1.00 90.88 322 GLN A CA 1
ATOM 2464 C C . GLN A 1 322 ? 13.379 3.747 8.055 1.00 90.88 322 GLN A C 1
ATOM 2466 O O . GLN A 1 322 ? 14.434 4.160 7.571 1.00 90.88 322 GLN A O 1
ATOM 2471 N N . LEU A 1 323 ? 13.165 3.652 9.359 1.00 87.69 323 LEU A N 1
ATOM 2472 C CA . LEU A 1 323 ? 14.142 3.825 10.415 1.00 87.69 323 LEU A CA 1
ATOM 2473 C C . LEU A 1 323 ? 14.329 2.478 11.112 1.00 87.69 323 LEU A C 1
ATOM 2475 O O . LEU A 1 323 ? 13.384 1.943 11.682 1.00 87.69 323 LEU A O 1
ATOM 2479 N N . THR A 1 324 ? 15.549 1.957 11.100 1.00 90.88 324 THR A N 1
ATOM 2480 C CA . THR A 1 324 ? 15.950 0.816 11.925 1.00 90.88 324 THR A CA 1
ATOM 2481 C C . THR A 1 324 ? 16.734 1.338 13.118 1.00 90.88 324 THR A C 1
ATOM 2483 O O . THR A 1 324 ? 17.778 1.969 12.938 1.00 90.88 324 THR A O 1
ATOM 2486 N N . ARG A 1 325 ? 16.222 1.091 14.322 1.00 82.81 325 ARG A N 1
ATOM 2487 C CA . ARG A 1 325 ? 16.857 1.466 15.586 1.00 82.81 325 ARG A CA 1
ATOM 2488 C C . ARG A 1 325 ? 18.024 0.545 15.927 1.00 82.81 325 ARG A C 1
ATOM 2490 O O . ARG A 1 325 ? 18.147 -0.559 15.396 1.00 82.81 325 ARG A O 1
ATOM 2497 N N . SER A 1 326 ? 18.856 0.993 16.858 1.00 80.25 326 SER A N 1
ATOM 2498 C CA . SER A 1 326 ? 19.991 0.233 17.397 1.00 80.25 326 SER A CA 1
ATOM 2499 C C . SER A 1 326 ? 19.623 -1.138 17.984 1.00 80.25 326 SER A C 1
ATOM 2501 O O . SER A 1 326 ? 20.418 -2.074 17.904 1.00 80.25 326 SER A O 1
ATOM 2503 N N . ASP A 1 327 ? 18.409 -1.273 18.518 1.00 81.25 327 ASP A N 1
ATOM 2504 C CA . ASP A 1 327 ? 17.847 -2.516 19.058 1.00 81.25 327 ASP A CA 1
ATOM 2505 C C . ASP A 1 327 ? 17.236 -3.444 17.989 1.00 81.25 327 ASP A C 1
ATOM 2507 O O . ASP A 1 327 ? 16.747 -4.522 18.316 1.00 81.25 327 ASP A O 1
ATOM 2511 N N . GLY A 1 328 ? 17.286 -3.046 16.713 1.00 82.94 328 GLY A N 1
ATOM 2512 C CA . GLY A 1 328 ? 16.714 -3.784 15.588 1.00 82.94 328 GLY A CA 1
ATOM 2513 C C . GLY A 1 328 ? 15.261 -3.431 15.268 1.00 82.94 328 GLY A C 1
ATOM 2514 O O . GLY A 1 328 ? 14.738 -3.917 14.266 1.00 82.94 328 GLY A O 1
ATOM 2515 N N . THR A 1 329 ? 14.608 -2.565 16.050 1.00 81.75 329 THR A N 1
ATOM 2516 C CA . THR A 1 329 ? 13.225 -2.143 15.789 1.00 81.75 329 THR A CA 1
ATOM 2517 C C . THR A 1 329 ? 13.135 -1.395 14.463 1.00 81.75 329 THR A C 1
ATOM 2519 O O . THR A 1 329 ? 13.813 -0.386 14.266 1.00 81.75 329 THR A O 1
ATOM 2522 N N . VAL A 1 330 ? 12.263 -1.857 13.563 1.00 84.31 330 VAL A N 1
ATOM 2523 C CA . VAL A 1 330 ? 12.010 -1.207 12.272 1.00 84.31 330 VAL A CA 1
ATOM 2524 C C . VAL A 1 330 ? 10.715 -0.414 12.341 1.00 84.31 330 VAL A C 1
ATOM 2526 O O . VAL A 1 330 ? 9.646 -0.949 12.620 1.00 84.31 330 VAL A O 1
ATOM 2529 N N . ILE A 1 331 ? 10.822 0.871 12.036 1.00 80.00 331 ILE A N 1
ATOM 2530 C CA . ILE A 1 331 ? 9.727 1.829 12.001 1.00 80.00 331 ILE A CA 1
ATOM 2531 C C . ILE A 1 331 ? 9.631 2.329 10.562 1.00 80.00 331 ILE A C 1
ATOM 2533 O O . ILE A 1 331 ? 10.613 2.830 10.019 1.00 80.00 331 ILE A O 1
ATOM 2537 N N . ARG A 1 332 ? 8.483 2.163 9.909 1.00 82.50 332 ARG A N 1
ATOM 2538 C CA . ARG A 1 332 ? 8.298 2.559 8.504 1.00 82.50 332 ARG A CA 1
ATOM 2539 C C . ARG A 1 332 ? 7.432 3.792 8.420 1.00 82.50 332 ARG A C 1
ATOM 2541 O O . ARG A 1 332 ? 6.547 3.980 9.240 1.00 82.50 332 ARG A O 1
ATOM 2548 N N . ASP A 1 333 ? 7.655 4.625 7.421 1.00 77.44 333 ASP A N 1
ATOM 2549 C CA . ASP A 1 333 ? 6.685 5.660 7.113 1.00 77.44 333 ASP A CA 1
ATOM 2550 C C . ASP A 1 333 ? 5.382 4.995 6.641 1.00 77.44 333 ASP A C 1
ATOM 2552 O O . ASP A 1 333 ? 5.358 4.274 5.638 1.00 77.44 333 ASP A O 1
ATOM 2556 N N . THR A 1 334 ? 4.319 5.189 7.423 1.00 61.69 334 THR A N 1
ATOM 2557 C CA . THR A 1 334 ? 3.018 4.540 7.243 1.00 61.69 334 THR A CA 1
ATOM 2558 C C . THR A 1 334 ? 2.031 5.363 6.428 1.00 61.69 334 THR A C 1
ATOM 2560 O O . THR A 1 334 ? 0.925 4.871 6.239 1.00 61.69 334 THR A O 1
ATOM 2563 N N . HIS A 1 335 ? 2.399 6.564 5.946 1.00 58.81 335 HIS A N 1
ATOM 2564 C CA . HIS A 1 335 ? 1.611 7.474 5.086 1.00 58.81 335 HIS A CA 1
ATOM 2565 C C . HIS A 1 335 ? 0.337 6.856 4.456 1.00 58.81 335 HIS A C 1
ATOM 2567 O O . HIS A 1 335 ? 0.332 6.533 3.275 1.00 58.81 335 HIS A O 1
ATOM 2573 N N . GLY A 1 336 ? -0.758 6.703 5.213 1.00 49.84 336 GLY A N 1
ATOM 2574 C CA . GLY A 1 336 ? -2.041 6.162 4.733 1.00 49.84 336 GLY A CA 1
ATOM 2575 C C . GLY A 1 336 ? -1.964 5.025 3.694 1.00 49.84 336 GLY A C 1
ATOM 2576 O O . GLY A 1 336 ? -2.611 5.156 2.657 1.00 49.84 336 GLY A O 1
ATOM 2577 N N . ASP A 1 337 ? -1.130 3.996 3.901 1.00 48.44 337 ASP A N 1
ATOM 2578 C CA . ASP A 1 337 ? -0.887 2.878 2.956 1.00 48.44 337 ASP A CA 1
ATOM 2579 C C . ASP A 1 337 ? -0.297 3.264 1.573 1.00 48.44 337 ASP A C 1
ATOM 2581 O O . ASP A 1 337 ? -0.217 2.443 0.659 1.00 48.44 337 ASP A O 1
ATOM 2585 N N . GLY A 1 338 ? 0.135 4.513 1.386 1.00 52.53 338 GLY A N 1
ATOM 2586 C CA . GLY A 1 338 ? 0.443 5.109 0.088 1.00 52.53 338 GLY A CA 1
ATOM 2587 C C . GLY A 1 338 ? 1.911 5.474 -0.086 1.00 52.53 338 GLY A C 1
ATOM 2588 O O . GLY A 1 338 ? 2.362 6.542 0.327 1.00 52.53 338 GLY A O 1
ATOM 2589 N N . THR A 1 339 ? 2.635 4.618 -0.795 1.00 66.44 339 THR A N 1
ATOM 2590 C CA . THR A 1 339 ? 3.968 4.893 -1.327 1.00 66.44 339 THR A CA 1
ATOM 2591 C C . THR A 1 339 ? 3.997 6.197 -2.143 1.00 66.44 339 THR A C 1
ATOM 2593 O O . THR A 1 339 ? 3.045 6.520 -2.860 1.00 66.44 339 THR A O 1
ATOM 2596 N N . LEU A 1 340 ? 5.078 6.981 -2.051 1.00 77.25 340 LEU A N 1
ATOM 2597 C CA . LEU A 1 340 ? 5.217 8.194 -2.858 1.00 77.25 340 LEU A CA 1
ATOM 2598 C C . LEU A 1 340 ? 5.647 7.823 -4.270 1.00 77.25 340 LEU A C 1
ATOM 2600 O O . LEU A 1 340 ? 6.736 7.299 -4.482 1.00 77.25 340 LEU A O 1
ATOM 2604 N N . TYR A 1 341 ? 4.807 8.145 -5.248 1.00 83.94 341 TYR A N 1
ATOM 2605 C CA . TYR A 1 341 ? 5.147 7.938 -6.649 1.00 83.94 341 TYR A CA 1
ATOM 2606 C C . TYR A 1 341 ? 6.170 8.964 -7.123 1.00 83.94 341 TYR A C 1
ATOM 2608 O O . TYR A 1 341 ? 6.005 10.176 -6.935 1.00 83.94 341 TYR A O 1
ATOM 2616 N N . SER A 1 342 ? 7.197 8.481 -7.820 1.00 81.62 342 SER A N 1
ATOM 2617 C CA . SER A 1 342 ? 8.221 9.327 -8.434 1.00 81.62 342 SER A CA 1
ATOM 2618 C C . SER A 1 342 ? 7.601 10.337 -9.406 1.00 81.62 342 SER A C 1
ATOM 2620 O O . SER A 1 342 ? 8.066 11.472 -9.510 1.00 81.62 342 SER A O 1
ATOM 2622 N N . THR A 1 343 ? 6.504 9.980 -10.078 1.00 82.69 343 THR A N 1
ATOM 2623 C CA . THR A 1 343 ? 5.756 10.838 -11.012 1.00 82.69 343 THR A CA 1
ATOM 2624 C C . THR A 1 343 ? 5.133 12.052 -10.335 1.00 82.69 343 THR A C 1
ATOM 2626 O O . THR A 1 343 ? 5.137 13.133 -10.923 1.00 82.69 343 THR A O 1
ATOM 2629 N N . SER A 1 344 ? 4.691 11.910 -9.087 1.00 81.75 344 SER A N 1
ATOM 2630 C CA . SER A 1 344 ? 4.080 12.994 -8.328 1.00 81.75 344 SER A CA 1
ATOM 2631 C C . SER A 1 344 ? 5.115 14.050 -7.929 1.00 81.75 344 SER A C 1
ATOM 2633 O O . SER A 1 344 ? 4.766 15.213 -7.759 1.00 81.75 344 SER A O 1
ATOM 2635 N N . VAL A 1 345 ? 6.394 13.704 -7.760 1.00 86.06 345 VAL A N 1
ATOM 2636 C CA . VAL A 1 345 ? 7.409 14.645 -7.251 1.00 86.06 345 VAL A CA 1
ATOM 2637 C C . VAL A 1 345 ? 7.635 15.823 -8.215 1.00 86.06 345 VAL A C 1
ATOM 2639 O O . VAL A 1 345 ? 7.960 15.635 -9.392 1.00 86.06 345 VAL A O 1
ATOM 2642 N N . GLY A 1 346 ? 7.483 17.044 -7.689 1.00 86.94 346 GLY A N 1
ATOM 2643 C CA . GLY A 1 346 ? 7.697 18.297 -8.416 1.00 86.94 346 GLY A CA 1
ATOM 2644 C C . GLY A 1 346 ? 9.174 18.665 -8.582 1.00 86.94 346 GLY A C 1
ATOM 2645 O O . GLY A 1 346 ? 10.065 17.999 -8.058 1.00 86.94 346 GLY A O 1
ATOM 2646 N N . THR A 1 347 ? 9.452 19.742 -9.316 1.00 88.00 347 THR A N 1
ATOM 2647 C CA . THR A 1 347 ? 10.816 20.275 -9.462 1.00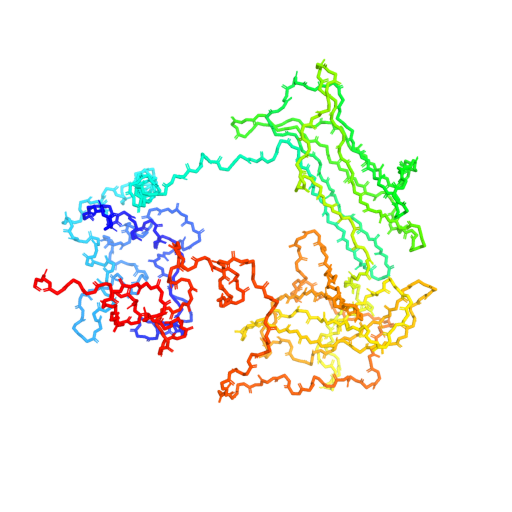 88.00 347 THR A CA 1
ATOM 2648 C C . THR A 1 347 ? 11.250 21.056 -8.229 1.00 88.00 347 THR A C 1
ATOM 2650 O O . THR A 1 347 ? 10.413 21.658 -7.555 1.00 88.00 347 THR A O 1
ATOM 2653 N N . CYS A 1 348 ? 12.551 21.076 -7.957 1.00 84.94 348 CYS A N 1
ATOM 2654 C CA . CYS A 1 348 ? 13.082 21.762 -6.785 1.00 84.94 348 CYS A CA 1
ATOM 2655 C C . CYS A 1 348 ? 12.871 23.284 -6.812 1.00 84.94 348 CYS A C 1
ATOM 2657 O O . CYS A 1 348 ? 12.856 23.908 -7.877 1.00 84.94 348 CYS A O 1
ATOM 2659 N N . GLY A 1 349 ? 12.642 23.860 -5.628 1.00 77.88 349 GLY A N 1
ATOM 2660 C CA . GLY A 1 349 ? 12.444 25.297 -5.415 1.00 77.88 349 GLY A CA 1
ATOM 2661 C C . GLY A 1 349 ? 13.705 26.027 -4.935 1.00 77.88 349 GLY A C 1
ATOM 2662 O O . GLY A 1 349 ? 14.714 25.417 -4.599 1.00 77.88 349 GLY A O 1
ATOM 2663 N N . ALA A 1 350 ? 13.642 27.359 -4.857 1.00 70.44 350 ALA A N 1
ATOM 2664 C CA . ALA A 1 350 ? 14.723 28.158 -4.275 1.00 70.44 350 ALA A CA 1
ATOM 2665 C C . ALA A 1 350 ? 14.920 27.825 -2.781 1.00 70.44 350 ALA A C 1
ATOM 2667 O O . ALA A 1 350 ? 13.945 27.788 -2.034 1.00 70.44 350 ALA A O 1
ATOM 2668 N N . GLY A 1 351 ? 16.169 27.630 -2.341 1.00 67.25 351 GLY A N 1
ATOM 2669 C CA . GLY A 1 351 ? 16.488 27.272 -0.947 1.00 67.25 351 GLY A CA 1
ATOM 2670 C C . GLY A 1 351 ? 16.420 25.772 -0.636 1.00 67.25 351 GLY A C 1
ATOM 2671 O O . GLY A 1 351 ? 16.396 25.393 0.530 1.00 67.25 351 GLY A O 1
ATOM 2672 N N . GLU A 1 352 ? 16.384 24.933 -1.670 1.00 70.44 352 GLU A N 1
ATOM 2673 C CA . GLU A 1 352 ? 16.489 23.474 -1.583 1.00 70.44 352 GLU A CA 1
ATOM 2674 C C . GLU A 1 352 ? 17.663 22.983 -0.712 1.00 70.44 352 GLU A C 1
ATOM 2676 O O . GLU A 1 352 ? 18.775 23.522 -0.747 1.00 70.44 352 GLU A O 1
ATOM 2681 N N . ILE A 1 353 ? 17.428 21.915 0.054 1.00 66.56 353 ILE A N 1
ATOM 2682 C CA . ILE A 1 353 ? 18.445 21.310 0.921 1.00 66.56 353 ILE A CA 1
ATOM 2683 C C . ILE A 1 353 ? 19.075 20.112 0.203 1.00 66.56 353 ILE A C 1
ATOM 2685 O O . ILE A 1 353 ? 18.482 19.037 0.116 1.00 66.56 353 ILE A O 1
ATOM 2689 N N . PHE A 1 354 ? 20.307 20.293 -0.285 1.00 64.94 354 PHE A N 1
ATOM 2690 C CA . PHE A 1 354 ? 21.058 19.287 -1.050 1.00 64.94 354 PHE A CA 1
ATOM 2691 C C . PHE A 1 354 ? 22.323 18.803 -0.316 1.00 64.94 354 PHE A C 1
ATOM 2693 O O . PHE A 1 354 ? 23.038 19.630 0.268 1.00 64.94 354 PHE A O 1
ATOM 2700 N N . PRO A 1 355 ? 22.668 17.499 -0.350 1.00 54.72 355 PRO A N 1
ATOM 2701 C CA . PRO A 1 355 ? 23.947 17.007 0.157 1.00 54.72 355 PRO A CA 1
ATOM 2702 C C . PRO A 1 355 ? 25.164 17.609 -0.563 1.00 54.72 355 PRO A C 1
ATOM 2704 O O . PRO A 1 355 ? 25.349 17.399 -1.747 1.00 54.72 355 PRO A O 1
ATOM 2707 N N . SER A 1 356 ? 26.048 18.324 0.147 1.00 45.72 356 SER A N 1
ATOM 2708 C CA . SER A 1 356 ? 27.258 18.943 -0.441 1.00 45.72 356 SER A CA 1
ATOM 2709 C C . SER A 1 356 ? 28.212 17.930 -1.079 1.00 45.72 356 SER A C 1
ATOM 2711 O O . SER A 1 356 ? 28.865 18.245 -2.067 1.00 45.72 356 SER A O 1
ATOM 2713 N N . ASN A 1 357 ? 28.234 16.714 -0.538 1.00 46.34 357 ASN A N 1
ATOM 2714 C CA . ASN A 1 357 ? 28.734 15.520 -1.193 1.00 46.34 357 ASN A CA 1
ATOM 2715 C C . ASN A 1 357 ? 27.543 14.561 -1.254 1.00 46.34 357 ASN A C 1
ATOM 2717 O O . ASN A 1 357 ? 27.184 14.034 -0.193 1.00 46.34 357 ASN A O 1
ATOM 2721 N N . PRO A 1 358 ? 26.885 14.354 -2.412 1.00 44.94 358 PRO A N 1
ATOM 2722 C CA . PRO A 1 358 ? 25.980 13.221 -2.534 1.00 44.94 358 PRO A CA 1
ATOM 2723 C C . PRO A 1 358 ? 26.792 12.011 -2.092 1.00 44.94 358 PRO A C 1
ATOM 2725 O O . PRO A 1 358 ? 27.918 11.849 -2.553 1.00 44.94 358 PRO A O 1
ATOM 2728 N N . VAL A 1 359 ? 26.295 11.212 -1.145 1.00 40.28 359 VAL A N 1
ATOM 2729 C CA . VAL A 1 359 ? 26.829 9.858 -1.015 1.00 40.28 359 VAL A CA 1
ATOM 2730 C C . VAL A 1 359 ? 26.439 9.237 -2.346 1.00 40.28 359 VAL A C 1
ATOM 2732 O O . VAL A 1 359 ? 25.241 9.011 -2.541 1.00 40.28 359 VAL A O 1
ATOM 2735 N N . PRO A 1 360 ? 27.374 9.048 -3.303 1.00 38.75 360 PRO A N 1
ATOM 2736 C CA . PRO A 1 360 ? 27.036 8.263 -4.467 1.00 38.75 360 PRO A CA 1
ATOM 2737 C C . PRO A 1 360 ? 26.606 6.951 -3.853 1.00 38.75 360 PRO A C 1
ATOM 2739 O O . PRO A 1 360 ? 27.295 6.441 -2.956 1.00 38.75 360 PRO A O 1
ATOM 2742 N N . SER A 1 361 ? 25.448 6.440 -4.258 1.00 35.94 361 SER A N 1
ATOM 2743 C CA . SER A 1 361 ? 25.104 5.085 -3.881 1.00 35.94 361 SER A CA 1
ATOM 2744 C C . SER A 1 361 ? 26.366 4.247 -4.071 1.00 35.94 361 SER A C 1
ATOM 2746 O O . SER A 1 361 ? 26.983 4.336 -5.141 1.00 35.94 361 SER A O 1
ATOM 2748 N N . GLY A 1 362 ? 26.812 3.522 -3.045 1.00 33.16 362 GLY A N 1
ATOM 2749 C CA . GLY A 1 362 ? 27.792 2.476 -3.285 1.00 33.16 362 GLY A CA 1
ATOM 2750 C C . GLY A 1 362 ? 27.202 1.645 -4.412 1.00 33.16 362 GLY A C 1
ATOM 2751 O O . GLY A 1 362 ? 26.137 1.084 -4.214 1.00 33.16 362 GLY A O 1
ATOM 2752 N N . THR A 1 363 ? 27.800 1.748 -5.603 1.00 33.72 363 THR A N 1
ATOM 2753 C CA . THR A 1 363 ? 27.348 1.209 -6.893 1.00 33.72 363 THR A CA 1
ATOM 2754 C C . THR A 1 363 ? 25.965 0.541 -6.820 1.00 33.72 363 THR A C 1
ATOM 2756 O O . THR A 1 363 ? 25.915 -0.659 -6.555 1.00 33.72 363 THR A O 1
ATOM 2759 N N . ILE A 1 364 ? 24.847 1.271 -7.020 1.00 34.84 364 ILE A N 1
ATOM 2760 C CA . ILE A 1 364 ? 23.543 0.612 -7.245 1.00 34.84 364 ILE A CA 1
ATOM 2761 C C . ILE A 1 364 ? 23.773 -0.357 -8.399 1.00 34.84 364 ILE A C 1
ATOM 2763 O O . ILE A 1 364 ? 24.121 0.047 -9.514 1.00 34.84 364 ILE A O 1
ATOM 2767 N N . ALA A 1 365 ? 23.730 -1.648 -8.083 1.00 30.98 365 ALA A N 1
ATOM 2768 C CA . ALA A 1 365 ? 24.288 -2.675 -8.935 1.00 30.98 365 ALA A CA 1
ATOM 2769 C C . ALA A 1 365 ? 23.501 -2.740 -10.247 1.00 30.98 365 ALA A C 1
ATOM 2771 O O . ALA A 1 365 ? 22.415 -3.311 -10.318 1.00 30.98 365 ALA A O 1
ATOM 2772 N N . ARG A 1 366 ? 24.082 -2.205 -11.328 1.00 39.06 366 ARG A N 1
ATOM 2773 C CA . ARG A 1 366 ? 23.727 -2.652 -12.676 1.00 39.06 366 ARG A CA 1
ATOM 2774 C C . ARG A 1 366 ? 24.131 -4.121 -12.771 1.00 39.06 366 ARG A C 1
ATOM 2776 O O . ARG A 1 366 ? 25.252 -4.472 -12.406 1.00 39.06 366 ARG A O 1
ATOM 2783 N N . ARG A 1 367 ? 23.198 -4.966 -13.218 1.00 27.05 367 ARG A N 1
ATOM 2784 C CA . ARG A 1 367 ? 23.299 -6.436 -13.257 1.00 27.05 367 ARG A CA 1
ATOM 2785 C C . ARG A 1 367 ? 24.732 -6.967 -13.425 1.00 27.05 367 ARG A C 1
ATOM 2787 O O . ARG A 1 367 ? 25.352 -6.795 -14.473 1.00 27.05 367 ARG A O 1
ATOM 2794 N N . ARG A 1 368 ? 25.154 -7.795 -12.469 1.00 24.61 368 ARG A N 1
ATOM 2795 C CA . ARG A 1 368 ? 25.971 -8.981 -12.743 1.00 24.61 368 ARG A CA 1
ATOM 2796 C C . ARG A 1 368 ? 25.382 -10.133 -11.935 1.00 24.61 368 ARG A C 1
ATOM 2798 O O . ARG A 1 368 ? 25.210 -9.998 -10.730 1.00 24.61 368 ARG A O 1
ATOM 2805 N N . GLN A 1 369 ? 25.014 -11.222 -12.610 1.00 38.00 369 GLN A N 1
ATOM 2806 C CA . GLN A 1 369 ? 24.587 -12.462 -11.958 1.00 38.00 369 GLN A CA 1
ATOM 2807 C C . GLN A 1 369 ? 25.685 -12.926 -10.999 1.00 38.00 369 GLN A C 1
ATOM 2809 O O . GLN A 1 369 ? 26.744 -13.339 -11.465 1.00 38.00 369 GLN A O 1
ATOM 2814 N N . LEU A 1 370 ? 25.424 -12.874 -9.696 1.00 27.86 370 LEU A N 1
ATOM 2815 C CA . LEU A 1 370 ? 26.148 -13.621 -8.673 1.00 27.86 370 LEU A CA 1
ATOM 2816 C C . LEU A 1 370 ? 25.154 -13.997 -7.568 1.00 27.86 370 LEU A C 1
ATOM 2818 O O . LEU A 1 370 ? 24.337 -13.179 -7.152 1.00 27.86 370 LEU A O 1
ATOM 2822 N N . ASN A 1 371 ? 25.205 -15.271 -7.179 1.00 28.02 371 ASN A N 1
ATOM 2823 C CA . ASN A 1 371 ? 24.284 -15.935 -6.260 1.00 28.02 371 ASN A CA 1
ATOM 2824 C C . ASN A 1 371 ? 24.126 -15.181 -4.925 1.00 28.02 371 ASN A C 1
ATOM 2826 O O . ASN A 1 371 ? 25.129 -14.717 -4.377 1.00 28.02 371 ASN A O 1
ATOM 2830 N N . PRO A 1 372 ? 22.903 -15.100 -4.372 1.00 29.48 372 PRO A N 1
ATOM 2831 C CA . PRO A 1 372 ? 22.661 -14.416 -3.111 1.00 29.48 372 PRO A CA 1
ATOM 2832 C C . PRO A 1 372 ? 23.285 -15.191 -1.944 1.00 29.48 372 PRO A C 1
ATOM 2834 O O . PRO A 1 372 ? 22.967 -16.355 -1.706 1.00 29.48 372 PRO A O 1
ATOM 2837 N N . ILE A 1 373 ? 24.149 -14.514 -1.187 1.00 31.28 373 ILE A N 1
ATOM 2838 C CA . ILE A 1 373 ? 24.460 -14.882 0.195 1.00 31.28 373 ILE A CA 1
ATOM 2839 C C . ILE A 1 373 ? 23.357 -14.238 1.043 1.00 31.28 373 ILE A C 1
ATOM 2841 O O . ILE A 1 373 ? 23.295 -13.016 1.149 1.00 31.28 373 ILE A O 1
ATOM 2845 N N . ARG A 1 374 ? 22.446 -15.061 1.573 1.00 31.27 374 ARG A N 1
ATOM 2846 C CA . ARG A 1 374 ? 21.387 -14.658 2.512 1.00 31.27 374 ARG A CA 1
ATOM 2847 C C . ARG A 1 374 ? 21.982 -14.499 3.916 1.00 31.27 374 ARG A C 1
ATOM 2849 O O . ARG A 1 374 ? 22.577 -15.444 4.430 1.00 31.27 374 ARG A O 1
ATOM 2856 N N . GLU A 1 375 ? 21.781 -13.340 4.541 1.00 39.25 375 GLU A N 1
ATOM 2857 C CA . GLU A 1 375 ? 21.794 -13.220 6.005 1.00 39.25 375 GLU A CA 1
ATOM 2858 C C . GLU A 1 375 ? 20.539 -13.901 6.581 1.00 39.25 375 GLU A C 1
ATOM 2860 O O . GLU A 1 375 ? 19.498 -13.975 5.923 1.00 39.25 375 GLU A O 1
ATOM 2865 N N . ALA A 1 376 ? 20.675 -14.484 7.774 1.00 34.34 376 ALA A N 1
ATOM 2866 C CA . ALA A 1 376 ? 19.686 -15.384 8.359 1.00 34.34 376 ALA A CA 1
ATOM 2867 C C . ALA A 1 376 ? 18.453 -14.623 8.894 1.00 34.34 376 ALA A C 1
ATOM 2869 O O . ALA A 1 376 ? 18.624 -13.688 9.678 1.00 34.34 376 ALA A O 1
ATOM 2870 N N . PRO A 1 377 ? 17.226 -15.034 8.531 1.00 40.22 377 PRO A N 1
ATOM 2871 C CA . PRO A 1 377 ? 15.996 -14.511 9.125 1.00 40.22 377 PRO A CA 1
ATOM 2872 C C . PRO A 1 377 ? 15.825 -14.943 10.592 1.00 40.22 377 PRO A C 1
ATOM 2874 O O . PRO A 1 377 ? 16.424 -15.931 11.028 1.00 40.22 377 PRO A O 1
ATOM 2877 N N . GLU A 1 378 ? 14.969 -14.237 11.338 1.00 52.94 378 GLU A N 1
ATOM 2878 C CA . GLU A 1 378 ? 14.561 -14.636 12.692 1.00 52.94 378 GLU A CA 1
ATOM 2879 C C . GLU A 1 378 ? 14.020 -16.082 12.749 1.00 52.94 378 GLU A C 1
ATOM 2881 O O . GLU A 1 378 ? 13.408 -16.562 11.790 1.00 52.94 378 GLU A O 1
ATOM 2886 N N . PRO A 1 379 ? 14.223 -16.806 13.868 1.00 62.03 379 PRO A N 1
ATOM 2887 C CA . PRO A 1 379 ? 13.803 -18.196 13.977 1.00 62.03 379 PRO A CA 1
ATOM 2888 C C . PRO A 1 379 ? 12.275 -18.322 13.990 1.00 62.03 379 PRO A C 1
ATOM 2890 O O . PRO A 1 379 ? 11.586 -17.751 14.835 1.00 62.03 379 PRO A O 1
ATOM 2893 N N . CYS A 1 380 ? 11.748 -19.137 13.075 1.00 57.72 380 CYS A N 1
ATOM 2894 C CA . CYS A 1 380 ? 10.326 -19.444 13.012 1.00 57.72 380 CYS A CA 1
ATOM 2895 C C . CYS A 1 380 ? 9.799 -20.132 14.285 1.00 57.72 380 CYS A C 1
ATOM 2897 O O . CYS A 1 380 ? 10.544 -20.843 14.971 1.00 57.72 380 CYS A O 1
ATOM 2899 N N . PRO A 1 381 ? 8.492 -19.986 14.586 1.00 64.56 381 PRO A N 1
ATOM 2900 C CA . PRO A 1 381 ? 7.833 -20.722 15.659 1.00 64.56 381 PRO A CA 1
ATOM 2901 C C . PRO A 1 381 ? 8.064 -22.237 15.559 1.00 64.56 381 PRO A C 1
ATOM 2903 O O . PRO A 1 381 ? 8.207 -22.798 14.473 1.00 64.56 381 PRO A O 1
ATOM 2906 N N . ARG A 1 382 ? 8.064 -22.931 16.701 1.00 56.75 382 ARG A N 1
ATOM 2907 C CA . ARG A 1 382 ? 8.326 -24.378 16.772 1.00 56.75 382 ARG A CA 1
ATOM 2908 C C . ARG A 1 382 ? 7.361 -25.158 15.859 1.00 56.75 382 ARG A C 1
ATOM 2910 O O . ARG A 1 382 ? 6.150 -25.072 16.034 1.00 56.75 382 ARG A O 1
ATOM 2917 N N . GLY A 1 383 ? 7.909 -25.924 14.911 1.00 59.47 383 GLY A N 1
ATOM 2918 C CA . GLY A 1 383 ? 7.144 -26.674 13.900 1.00 59.47 383 GLY A CA 1
ATOM 2919 C C . GLY A 1 383 ? 6.971 -25.957 12.553 1.00 59.47 383 GLY A C 1
ATOM 2920 O O . GLY A 1 383 ? 6.348 -26.512 11.656 1.00 59.47 383 GLY A O 1
ATOM 2921 N N . TRP A 1 384 ? 7.522 -24.752 12.400 1.00 64.38 384 TRP A N 1
ATOM 2922 C CA . TRP A 1 384 ? 7.515 -23.978 11.160 1.00 64.38 384 TRP A CA 1
ATOM 2923 C C . TRP A 1 384 ? 8.952 -23.761 10.679 1.00 64.38 384 TRP A C 1
ATOM 2925 O O . TRP A 1 384 ? 9.858 -23.529 11.478 1.00 64.38 384 TRP A O 1
ATOM 2935 N N . LEU A 1 385 ? 9.157 -23.843 9.369 1.00 59.50 385 LEU A N 1
ATOM 2936 C CA . LEU A 1 385 ? 10.439 -23.644 8.701 1.00 59.50 385 LEU A CA 1
ATOM 2937 C C . LEU A 1 385 ? 10.425 -22.314 7.948 1.00 59.50 385 LEU A C 1
ATOM 2939 O O . LEU A 1 385 ? 9.421 -21.917 7.358 1.00 59.50 385 LEU A O 1
ATOM 2943 N N . MET A 1 386 ? 11.547 -21.604 7.998 1.00 58.62 386 MET A N 1
ATOM 2944 C CA . MET A 1 386 ? 11.720 -20.336 7.299 1.00 58.62 386 MET A CA 1
ATOM 2945 C C . MET A 1 386 ? 11.987 -20.614 5.819 1.00 58.62 386 MET A C 1
ATOM 2947 O O . MET A 1 386 ? 13.021 -21.186 5.479 1.00 58.62 386 MET A O 1
ATOM 2951 N N . CYS A 1 387 ? 11.071 -20.204 4.946 1.00 56.44 387 CYS A N 1
ATOM 2952 C CA . CYS A 1 387 ? 11.125 -20.468 3.512 1.00 56.44 387 CYS A CA 1
ATOM 2953 C C . CYS A 1 387 ? 10.790 -19.198 2.726 1.00 56.44 387 CYS A C 1
ATOM 2955 O O . CYS A 1 387 ? 9.731 -18.617 2.941 1.00 56.44 387 CYS A O 1
ATOM 2957 N N . ASN A 1 388 ? 11.684 -18.752 1.833 1.00 55.53 388 ASN A N 1
ATOM 2958 C CA . ASN A 1 388 ? 11.511 -17.522 1.039 1.00 55.53 388 ASN A CA 1
ATOM 2959 C C . ASN A 1 388 ? 11.025 -16.316 1.872 1.00 55.53 388 ASN A C 1
ATOM 2961 O O . ASN A 1 388 ? 10.066 -15.644 1.507 1.00 55.53 388 ASN A O 1
ATOM 2965 N N . ASP A 1 389 ? 11.671 -16.075 3.019 1.00 53.50 389 ASP A N 1
ATOM 2966 C CA . ASP A 1 389 ? 11.351 -14.978 3.954 1.00 53.50 389 ASP A CA 1
ATOM 2967 C C . ASP A 1 389 ? 9.961 -15.060 4.611 1.00 53.50 389 ASP A C 1
ATOM 2969 O O . ASP A 1 389 ? 9.491 -14.095 5.211 1.00 53.50 389 ASP A O 1
ATOM 2973 N N . ARG A 1 390 ? 9.321 -16.239 4.585 1.00 52.22 390 ARG A N 1
ATOM 2974 C CA . ARG A 1 390 ? 8.062 -16.514 5.286 1.00 52.22 390 ARG A CA 1
ATOM 2975 C C . ARG A 1 390 ? 8.120 -17.798 6.110 1.00 52.22 390 ARG A C 1
ATOM 2977 O O . ARG A 1 390 ? 8.640 -18.822 5.667 1.00 52.22 390 ARG A O 1
ATOM 2984 N N . CYS A 1 391 ? 7.595 -17.764 7.335 1.00 63.09 391 CYS A N 1
ATOM 2985 C CA . CYS A 1 391 ? 7.493 -18.979 8.138 1.00 63.09 391 CYS A CA 1
ATOM 2986 C C . CYS A 1 391 ? 6.391 -19.844 7.543 1.00 63.09 391 CYS A C 1
ATOM 2988 O O . CYS A 1 391 ? 5.244 -19.408 7.454 1.00 63.09 391 CYS A O 1
ATOM 2990 N N . THR A 1 392 ? 6.745 -21.063 7.148 1.00 61.31 392 THR A N 1
ATOM 2991 C CA . THR A 1 392 ? 5.849 -22.023 6.503 1.00 61.31 392 THR A CA 1
ATOM 2992 C C . THR A 1 392 ? 5.812 -23.307 7.321 1.00 61.31 392 THR A C 1
ATOM 2994 O O . THR A 1 392 ? 6.843 -23.815 7.760 1.00 61.31 392 THR A O 1
ATOM 2997 N N . ASN A 1 393 ? 4.618 -23.841 7.553 1.00 66.19 393 ASN A N 1
ATOM 2998 C CA . ASN A 1 393 ? 4.463 -25.143 8.179 1.00 66.19 393 ASN A CA 1
ATOM 2999 C C . ASN A 1 393 ? 4.647 -26.224 7.113 1.00 66.19 393 ASN A C 1
ATOM 3001 O O . ASN A 1 393 ? 3.768 -26.441 6.278 1.00 66.19 393 ASN A O 1
ATOM 3005 N N . THR A 1 394 ? 5.781 -26.915 7.153 1.00 55.72 394 THR A N 1
ATOM 3006 C CA . THR A 1 394 ? 6.124 -27.961 6.182 1.00 55.72 394 THR A CA 1
ATOM 3007 C C . THR A 1 394 ? 5.267 -29.218 6.316 1.00 55.72 394 THR A C 1
ATOM 3009 O O . THR A 1 394 ? 5.302 -30.058 5.427 1.00 55.72 394 THR A O 1
ATOM 3012 N N . ALA A 1 395 ? 4.452 -29.350 7.368 1.00 55.66 395 ALA A N 1
ATOM 3013 C CA . ALA A 1 395 ? 3.452 -30.413 7.454 1.00 55.66 395 ALA A CA 1
ATOM 3014 C C . ALA A 1 395 ? 2.183 -30.111 6.634 1.00 55.66 395 ALA A C 1
ATOM 3016 O O . ALA A 1 395 ? 1.440 -31.033 6.308 1.00 55.66 395 ALA A O 1
ATOM 3017 N N . SER A 1 396 ? 1.913 -28.839 6.314 1.00 53.72 396 SER A N 1
ATOM 3018 C CA . SER A 1 396 ? 0.709 -28.417 5.578 1.00 53.72 396 SER A CA 1
ATOM 3019 C C . SER A 1 396 ? 0.994 -27.823 4.201 1.00 53.72 396 SER A C 1
ATOM 3021 O O . SER A 1 396 ? 0.112 -27.839 3.350 1.00 53.72 396 SER A O 1
ATOM 3023 N N . ASP A 1 397 ? 2.193 -27.283 3.982 1.00 52.72 397 ASP A N 1
ATOM 3024 C CA . ASP A 1 397 ? 2.573 -26.627 2.732 1.00 52.72 397 ASP A CA 1
ATOM 3025 C C . ASP A 1 397 ? 4.048 -26.914 2.404 1.00 52.72 397 ASP A C 1
ATOM 3027 O O . ASP A 1 397 ? 4.947 -26.108 2.649 1.00 52.72 397 ASP A O 1
ATOM 3031 N N . LEU A 1 398 ? 4.293 -28.125 1.893 1.00 53.59 398 LEU A N 1
ATOM 3032 C CA . LEU A 1 398 ? 5.611 -28.581 1.431 1.00 53.59 398 LEU A CA 1
ATOM 3033 C C . LEU A 1 398 ? 6.142 -27.763 0.240 1.00 53.59 398 LEU A C 1
ATOM 3035 O O . LEU A 1 398 ? 7.353 -27.673 0.043 1.00 53.59 398 LEU A O 1
ATOM 3039 N N . GLU A 1 399 ? 5.252 -27.168 -0.556 1.00 53.62 399 GLU A N 1
ATOM 3040 C CA . GLU A 1 399 ? 5.583 -26.574 -1.856 1.00 53.62 399 GLU A CA 1
ATOM 3041 C C . GLU A 1 399 ? 5.972 -25.090 -1.745 1.00 53.62 399 GLU A C 1
ATOM 3043 O O . GLU A 1 399 ? 6.760 -24.602 -2.559 1.00 53.62 399 GLU A O 1
ATOM 3048 N N . HIS A 1 400 ? 5.525 -24.378 -0.700 1.00 57.62 400 HIS A N 1
ATOM 3049 C CA . HIS A 1 400 ? 5.915 -22.978 -0.456 1.00 57.62 400 HIS A CA 1
ATOM 3050 C C . HIS A 1 400 ? 7.425 -22.772 -0.274 1.00 57.62 400 HIS A C 1
ATOM 3052 O O . HIS A 1 400 ? 7.935 -21.661 -0.446 1.00 57.62 400 HIS A O 1
ATOM 3058 N N . CYS A 1 401 ? 8.154 -23.838 0.060 1.00 53.22 401 CYS A N 1
ATOM 3059 C CA . CYS A 1 401 ? 9.596 -23.799 0.242 1.00 53.22 401 CYS A CA 1
ATOM 3060 C C . CYS A 1 401 ? 10.403 -23.926 -1.053 1.00 53.22 401 CYS A C 1
ATOM 3062 O O . CYS A 1 401 ? 11.618 -23.907 -0.973 1.00 53.22 401 CYS A O 1
ATOM 3064 N N . GLY A 1 402 ? 9.789 -24.007 -2.238 1.00 52.78 402 GLY A N 1
ATOM 3065 C CA . GLY A 1 402 ? 10.542 -24.120 -3.497 1.00 52.78 402 GLY A CA 1
ATOM 3066 C C . GLY A 1 402 ? 10.918 -25.557 -3.862 1.00 52.78 402 GLY A C 1
ATOM 3067 O O . GLY A 1 402 ? 11.890 -25.785 -4.580 1.00 52.78 402 GLY A O 1
ATOM 3068 N N . GLY A 1 403 ? 10.146 -26.535 -3.382 1.00 63.81 403 GLY A N 1
ATOM 3069 C CA . GLY A 1 403 ? 10.305 -27.926 -3.788 1.00 63.81 403 GLY A CA 1
ATOM 3070 C C . GLY A 1 403 ? 11.395 -28.682 -3.024 1.00 63.81 403 GLY A C 1
ATOM 3071 O O . GLY A 1 403 ? 11.550 -28.510 -1.817 1.00 63.81 403 GLY A O 1
ATOM 3072 N N . CYS A 1 404 ? 12.146 -29.550 -3.707 1.00 62.84 404 CYS A N 1
ATOM 3073 C CA . CYS A 1 404 ? 13.210 -30.346 -3.080 1.00 62.84 404 CYS A CA 1
ATOM 3074 C C . CYS A 1 404 ? 14.565 -29.606 -3.006 1.00 62.84 404 CYS A C 1
ATOM 3076 O O . CYS A 1 404 ? 14.782 -28.624 -3.716 1.00 62.84 404 CYS A O 1
ATOM 3078 N N . ALA A 1 405 ? 15.510 -30.101 -2.194 1.00 54.66 405 ALA A N 1
ATOM 3079 C CA . ALA A 1 405 ? 16.814 -29.473 -1.906 1.00 54.66 405 ALA A CA 1
ATOM 3080 C C . ALA A 1 405 ? 17.642 -29.021 -3.133 1.00 54.66 405 ALA A C 1
ATOM 3082 O O . ALA A 1 405 ? 18.444 -28.096 -3.030 1.00 54.66 405 ALA A O 1
ATOM 3083 N N . GLY A 1 406 ? 17.437 -29.630 -4.307 1.00 56.22 406 GLY A N 1
ATOM 3084 C CA . GLY A 1 406 ? 18.085 -29.230 -5.565 1.00 56.22 406 GLY A CA 1
ATOM 3085 C C . GLY A 1 406 ? 17.414 -28.073 -6.324 1.00 56.22 406 GLY A C 1
ATOM 3086 O O . GLY A 1 406 ? 18.001 -27.564 -7.274 1.00 56.22 406 GLY A O 1
ATOM 3087 N N . PHE A 1 407 ? 16.209 -27.660 -5.925 1.00 51.72 407 PHE A N 1
ATOM 3088 C CA . PHE A 1 407 ? 15.386 -26.632 -6.585 1.00 51.72 407 PHE A CA 1
ATOM 3089 C C . PHE A 1 407 ? 15.078 -25.425 -5.683 1.00 51.72 407 PHE A C 1
ATOM 3091 O O . PHE A 1 407 ? 14.319 -24.543 -6.073 1.00 51.72 407 PHE A O 1
ATOM 3098 N N . GLY A 1 408 ? 15.730 -25.343 -4.519 1.00 52.00 408 GLY A N 1
ATOM 3099 C CA . GLY A 1 408 ? 15.601 -24.220 -3.589 1.00 52.00 408 GLY A CA 1
ATOM 3100 C C . GLY A 1 408 ? 14.746 -24.499 -2.354 1.00 52.00 408 GLY A C 1
ATOM 3101 O O . GLY A 1 408 ? 14.574 -23.574 -1.565 1.00 52.00 408 GLY A O 1
ATOM 3102 N N . GLY A 1 409 ? 14.266 -25.737 -2.164 1.00 60.62 409 GLY A N 1
ATOM 3103 C CA . GLY A 1 409 ? 13.490 -26.139 -0.986 1.00 60.62 409 GLY A CA 1
ATOM 3104 C C . GLY A 1 409 ? 14.134 -27.199 -0.095 1.00 60.62 409 GLY A C 1
ATOM 3105 O O . GLY A 1 409 ? 15.348 -27.205 0.090 1.00 60.62 409 GLY A O 1
ATOM 3106 N N . ILE A 1 410 ? 13.326 -28.044 0.547 1.00 58.06 410 ILE A N 1
ATOM 3107 C CA . ILE A 1 410 ? 13.763 -28.913 1.656 1.00 58.06 410 ILE A CA 1
ATOM 3108 C C . ILE A 1 410 ? 14.252 -30.290 1.175 1.00 58.06 410 ILE A C 1
ATOM 3110 O O . ILE A 1 410 ? 13.875 -30.765 0.103 1.00 58.06 410 ILE A O 1
ATOM 3114 N N . ASP A 1 411 ? 15.106 -30.963 1.953 1.00 65.31 411 ASP A N 1
ATOM 3115 C CA . ASP A 1 411 ? 15.486 -32.355 1.671 1.00 65.31 411 ASP A CA 1
ATOM 3116 C C . ASP A 1 411 ? 14.296 -33.276 1.961 1.00 65.31 411 ASP A C 1
ATOM 3118 O O . ASP A 1 411 ? 13.919 -33.471 3.118 1.00 65.31 411 ASP A O 1
ATOM 3122 N N . CYS A 1 412 ? 13.711 -33.846 0.904 1.00 61.88 412 CYS A N 1
ATOM 3123 C CA . CYS A 1 412 ? 12.518 -34.686 0.983 1.00 61.88 412 CYS A CA 1
ATOM 3124 C C . CYS A 1 412 ? 12.682 -35.901 1.917 1.00 61.88 412 CYS A C 1
ATOM 3126 O O . CYS A 1 412 ? 11.684 -36.400 2.429 1.00 61.88 412 CYS A O 1
ATOM 3128 N N . THR A 1 413 ? 13.912 -36.360 2.181 1.00 62.06 413 THR A N 1
ATOM 3129 C CA . THR A 1 413 ? 14.171 -37.490 3.092 1.00 62.06 413 THR A CA 1
ATOM 3130 C C . THR A 1 413 ? 14.081 -37.125 4.576 1.00 62.06 413 THR A C 1
ATOM 3132 O O . THR A 1 413 ? 14.077 -38.006 5.429 1.00 62.06 413 THR A O 1
ATOM 3135 N N . THR A 1 414 ? 13.978 -35.832 4.901 1.00 58.97 414 THR A N 1
ATOM 3136 C CA . THR A 1 414 ? 13.928 -35.329 6.286 1.00 58.97 414 THR A CA 1
ATOM 3137 C C . THR A 1 414 ? 12.512 -35.036 6.787 1.00 58.97 414 THR A C 1
ATOM 3139 O O . THR A 1 414 ? 12.337 -34.680 7.951 1.00 58.97 414 THR A O 1
ATOM 3142 N N . VAL A 1 415 ? 11.500 -35.166 5.919 1.00 56.03 415 VAL A N 1
ATOM 3143 C CA . VAL A 1 415 ? 10.145 -34.632 6.151 1.00 56.03 415 VAL A CA 1
ATOM 3144 C C . VAL A 1 415 ? 9.132 -35.703 6.581 1.00 56.03 415 VAL A C 1
ATOM 3146 O O . VAL A 1 415 ? 8.106 -35.359 7.160 1.00 56.03 415 VAL A O 1
ATOM 3149 N N . SER A 1 416 ? 9.421 -36.995 6.374 1.00 54.22 416 SER A N 1
ATOM 3150 C CA . SER A 1 416 ? 8.646 -38.114 6.938 1.00 54.22 416 SER A CA 1
ATOM 3151 C C . SER A 1 416 ? 9.351 -39.467 6.768 1.00 54.22 416 SER A C 1
ATOM 3153 O O . SER A 1 416 ? 10.196 -39.614 5.887 1.00 54.22 416 SER A O 1
ATOM 3155 N N . ASP A 1 417 ? 8.925 -40.475 7.533 1.00 52.22 417 ASP A N 1
ATOM 3156 C CA . ASP A 1 417 ? 9.339 -41.875 7.375 1.00 52.22 417 ASP A CA 1
ATOM 3157 C C . ASP A 1 417 ? 8.666 -42.507 6.140 1.00 52.22 417 ASP A C 1
ATOM 3159 O O . ASP A 1 417 ? 7.536 -42.991 6.200 1.00 52.22 417 ASP A O 1
ATOM 3163 N N . GLY A 1 418 ? 9.354 -42.483 4.998 1.00 57.47 418 GLY A N 1
ATOM 3164 C CA . GLY A 1 418 ? 8.922 -43.122 3.753 1.00 57.47 418 GLY A CA 1
ATOM 3165 C C . GLY A 1 418 ? 9.885 -42.838 2.601 1.00 57.47 418 GLY A C 1
ATOM 3166 O O . GLY A 1 418 ? 10.651 -41.874 2.643 1.00 57.47 418 GLY A O 1
ATOM 3167 N N . THR A 1 419 ? 9.867 -43.673 1.560 1.00 53.38 419 THR A N 1
ATOM 3168 C CA . THR A 1 419 ? 10.664 -43.444 0.347 1.00 53.38 419 THR A CA 1
ATOM 3169 C C . THR A 1 419 ? 10.030 -42.287 -0.432 1.00 53.38 419 THR A C 1
ATOM 3171 O O . THR A 1 419 ? 9.070 -42.467 -1.177 1.00 53.38 419 THR A O 1
ATOM 3174 N N . ILE A 1 420 ? 10.504 -41.063 -0.198 1.00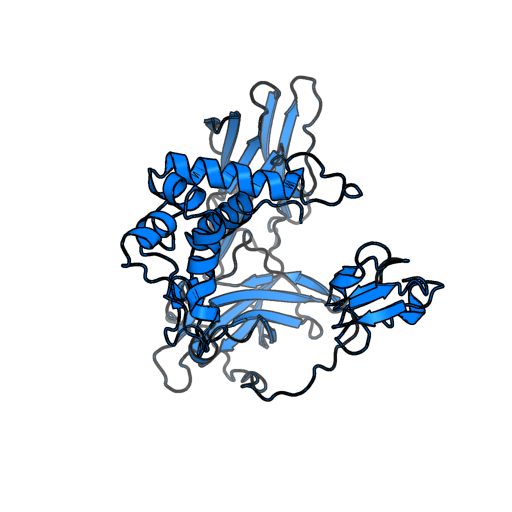 63.88 420 ILE A N 1
ATOM 3175 C CA . ILE A 1 420 ? 10.067 -39.860 -0.919 1.00 63.88 420 ILE A CA 1
ATOM 3176 C C . ILE A 1 420 ? 11.154 -39.486 -1.922 1.00 63.88 420 ILE A C 1
ATOM 3178 O O . ILE A 1 420 ? 12.313 -39.292 -1.553 1.00 63.88 420 ILE A O 1
ATOM 3182 N N . ALA A 1 421 ? 10.777 -39.370 -3.195 1.00 62.69 421 ALA A N 1
ATOM 3183 C CA . ALA A 1 421 ? 11.676 -38.989 -4.278 1.00 62.69 421 ALA A CA 1
ATOM 3184 C C . ALA A 1 421 ? 11.340 -37.588 -4.801 1.00 62.69 421 ALA A C 1
ATOM 3186 O O . ALA A 1 421 ? 10.178 -37.180 -4.846 1.00 62.69 421 ALA A O 1
ATOM 3187 N N . CYS A 1 422 ? 12.366 -36.851 -5.233 1.00 59.72 422 CYS A N 1
ATOM 3188 C CA . CYS A 1 422 ? 12.156 -35.584 -5.921 1.00 59.72 422 CYS A CA 1
ATOM 3189 C C . CYS A 1 422 ? 11.870 -35.823 -7.406 1.00 59.72 422 CYS A C 1
ATOM 3191 O O . CYS A 1 422 ? 12.753 -36.253 -8.150 1.00 59.72 422 CYS A O 1
ATOM 3193 N N . ILE A 1 423 ? 10.653 -35.508 -7.847 1.00 60.50 423 ILE A N 1
ATOM 3194 C CA . ILE A 1 423 ? 10.234 -35.638 -9.245 1.00 60.50 423 ILE A CA 1
ATOM 3195 C C . ILE A 1 423 ? 9.841 -34.252 -9.753 1.00 60.50 423 ILE A C 1
ATOM 3197 O O . ILE A 1 423 ? 8.918 -33.631 -9.236 1.00 60.50 423 ILE A O 1
ATOM 3201 N N . GLN A 1 424 ? 10.566 -33.754 -10.762 1.00 59.41 424 GLN A N 1
ATOM 3202 C CA . GLN A 1 424 ? 10.340 -32.431 -11.372 1.00 59.41 424 GLN A CA 1
ATOM 3203 C C . GLN A 1 424 ? 10.266 -31.275 -10.353 1.00 59.41 424 GLN A C 1
ATOM 3205 O O . GLN A 1 424 ? 9.459 -30.360 -10.489 1.00 59.41 424 GLN A O 1
ATOM 3210 N N . GLY A 1 425 ? 11.112 -31.326 -9.322 1.00 57.06 425 GLY A N 1
ATOM 3211 C CA . GLY A 1 425 ? 11.174 -30.301 -8.281 1.00 57.06 425 GLY A CA 1
ATOM 3212 C C . GLY A 1 425 ? 10.168 -30.476 -7.143 1.00 57.06 425 GLY A C 1
ATOM 3213 O O . GLY A 1 425 ? 10.232 -29.696 -6.206 1.00 57.06 425 GLY A O 1
ATOM 3214 N N . LYS A 1 426 ? 9.302 -31.497 -7.159 1.00 57.50 426 LYS A N 1
ATOM 3215 C CA . LYS A 1 426 ? 8.309 -31.756 -6.100 1.00 57.50 426 LYS A CA 1
ATOM 3216 C C . LYS A 1 426 ? 8.686 -32.969 -5.257 1.00 57.50 426 LYS A C 1
ATOM 3218 O O . LYS A 1 426 ? 9.209 -33.945 -5.799 1.00 57.50 426 LYS A O 1
ATOM 3223 N N . CYS A 1 427 ? 8.410 -32.931 -3.953 1.00 62.56 427 CYS A N 1
ATOM 3224 C CA . CYS A 1 427 ? 8.547 -34.111 -3.096 1.00 62.56 427 CYS A CA 1
ATOM 3225 C C . CYS A 1 427 ? 7.326 -35.015 -3.306 1.00 62.56 427 CYS A C 1
ATOM 3227 O O . CYS A 1 427 ? 6.206 -34.641 -2.964 1.00 62.56 427 CYS A O 1
ATOM 3229 N N . VAL A 1 428 ? 7.533 -36.198 -3.884 1.00 62.06 428 VAL A N 1
ATOM 3230 C CA . VAL A 1 428 ? 6.458 -37.155 -4.177 1.00 62.06 428 VAL A CA 1
ATOM 3231 C C . VAL A 1 428 ? 6.683 -38.420 -3.361 1.00 62.06 428 VAL A C 1
ATOM 3233 O O . VAL A 1 428 ? 7.784 -38.973 -3.357 1.00 62.06 428 VAL A O 1
ATOM 3236 N N . VAL A 1 429 ? 5.641 -38.885 -2.672 1.00 63.53 429 VAL A N 1
ATOM 3237 C CA . VAL A 1 429 ? 5.648 -40.196 -2.013 1.00 63.53 429 VAL A CA 1
ATOM 3238 C C . VAL A 1 429 ? 5.660 -41.260 -3.105 1.00 63.53 429 VAL A C 1
ATOM 3240 O O . VAL A 1 429 ? 4.717 -41.340 -3.892 1.00 63.53 429 VAL A O 1
ATOM 3243 N N . THR A 1 430 ? 6.731 -42.048 -3.197 1.00 54.56 430 THR A N 1
ATOM 3244 C CA . THR A 1 430 ? 6.748 -43.205 -4.094 1.00 54.56 430 THR A CA 1
ATOM 3245 C C . THR A 1 430 ? 6.219 -44.396 -3.311 1.00 54.56 430 THR A C 1
ATOM 3247 O O . THR A 1 430 ? 6.960 -44.995 -2.534 1.00 54.56 430 THR A O 1
ATOM 3250 N N . ASP A 1 431 ? 4.942 -44.731 -3.488 1.00 49.75 431 ASP A N 1
ATOM 3251 C CA . ASP A 1 431 ? 4.474 -46.068 -3.124 1.00 49.75 431 ASP A CA 1
ATOM 3252 C C . ASP A 1 431 ? 5.192 -47.068 -4.041 1.00 49.75 431 ASP A C 1
ATOM 3254 O O . ASP A 1 431 ? 5.077 -46.984 -5.264 1.00 49.75 431 ASP A O 1
ATOM 3258 N N . GLU A 1 432 ? 5.921 -48.036 -3.476 1.00 45.94 432 GLU A N 1
ATOM 3259 C CA . GLU A 1 432 ? 6.516 -49.171 -4.212 1.00 45.94 432 GLU A CA 1
ATOM 3260 C C . GLU A 1 432 ? 5.456 -50.173 -4.722 1.00 45.94 432 GLU A C 1
ATOM 3262 O O . GLU A 1 432 ? 5.682 -51.378 -4.833 1.00 45.94 432 GLU A O 1
ATOM 3267 N N . SER A 1 433 ? 4.273 -49.688 -5.072 1.00 41.59 433 SER A N 1
ATOM 3268 C CA . SER A 1 433 ? 3.213 -50.482 -5.665 1.00 41.59 433 SER A CA 1
ATOM 3269 C C . SER A 1 433 ? 2.422 -49.620 -6.634 1.00 41.59 433 SER A C 1
ATOM 3271 O O . SER A 1 433 ? 1.405 -49.066 -6.236 1.00 41.59 433 SER A O 1
ATOM 3273 N N . TYR A 1 434 ? 2.926 -49.467 -7.862 1.00 33.47 434 TYR A N 1
ATOM 3274 C CA . TYR A 1 434 ? 2.208 -49.687 -9.130 1.00 33.47 434 TYR A CA 1
ATOM 3275 C C . TYR A 1 434 ? 3.143 -49.525 -10.331 1.00 33.47 434 TYR A C 1
ATOM 3277 O O . TYR A 1 434 ? 3.839 -48.489 -10.415 1.00 33.47 434 TYR A O 1
#

pLDDT: mean 76.51, std 15.93, range [24.61, 97.19]

Organism: Trichosporon asahii var. asahii (strain ATCC 90039 / CBS 2479 / JCM 2466 / KCTC 7840 / NBRC 103889/ NCYC 2677 / UAMH 7654) (NCBI:txid1186058)

Mean predicted aligned error: 17.78 Å

Sequence (434 aa):
MGFSPSDMVAMVACGHTLGGVHSANNPALTSQGYHHFDDTFAHFDNHVAVAHFNHGSPNPMGQQWDAANPGSSSDTRVFSVDGNVTIGRMAQSDAAFHHECVDAFSKMWNDAVPSSVTLKGPMQPLKVATSFRSYLRNGVISFNLGNARLYDMEGQWSSFEVGYYNRDGSVGTDNSILQVGELVTFDVGVPLETKAFNFLRPSIDPATGLGGLFVNVQMKDGSAAPIEADSFQPFQDTVLVDYGNLYTCKYKGDASKVGLNMTAVVLAPYDASDKVEFFLRTSSGDQLVRAAYRGPRDDYYNLYNLFIEDIDAIGLTDFTVQLTRSDGTVIRDTHGDGTLYSTSVGTCGAGEIFPSNPVPSGTIARRRQLNPIREAPEPCPRGWLMCNDRCTNTASDLEHCGGCAGFGGIDCTTVSDGTIACIQGKCVVTDESY